Protein 3B1J (pdb70)

Nearest PDB structures (foldseek):
  2d2i-assembly1_A  TM=1.001E+00  e=1.106E-75  Synechococcus sp.
  3b1k-assembly1_B  TM=9.973E-01  e=4.755E-66  Synechococcus elongatus PCC 7942 = FACHB-805
  7zq3-assembly1_R  TM=9.930E-01  e=3.714E-63  Chlamydomonas reinhardtii
  4boy-assembly1_A  TM=9.895E-01  e=1.186E-62  Thermosynechococcus vestitus
  3dbv-assembly1_O  TM=9.856E-01  e=6.804E-57  Geobacillus stearothermophilus

Foldseek 3Di:
DAFEEEEEECDLQNLLLVLLVVPDDDFRYAHAAYEYQDFQVVSQVCSQDDPFPGGRPWDWDDDRFWIDTNHHIHGYHYDPQLLPDQCQVVRHAEYEAENVPQQECVSQCSVVNSPYQAYEYAEHHDDDQEAEDAPLQALVVDDLPPHSYYYNHALLLNQPLNLVRLLCVPQNFPAWEKEKAFADDPQADCDQADDPDNQSNHRQQPDFGKDADCSQQVSCSSVVSCHPRYGYIYTYYNDHWKMKMKIKTFTPHFDFLVVSLVSLCVCCVPSCPQAEAEDADPDDGSVCRLPQHSWYWHSVPWGRDPRGITITMTMGGSRNNSSNRVSVSVRSSSVNPD/DAAEEEEEACPLLNLLLVLLVVPDDDFLYAYAAYEYQDFFVVSQVPSADDPQPGGDPWDWDDDRFWIATNNRIHGYHYDPQLLPDQQQVVNHAEYEAENVPQQEPVSQCSVVNNHHQAYEYAAHYHDPQEAEDAPLQQLVVDALPSGRYYYPHALLLNQVQNLVVLCCVVFNFPAWEKEKAFADDPQADCDQADDPDNQSNHRQQPDFGKAADCSQQCSCSRVVSCHPGYGYIYTHYRDHWKMKMKMKTFTDFFDFLVVSLVSLCVCCVPSQPQAEAEDADPDDRSVCRQPQHSWDWHSVPWGGDPRGITITMTMGGRSNNSSSRVSVSVRSSSVNDD/DVCCVVVCVVVVPDPVRDDDDD/DPPPCVVVCVVVVPDPVRDDDDD

Structure (mmCIF, N/CA/C/O backbone):
data_3B1J
#
_entry.id   3B1J
#
_cell.length_a   69.999
_cell.length_b   161.603
_cell.length_c   146.876
_cell.angle_alpha   90.00
_cell.angle_beta   90.00
_cell.angle_gamma   90.00
#
_symmetry.space_group_name_H-M   'C 2 2 21'
#
loop_
_entity.id
_entity.type
_entity.pdbx_description
1 polymer 'Glyceraldehyde 3-phosphate dehydrogenase (NADP+)'
2 polymer CP12
3 non-polymer NICOTINAMIDE-ADENINE-DINUCLEOTIDE
4 non-polymer 'COPPER (II) ION'
5 water water
#
loop_
_atom_site.group_PDB
_atom_site.id
_atom_site.type_symbol
_atom_site.label_atom_id
_atom_site.label_alt_id
_atom_site.label_comp_id
_atom_site.label_asym_id
_atom_site.label_entity_id
_atom_site.label_seq_id
_atom_site.pdbx_PDB_ins_code
_atom_site.Cartn_x
_atom_site.Cartn_y
_atom_site.Cartn_z
_atom_site.occupancy
_atom_site.B_iso_or_equiv
_atom_site.auth_seq_id
_atom_site.auth_comp_id
_atom_site.auth_asym_id
_atom_site.auth_atom_id
_atom_site.pdbx_PDB_model_num
ATOM 1 N N . MET A 1 1 ? -30.104 15.750 -3.271 1.00 61.69 1 MET A N 1
ATOM 2 C CA . MET A 1 1 ? -30.633 16.403 -4.504 1.00 61.10 1 MET A CA 1
ATOM 3 C C . MET A 1 1 ? -29.645 17.421 -5.094 1.00 59.19 1 MET A C 1
ATOM 4 O O . MET A 1 1 ? -29.770 17.808 -6.260 1.00 57.73 1 MET A O 1
ATOM 9 N N . THR A 1 2 ? -28.660 17.839 -4.295 1.00 56.65 2 THR A N 1
ATOM 10 C CA . THR A 1 2 ? -27.652 18.801 -4.754 1.00 53.86 2 THR A CA 1
ATOM 11 C C . THR A 1 2 ? -26.396 18.909 -3.883 1.00 50.35 2 THR A C 1
ATOM 12 O O . THR A 1 2 ? -26.477 18.990 -2.654 1.00 50.91 2 THR A O 1
ATOM 16 N N . ILE A 1 3 ? -25.236 18.906 -4.537 1.00 45.59 3 ILE A N 1
ATOM 17 C CA . ILE A 1 3 ? -23.958 19.021 -3.844 1.00 41.64 3 ILE A CA 1
ATOM 18 C C . ILE A 1 3 ? -23.297 20.353 -4.176 1.00 39.08 3 ILE A C 1
ATOM 19 O O . ILE A 1 3 ? -23.407 20.849 -5.296 1.00 38.43 3 ILE A O 1
ATOM 24 N N . ARG A 1 4 ? -22.625 20.934 -3.189 1.00 37.01 4 ARG A N 1
ATOM 25 C CA . ARG A 1 4 ? -21.934 22.201 -3.374 1.00 34.60 4 ARG A CA 1
ATOM 26 C C . ARG A 1 4 ? -20.550 21.914 -3.941 1.00 33.36 4 ARG A C 1
ATOM 27 O O . ARG A 1 4 ? -19.814 21.073 -3.423 1.00 31.96 4 ARG A O 1
ATOM 35 N N . VAL A 1 5 ? -20.213 22.614 -5.019 1.00 31.61 5 VAL A N 1
ATOM 36 C CA . VAL A 1 5 ? -18.935 22.426 -5.688 1.00 29.56 5 VAL A CA 1
ATOM 37 C C . VAL A 1 5 ? -18.040 23.667 -5.675 1.00 28.84 5 VAL A C 1
ATOM 38 O O . VAL A 1 5 ? -18.520 24.805 -5.743 1.00 29.55 5 VAL A O 1
ATOM 42 N N . ALA A 1 6 ? -16.735 23.430 -5.567 1.00 26.80 6 ALA A N 1
ATOM 43 C CA . ALA A 1 6 ? -15.738 24.497 -5.594 1.00 25.29 6 ALA A CA 1
ATOM 44 C C . ALA A 1 6 ? -14.791 24.179 -6.750 1.00 25.07 6 ALA A C 1
ATOM 45 O O . ALA A 1 6 ? -14.496 23.006 -7.018 1.00 25.13 6 ALA A O 1
ATOM 47 N N . ILE A 1 7 ? -14.327 25.212 -7.447 1.00 22.91 7 ILE A N 1
ATOM 48 C CA . ILE A 1 7 ? -13.414 25.006 -8.562 1.00 21.35 7 ILE A CA 1
ATOM 49 C C . ILE A 1 7 ? -12.018 25.455 -8.174 1.00 21.66 7 ILE A C 1
ATOM 50 O O . ILE A 1 7 ? -11.811 26.626 -7.863 1.00 22.99 7 ILE A O 1
ATOM 55 N N . ASN A 1 8 ? -11.061 24.535 -8.175 1.00 20.23 8 ASN A N 1
ATOM 56 C CA . ASN A 1 8 ? -9.694 24.912 -7.838 1.00 20.49 8 ASN A CA 1
ATOM 57 C C . ASN A 1 8 ? -8.882 25.003 -9.122 1.00 20.15 8 ASN A C 1
ATOM 58 O O . ASN A 1 8 ? -8.561 23.984 -9.738 1.00 20.28 8 ASN A O 1
ATOM 63 N N . GLY A 1 9 ? -8.535 26.225 -9.512 1.00 18.75 9 GLY A N 1
ATOM 64 C CA . GLY A 1 9 ? -7.804 26.414 -10.750 1.00 19.05 9 GLY A CA 1
ATOM 65 C C . GLY A 1 9 ? -8.812 26.854 -11.800 1.00 18.71 9 GLY A C 1
ATOM 66 O O . GLY A 1 9 ? -9.475 26.041 -12.449 1.00 16.69 9 GLY A O 1
ATOM 67 N N . PHE A 1 10 ? -8.929 28.161 -11.975 1.00 17.57 10 PHE A N 1
ATOM 68 C CA . PHE A 1 10 ? -9.883 28.689 -12.934 1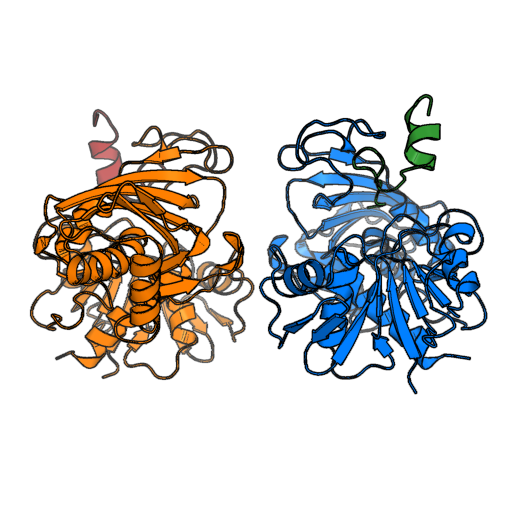.00 17.04 10 PHE A CA 1
ATOM 69 C C . PHE A 1 10 ? -9.215 28.930 -14.288 1.00 17.19 10 PHE A C 1
ATOM 70 O O . PHE A 1 10 ? -9.273 30.034 -14.839 1.00 14.29 10 PHE A O 1
ATOM 78 N N . GLY A 1 11 ? -8.584 27.880 -14.816 1.00 15.45 11 GLY A N 1
ATOM 79 C CA . GLY A 1 11 ? -7.899 27.979 -16.090 1.00 15.27 11 GLY A CA 1
ATOM 80 C C . GLY A 1 11 ? -8.763 27.610 -17.282 1.00 17.62 11 GLY A C 1
ATOM 81 O O . GLY A 1 11 ? -9.974 27.826 -17.279 1.00 19.05 11 GLY A O 1
ATOM 82 N N . ARG A 1 12 ? -8.147 27.053 -18.313 1.00 15.50 12 ARG A N 1
ATOM 83 C CA . ARG A 1 12 ? -8.908 26.672 -19.487 1.00 18.63 12 ARG A CA 1
ATOM 84 C C . ARG A 1 12 ? -10.008 25.68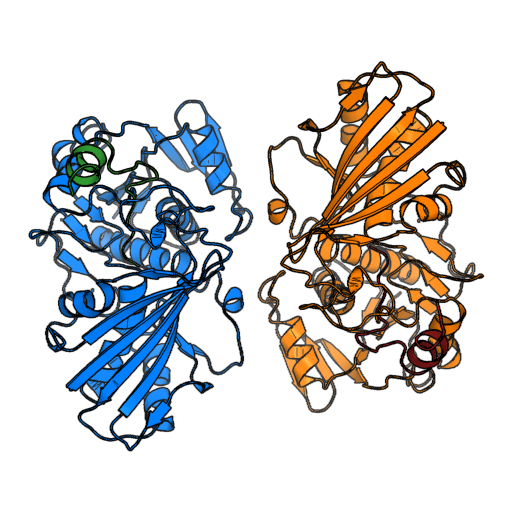7 -19.099 1.00 17.87 12 ARG A C 1
ATOM 85 O O . ARG A 1 12 ? -11.194 25.939 -19.342 1.00 18.68 12 ARG A O 1
ATOM 93 N N . ILE A 1 13 ? -9.621 24.579 -18.479 1.00 16.87 13 ILE A N 1
ATOM 94 C CA . ILE A 1 13 ? -10.598 23.578 -18.074 1.00 18.13 13 ILE A CA 1
ATOM 95 C C . ILE A 1 13 ? -11.525 24.091 -16.977 1.00 18.82 13 ILE A C 1
ATOM 96 O O . ILE A 1 13 ? -12.719 23.790 -16.970 1.00 20.58 13 ILE A O 1
ATOM 101 N N . GLY A 1 14 ? -10.984 24.871 -16.055 1.00 19.50 14 GLY A N 1
ATOM 102 C CA . GLY A 1 14 ? -11.811 25.401 -14.988 1.00 20.45 14 GLY A CA 1
ATOM 103 C C . GLY A 1 14 ? -12.915 26.315 -15.490 1.00 21.64 14 GLY A C 1
ATOM 104 O O . GLY A 1 14 ? -14.033 26.310 -14.952 1.00 24.88 14 GLY A O 1
ATOM 105 N N . ARG A 1 15 ? -12.616 27.102 -16.520 1.00 19.49 15 ARG A N 1
ATOM 106 C CA . ARG A 1 15 ? -13.596 28.032 -17.075 1.00 18.61 15 ARG A CA 1
ATOM 107 C C . ARG A 1 15 ? -14.488 27.364 -18.120 1.00 19.25 15 ARG A C 1
ATOM 108 O O . ARG A 1 15 ? -15.636 27.756 -18.304 1.00 16.73 15 ARG A O 1
ATOM 116 N N . ASN A 1 16 ? -13.952 26.374 -18.827 1.00 20.10 16 ASN A N 1
ATOM 117 C CA . ASN A 1 16 ? -14.748 25.661 -19.815 1.00 20.63 16 ASN A CA 1
ATOM 118 C C . ASN A 1 16 ? -15.807 24.860 -19.061 1.00 21.66 16 ASN A C 1
ATOM 119 O O . ASN A 1 16 ? -16.949 24.752 -19.510 1.00 22.46 16 ASN A O 1
ATOM 124 N N . PHE A 1 17 ? -15.423 24.323 -17.906 1.00 21.62 17 PHE A N 1
ATOM 125 C CA . PHE A 1 17 ? -16.328 23.552 -17.051 1.00 22.30 17 PHE A CA 1
ATOM 126 C C . PHE A 1 17 ? -17.495 24.413 -16.570 1.00 23.32 17 PHE A C 1
ATOM 127 O O . PHE A 1 17 ? -18.660 24.025 -16.676 1.00 24.05 17 PHE A O 1
ATOM 135 N N . LEU A 1 18 ? -17.171 25.583 -16.037 1.00 22.83 18 LEU A N 1
ATOM 136 C CA . LEU A 1 18 ? -18.182 26.492 -15.528 1.00 23.51 18 LEU A CA 1
ATOM 137 C C . LEU A 1 18 ? -19.175 26.880 -16.621 1.00 24.22 18 LEU A C 1
ATOM 138 O O . LEU A 1 18 ? -20.364 27.024 -16.355 1.00 25.09 18 LEU A O 1
ATOM 143 N N . ARG A 1 19 ? -18.692 27.041 -17.851 1.00 24.12 19 ARG A N 1
ATOM 144 C CA . ARG A 1 19 ? -19.566 27.404 -18.956 1.00 25.77 19 ARG A CA 1
ATOM 145 C C . ARG A 1 19 ? -20.394 26.215 -19.436 1.00 25.13 19 ARG A C 1
ATOM 146 O O . ARG A 1 19 ? -21.544 26.380 -19.834 1.00 24.64 19 ARG A O 1
ATOM 154 N N . CYS A 1 20 ? -19.815 25.020 -19.387 1.00 25.42 20 CYS A N 1
ATOM 155 C CA . CYS A 1 20 ? -20.527 23.816 -19.800 1.00 26.62 20 CYS A CA 1
ATOM 156 C C . CYS A 1 20 ? -21.676 23.585 -18.817 1.00 27.63 20 CYS A C 1
ATOM 157 O O . CYS A 1 20 ? -22.764 23.151 -19.201 1.00 28.32 20 CYS A O 1
ATOM 160 N N . TRP A 1 21 ? -21.416 23.889 -17.547 1.00 27.70 21 TRP A N 1
ATOM 161 C CA . TRP A 1 21 ? -22.392 23.725 -16.477 1.00 26.55 21 TRP A CA 1
ATOM 162 C C . TRP A 1 21 ? -23.563 24.696 -16.630 1.00 27.49 21 TRP A C 1
ATOM 163 O O . TRP A 1 21 ? -24.718 24.298 -16.535 1.00 28.29 21 TRP A O 1
ATOM 174 N N . PHE A 1 22 ? -23.260 25.968 -16.865 1.00 27.92 22 PHE A N 1
ATOM 175 C CA . PHE A 1 22 ? -24.289 26.982 -17.055 1.00 29.05 22 PHE A CA 1
ATOM 176 C C . PHE A 1 22 ? -25.122 26.706 -18.298 1.00 30.47 22 PHE A C 1
ATOM 177 O O . PHE A 1 22 ? -26.274 27.128 -18.391 1.00 31.13 22 PHE A O 1
ATOM 185 N N . GLY A 1 23 ? -24.537 25.998 -19.257 1.00 32.50 23 GLY A N 1
ATOM 186 C CA . GLY A 1 23 ? -25.255 25.707 -20.483 1.00 33.46 23 GLY A CA 1
ATOM 187 C C . GLY A 1 23 ? -26.248 24.561 -20.385 1.00 35.67 23 GLY A C 1
ATOM 188 O O . GLY A 1 23 ? -27.100 24.396 -21.256 1.00 36.88 23 GLY A O 1
ATOM 189 N N . ARG A 1 24 ? -26.163 23.771 -19.325 1.00 36.27 24 ARG A N 1
ATOM 190 C CA . ARG A 1 24 ? -27.066 22.642 -19.183 1.00 37.77 24 ARG A CA 1
ATOM 191 C C . ARG A 1 24 ? -28.439 22.984 -18.602 1.00 38.16 24 ARG A C 1
ATOM 192 O O . ARG A 1 24 ? -28.580 23.921 -17.811 1.00 38.28 24 ARG A O 1
ATOM 200 N N . GLN A 1 25 ? -29.444 22.218 -19.029 1.00 38.74 25 GLN A N 1
ATOM 201 C CA . GLN A 1 25 ? -30.831 22.393 -18.590 1.00 39.57 25 GLN A CA 1
ATOM 202 C C . GLN A 1 25 ? -30.984 22.128 -17.101 1.00 39.63 25 GLN A C 1
ATOM 203 O O . GLN A 1 25 ? -31.461 22.983 -16.350 1.00 39.15 25 GLN A O 1
ATOM 209 N N . ASN A 1 26 ? -30.577 20.934 -16.685 1.00 39.94 26 ASN A N 1
ATOM 210 C CA . ASN A 1 26 ? -30.683 20.528 -15.289 1.00 41.34 26 ASN A CA 1
ATOM 211 C C . ASN A 1 26 ? -29.355 20.031 -14.719 1.00 41.51 26 ASN A C 1
ATOM 212 O O . ASN A 1 26 ? -28.533 19.469 -15.440 1.00 41.56 26 ASN A O 1
ATOM 217 N N . THR A 1 27 ? -29.163 20.233 -13.417 1.00 41.24 27 THR A N 1
ATOM 218 C CA . THR A 1 27 ? -27.936 19.821 -12.744 1.00 41.69 27 THR A CA 1
ATOM 219 C C . THR A 1 27 ? -28.148 19.496 -11.266 1.00 41.97 27 THR A C 1
ATOM 220 O O . THR A 1 27 ? -29.024 20.063 -10.616 1.00 42.25 27 THR A O 1
ATOM 224 N N . ASP A 1 28 ? -27.336 18.580 -10.747 1.00 41.50 28 ASP A N 1
ATOM 225 C CA . ASP A 1 28 ? -27.387 18.207 -9.338 1.00 41.20 28 ASP A CA 1
ATOM 226 C C . ASP A 1 28 ? -26.149 18.797 -8.676 1.00 40.81 28 ASP A C 1
ATOM 227 O O . ASP A 1 28 ? -25.603 18.224 -7.731 1.00 42.03 28 ASP A O 1
ATOM 232 N N . LEU A 1 29 ? -25.702 19.938 -9.191 1.00 38.04 29 LEU A N 1
ATOM 233 C CA . LEU A 1 29 ? -24.524 20.607 -8.660 1.00 35.98 29 LEU A CA 1
ATOM 234 C C . LEU A 1 29 ? -24.834 22.074 -8.449 1.00 35.08 29 LEU A C 1
ATOM 235 O O . LEU A 1 29 ? -25.779 22.617 -9.016 1.00 34.82 29 LEU A O 1
ATOM 240 N N . GLU A 1 30 ? -24.005 22.714 -7.641 1.00 34.47 30 GLU A N 1
ATOM 241 C CA . GLU A 1 30 ? -24.136 24.129 -7.371 1.00 34.52 30 GLU A CA 1
ATOM 242 C C . GLU A 1 30 ? -22.715 24.628 -7.143 1.00 32.09 30 GLU A C 1
ATOM 243 O O . GLU A 1 30 ? -22.109 24.347 -6.107 1.00 31.93 30 GLU A O 1
ATOM 249 N N . VAL A 1 31 ? -22.172 25.329 -8.135 1.00 29.58 31 VAL A N 1
ATOM 250 C CA . VAL A 1 31 ? -20.822 25.873 -8.040 1.00 27.45 31 VAL A CA 1
ATOM 251 C C . VAL A 1 31 ? -20.906 27.100 -7.151 1.00 28.02 31 VAL A C 1
ATOM 252 O O . VAL A 1 31 ? -21.542 28.094 -7.503 1.00 27.29 31 VAL A O 1
ATOM 256 N N . VAL A 1 32 ? -20.251 27.034 -6.000 1.00 27.18 32 VAL A N 1
ATOM 257 C CA . VAL A 1 32 ? -20.325 28.128 -5.047 1.00 27.73 32 VAL A CA 1
ATOM 258 C C . VAL A 1 32 ? -19.023 28.857 -4.721 1.00 27.59 32 VAL A C 1
ATOM 259 O O . VAL A 1 32 ? -19.039 29.898 -4.063 1.00 26.06 32 VAL A O 1
ATOM 263 N N . ALA A 1 33 ? -17.896 28.322 -5.181 1.00 28.21 33 ALA A N 1
ATOM 264 C CA . ALA A 1 33 ? -16.607 28.948 -4.903 1.00 27.75 33 ALA A CA 1
ATOM 265 C C . ALA A 1 33 ? -15.541 28.591 -5.934 1.00 27.14 33 ALA A C 1
ATOM 266 O O . ALA A 1 33 ? -15.575 27.509 -6.529 1.00 27.30 33 ALA A O 1
ATOM 268 N N . ILE A 1 34 ? -14.593 29.507 -6.120 1.00 25.79 34 ILE A N 1
ATOM 269 C CA . ILE A 1 34 ? -13.492 29.329 -7.063 1.00 24.34 34 ILE A CA 1
ATOM 270 C C . ILE A 1 34 ? -12.184 29.836 -6.457 1.00 22.97 34 ILE A C 1
ATOM 271 O O . ILE A 1 34 ? -12.140 30.944 -5.922 1.00 25.58 34 ILE A O 1
ATOM 276 N N . ASN A 1 35 ? -11.127 29.033 -6.540 1.00 21.48 35 ASN A N 1
ATOM 277 C CA . ASN A 1 35 ? -9.810 29.437 -6.046 1.00 19.62 35 ASN A CA 1
ATOM 278 C C . ASN A 1 35 ? -8.927 29.565 -7.286 1.00 19.92 35 ASN A C 1
ATOM 279 O O . ASN A 1 35 ? -8.965 28.706 -8.175 1.00 19.52 35 ASN A O 1
ATOM 284 N N . ASN A 1 36 ? -8.128 30.625 -7.358 1.00 17.21 36 ASN A N 1
ATOM 285 C CA . ASN A 1 36 ? -7.323 30.846 -8.551 1.00 17.00 36 ASN A CA 1
ATOM 286 C C . ASN A 1 36 ? -6.186 31.812 -8.253 1.00 18.28 36 ASN A C 1
ATOM 287 O O . ASN A 1 36 ? -6.185 32.442 -7.203 1.00 18.72 36 ASN A O 1
ATOM 292 N N . THR A 1 37 ? -5.215 31.927 -9.158 1.00 18.23 37 THR A N 1
ATOM 293 C CA . THR A 1 37 ? -4.124 32.873 -8.940 1.00 19.08 37 THR A CA 1
ATOM 294 C C . THR A 1 37 ? -4.471 34.164 -9.713 1.00 16.84 37 THR A C 1
ATOM 295 O O . THR A 1 37 ? -3.875 34.497 -10.741 1.00 14.45 37 THR A O 1
ATOM 299 N N . SER A 1 38 ? -5.474 34.870 -9.204 1.00 17.20 38 SER A N 1
ATOM 300 C CA . SER A 1 38 ? -5.948 36.114 -9.799 1.00 17.83 38 SER A CA 1
ATOM 301 C C . SER A 1 38 ? -6.952 36.726 -8.846 1.00 19.21 38 SER A C 1
ATOM 302 O O . SER A 1 38 ? -7.252 36.147 -7.802 1.00 18.50 38 SER A O 1
ATOM 305 N N . ASP A 1 39 ? -7.463 37.902 -9.205 1.00 21.48 39 ASP A N 1
ATOM 306 C CA . ASP A 1 39 ? -8.476 38.560 -8.396 1.00 22.65 39 ASP A CA 1
ATOM 307 C C . ASP A 1 39 ? -9.820 38.271 -9.060 1.00 21.82 39 ASP A C 1
ATOM 308 O O . ASP A 1 39 ? -9.872 37.744 -10.170 1.00 21.88 39 ASP A O 1
ATOM 313 N N . ALA A 1 40 ? -10.904 38.600 -8.374 1.00 23.82 40 ALA A N 1
ATOM 314 C CA . ALA A 1 40 ? -12.239 38.358 -8.899 1.00 23.19 40 ALA A CA 1
ATOM 315 C C . ALA A 1 40 ? -12.426 39.021 -10.263 1.00 24.03 40 ALA A C 1
ATOM 316 O O . ALA A 1 40 ? -13.042 38.447 -11.159 1.00 23.84 40 ALA A O 1
ATOM 318 N N . ARG A 1 41 ? -11.880 40.226 -10.420 1.00 26.40 41 ARG A N 1
ATOM 319 C CA . ARG A 1 41 ? -11.989 40.963 -11.677 1.00 25.43 41 ARG A CA 1
ATOM 320 C C . ARG A 1 41 ? -11.428 40.159 -12.850 1.00 25.38 41 ARG A C 1
ATOM 321 O O . ARG A 1 41 ? -12.074 40.020 -13.890 1.00 24.92 41 ARG A O 1
ATOM 329 N N . THR A 1 42 ? -10.206 39.659 -12.687 1.00 23.46 42 THR A N 1
ATOM 330 C CA . THR A 1 42 ? -9.567 38.882 -13.734 1.00 22.46 42 THR A CA 1
ATOM 331 C C . THR A 1 42 ? -10.400 37.636 -14.036 1.00 20.07 42 THR A C 1
ATOM 332 O O . THR A 1 42 ? -10.577 37.260 -15.194 1.00 18.20 42 THR A O 1
ATOM 336 N N . ALA A 1 43 ? -10.920 37.007 -12.988 1.00 21.36 43 ALA A N 1
ATOM 337 C CA . ALA A 1 43 ? -11.754 35.811 -13.141 1.00 21.06 43 ALA A CA 1
ATOM 338 C C . ALA A 1 43 ? -13.010 36.098 -13.976 1.00 20.94 43 ALA A C 1
ATOM 339 O O . ALA A 1 43 ? -13.306 35.382 -14.929 1.00 22.91 43 ALA A O 1
ATOM 341 N N . ALA A 1 44 ? -13.746 37.148 -13.617 1.00 21.69 44 ALA A N 1
ATOM 342 C CA . ALA A 1 44 ? -14.970 37.507 -14.335 1.00 20.01 44 ALA A CA 1
ATOM 343 C C . ALA A 1 44 ? -14.670 37.846 -15.786 1.00 18.81 44 ALA A C 1
ATOM 344 O O . ALA A 1 44 ? -15.415 37.472 -16.696 1.00 16.78 44 ALA A O 1
ATOM 346 N N . HIS A 1 45 ? -13.571 38.560 -15.997 1.00 16.54 45 HIS A N 1
ATOM 347 C CA . HIS A 1 45 ? -13.180 38.963 -17.339 1.00 16.80 45 HIS A CA 1
ATOM 348 C C . HIS A 1 45 ? -12.801 37.795 -18.262 1.00 15.60 45 HIS A C 1
ATOM 349 O O . HIS A 1 45 ? -13.279 37.722 -19.396 1.00 15.54 45 HIS A O 1
ATOM 356 N N . LEU A 1 46 ? -11.941 36.893 -17.796 1.00 14.40 46 LEU A N 1
ATOM 357 C CA . LEU A 1 46 ? -11.550 35.753 -18.627 1.00 14.56 46 LEU A CA 1
ATOM 358 C C . LEU A 1 46 ? -12.725 34.789 -18.847 1.00 13.98 46 LEU A C 1
ATOM 359 O O . LEU A 1 46 ? -12.780 34.111 -19.867 1.00 13.08 46 LEU A O 1
ATOM 364 N N . LEU A 1 47 ? -13.665 34.728 -17.908 1.00 14.10 47 LEU A N 1
ATOM 365 C CA . LEU A 1 47 ? -14.837 33.856 -18.088 1.00 17.64 47 LEU A CA 1
ATOM 366 C C . LEU A 1 47 ? -15.726 34.400 -19.213 1.00 18.05 47 LEU A C 1
ATOM 367 O O . LEU A 1 47 ? -16.212 33.651 -20.058 1.00 19.28 47 LEU A O 1
ATOM 372 N N . GLU A 1 48 ? -15.928 35.714 -19.213 1.00 19.83 48 GLU A N 1
ATOM 373 C CA . GLU A 1 48 ? -16.775 36.371 -20.198 1.00 20.62 48 GLU A CA 1
ATOM 374 C C . GLU A 1 48 ? -16.168 36.459 -21.594 1.00 21.05 48 GLU A C 1
ATOM 375 O O . GLU A 1 48 ? -16.858 36.229 -22.588 1.00 22.00 48 GLU A O 1
ATOM 381 N N . TYR A 1 49 ? -14.882 36.794 -21.668 1.00 19.59 49 TYR A N 1
ATOM 382 C CA . TYR A 1 49 ? -14.197 36.916 -22.947 1.00 18.58 49 TYR A CA 1
ATOM 383 C C . TYR A 1 49 ? -13.201 35.779 -23.129 1.00 18.18 49 TYR A C 1
ATOM 384 O O . TYR A 1 49 ? -12.365 35.525 -22.260 1.00 19.54 49 TYR A O 1
ATOM 393 N N . ASP A 1 50 ? -13.300 35.107 -24.269 1.00 18.41 50 ASP A N 1
ATOM 394 C CA . ASP A 1 50 ? -12.452 33.962 -24.584 1.00 17.16 50 ASP A CA 1
ATOM 395 C C . ASP A 1 50 ? -12.028 33.961 -26.052 1.00 16.09 50 ASP A C 1
ATOM 396 O O . ASP A 1 50 ? -12.869 34.064 -26.951 1.00 14.60 50 ASP A O 1
ATOM 401 N N . SER A 1 51 ? -10.724 33.837 -26.293 1.00 14.96 51 SER A N 1
ATOM 402 C CA . SER A 1 51 ? -10.205 33.813 -27.663 1.00 15.94 51 SER A CA 1
ATOM 403 C C . SER A 1 51 ? -10.714 32.609 -28.446 1.00 15.73 51 SER A C 1
ATOM 404 O O . SER A 1 51 ? -10.837 32.658 -29.663 1.00 14.65 51 SER A O 1
ATOM 407 N N . VAL A 1 52 ? -11.013 31.524 -27.750 1.00 17.06 52 VAL A N 1
ATOM 408 C CA . VAL A 1 52 ? -11.466 30.320 -28.432 1.00 18.69 52 VAL A CA 1
ATOM 409 C C . VAL A 1 52 ? -12.975 30.124 -28.388 1.00 20.13 52 VAL A C 1
ATOM 410 O O . VAL A 1 52 ? -13.602 29.865 -29.420 1.00 20.72 52 VAL A O 1
ATOM 414 N N . LEU A 1 53 ? -13.559 30.267 -27.203 1.00 20.32 53 LEU A N 1
ATOM 415 C CA . LEU A 1 53 ? -15.000 30.091 -27.036 1.00 21.79 53 LEU A CA 1
ATOM 416 C C . LEU A 1 53 ? -15.844 31.281 -27.477 1.00 21.88 53 LEU A C 1
ATOM 417 O O . LEU A 1 53 ? -17.034 31.134 -27.725 1.00 22.08 53 LEU A O 1
ATOM 422 N N . GLY A 1 54 ? -15.243 32.458 -27.587 1.00 22.28 54 GLY A N 1
ATOM 423 C CA . GLY A 1 54 ? -16.029 33.620 -27.959 1.00 20.66 54 GLY A CA 1
ATOM 424 C C . GLY A 1 54 ? -16.645 34.175 -26.685 1.00 23.24 54 GLY A C 1
ATOM 425 O O . GLY A 1 54 ? -16.496 33.580 -25.618 1.00 23.29 54 GLY A O 1
ATOM 426 N N . ARG A 1 55 ? -17.345 35.301 -26.778 1.00 23.88 55 ARG A N 1
ATOM 427 C CA . ARG A 1 55 ? -17.942 35.922 -25.599 1.00 26.56 55 ARG A CA 1
ATOM 428 C C . ARG A 1 55 ? -19.005 35.071 -24.933 1.00 26.46 55 ARG A C 1
ATOM 429 O O . ARG A 1 55 ? -19.858 34.488 -25.601 1.00 27.25 55 ARG A O 1
ATOM 437 N N . PHE A 1 56 ? -18.952 35.008 -23.607 1.00 27.22 56 PHE A N 1
ATOM 438 C CA . PHE A 1 56 ? -19.923 34.236 -22.841 1.00 28.17 56 PHE A CA 1
ATOM 439 C C . PHE A 1 56 ? -21.220 35.037 -22.720 1.00 29.38 56 PHE A C 1
ATOM 440 O O . PHE A 1 56 ? -21.278 36.051 -22.022 1.00 27.97 56 PHE A O 1
ATOM 448 N N . ASN A 1 57 ? -22.251 34.573 -23.419 1.00 31.95 57 ASN A N 1
ATOM 449 C CA . ASN A 1 57 ? -23.563 35.219 -23.405 1.00 34.96 57 ASN A CA 1
ATOM 450 C C . ASN A 1 57 ? -24.194 35.010 -22.023 1.00 34.18 57 ASN A C 1
ATOM 451 O O . ASN A 1 57 ? -24.917 34.036 -21.802 1.00 34.50 57 ASN A O 1
ATOM 456 N N . ALA A 1 58 ? -23.908 35.919 -21.097 1.00 32.25 58 ALA A N 1
ATOM 457 C CA . ALA A 1 58 ? -24.439 35.817 -19.749 1.00 32.09 58 ALA A CA 1
ATOM 458 C C . ALA A 1 58 ? -24.271 37.136 -19.010 1.00 32.60 58 ALA A C 1
ATOM 459 O O . ALA A 1 58 ? -23.510 37.998 -19.445 1.00 32.08 58 ALA A O 1
ATOM 461 N N . ASP A 1 59 ? -25.004 37.287 -17.906 1.00 33.85 59 ASP A N 1
ATOM 462 C CA . ASP A 1 59 ? -24.941 38.490 -17.074 1.00 35.00 59 ASP A CA 1
ATOM 463 C C . ASP A 1 59 ? -23.832 38.252 -16.061 1.00 33.81 59 ASP A C 1
ATOM 464 O O . ASP A 1 59 ? -24.013 37.516 -15.086 1.00 33.97 59 ASP A O 1
ATOM 469 N N . ILE A 1 60 ? -22.687 38.878 -16.289 1.00 31.96 60 ILE A N 1
ATOM 470 C CA . ILE A 1 60 ? -21.547 38.689 -15.411 1.00 30.84 60 ILE A CA 1
ATOM 471 C C . ILE A 1 60 ? -21.086 39.969 -14.736 1.00 29.55 60 ILE A C 1
ATOM 472 O O . ILE A 1 60 ? -20.804 40.967 -15.396 1.00 29.84 60 ILE A O 1
ATOM 477 N N . SER A 1 61 ? -21.006 39.923 -13.412 1.00 29.13 61 SER A N 1
ATOM 478 C CA . SER A 1 61 ? -20.552 41.057 -12.623 1.00 30.06 61 SER A CA 1
ATOM 479 C C . SER A 1 61 ? -19.556 40.547 -11.581 1.00 30.55 61 SER A C 1
ATOM 480 O O . SER A 1 61 ? -19.376 39.334 -11.420 1.00 29.44 61 SER A O 1
ATOM 483 N N . TYR A 1 62 ? -18.917 41.468 -10.867 1.00 30.56 62 TYR A N 1
ATOM 484 C CA . TYR A 1 62 ? -17.954 41.077 -9.850 1.00 32.89 62 TYR A CA 1
ATOM 485 C C . TYR A 1 62 ? -17.696 42.186 -8.837 1.00 34.11 62 TYR A C 1
ATOM 486 O O . TYR A 1 62 ? -18.103 43.335 -9.022 1.00 35.36 62 TYR A O 1
ATOM 495 N N . ASP A 1 63 ? -17.000 41.824 -7.768 1.00 35.32 63 ASP A N 1
ATOM 496 C CA . ASP A 1 63 ? -16.614 42.768 -6.736 1.00 37.86 63 ASP A CA 1
ATOM 497 C C . ASP A 1 63 ? -15.352 42.196 -6.116 1.00 38.49 63 ASP A C 1
ATOM 498 O O . ASP A 1 63 ? -14.940 41.094 -6.463 1.00 39.93 63 ASP A O 1
ATOM 503 N N . GLU A 1 64 ? -14.739 42.946 -5.213 1.00 38.74 64 GLU A N 1
ATOM 504 C CA . GLU A 1 64 ? -13.509 42.531 -4.549 1.00 38.44 64 GLU A CA 1
ATOM 505 C C . GLU A 1 64 ? -13.354 41.036 -4.251 1.00 36.58 64 GLU A C 1
ATOM 506 O O . GLU A 1 64 ? -12.261 40.492 -4.396 1.00 35.36 64 GLU A O 1
ATOM 512 N N . ASN A 1 65 ? -14.432 40.369 -3.843 1.00 34.81 65 ASN A N 1
ATOM 513 C CA . ASN A 1 65 ? -14.316 38.965 -3.464 1.00 33.03 65 ASN A CA 1
ATOM 514 C C . ASN A 1 65 ? -15.281 37.957 -4.070 1.00 31.62 65 ASN A C 1
ATOM 515 O O . ASN A 1 65 ? -15.523 36.904 -3.471 1.00 31.03 65 ASN A O 1
ATOM 520 N N . SER A 1 66 ? -15.817 38.243 -5.248 1.00 28.04 66 SER A N 1
ATOM 521 C CA . SER A 1 66 ? -16.758 37.318 -5.843 1.00 26.00 66 SER A CA 1
ATOM 522 C C . SER A 1 66 ? -17.134 37.744 -7.238 1.00 25.27 66 SER A C 1
ATOM 523 O O . SER A 1 66 ? -16.911 38.886 -7.627 1.00 25.48 66 SER A O 1
ATOM 526 N N . ILE A 1 67 ? -17.697 36.808 -7.993 1.00 24.41 67 ILE A N 1
ATOM 527 C CA . ILE A 1 67 ? -18.174 37.091 -9.337 1.00 24.85 67 ILE A CA 1
ATOM 528 C C . ILE A 1 67 ? -19.604 36.574 -9.306 1.00 26.00 67 ILE A C 1
ATOM 529 O O . ILE A 1 67 ? -19.936 35.726 -8.484 1.00 26.07 67 ILE A O 1
ATOM 534 N N . THR A 1 68 ? -20.455 37.095 -10.180 1.00 28.29 68 THR A N 1
ATOM 535 C CA . THR A 1 68 ? -21.841 36.649 -10.229 1.00 28.68 68 THR A CA 1
ATOM 536 C C . THR A 1 68 ? -22.225 36.466 -11.689 1.00 28.52 68 THR A C 1
ATOM 537 O O . THR A 1 68 ? -21.967 37.332 -12.534 1.00 27.94 68 THR A O 1
ATOM 541 N N . VAL A 1 69 ? -22.819 35.315 -11.977 1.00 27.06 69 VAL A N 1
ATOM 542 C CA . VAL A 1 69 ? -23.223 34.978 -13.327 1.00 27.26 69 VAL A CA 1
ATOM 543 C C . VAL A 1 69 ? -24.661 34.481 -13.330 1.00 28.35 69 VAL A C 1
ATOM 544 O O . VAL A 1 69 ? -24.969 33.436 -12.753 1.00 28.24 69 VAL A O 1
ATOM 548 N N . ASN A 1 70 ? -25.536 35.239 -13.984 1.00 30.37 70 ASN A N 1
ATOM 549 C CA . ASN A 1 70 ? -26.944 34.887 -14.070 1.00 31.05 70 ASN A CA 1
ATOM 550 C C . ASN A 1 70 ? -27.534 34.602 -12.689 1.00 32.84 70 ASN A C 1
ATOM 551 O O . ASN A 1 70 ? -28.130 33.545 -12.454 1.00 35.20 70 ASN A O 1
ATOM 556 N N . GLY A 1 71 ? -27.348 35.545 -11.772 1.00 32.64 71 GLY A N 1
ATOM 557 C CA . GLY A 1 71 ? -27.885 35.383 -10.435 1.00 33.61 71 GLY A CA 1
ATOM 558 C C . GLY A 1 71 ? -27.099 34.534 -9.453 1.00 34.04 71 GLY A C 1
ATOM 559 O O . GLY A 1 71 ? -27.308 34.656 -8.244 1.00 35.01 71 GLY A O 1
ATOM 560 N N . LYS A 1 72 ? -26.208 33.668 -9.933 1.00 33.15 72 LYS A N 1
ATOM 561 C CA . LYS A 1 72 ? -25.442 32.848 -9.003 1.00 31.66 72 LYS A CA 1
ATOM 562 C C . LYS A 1 72 ? -24.113 33.478 -8.630 1.00 31.40 72 LYS A C 1
ATOM 563 O O . LYS A 1 72 ? -23.311 33.850 -9.489 1.00 32.75 72 LYS A O 1
ATOM 569 N N . THR A 1 73 ? -23.894 33.622 -7.332 1.00 31.12 73 THR A N 1
ATOM 570 C CA . THR A 1 73 ? -22.654 34.197 -6.853 1.00 31.79 73 THR A CA 1
ATOM 571 C C . THR A 1 73 ? -21.689 33.098 -6.434 1.00 31.86 73 THR A C 1
ATOM 572 O O . THR A 1 73 ? -22.085 32.073 -5.876 1.00 31.48 73 THR A O 1
ATOM 576 N N . MET A 1 74 ? -20.417 33.319 -6.739 1.00 30.85 74 MET A N 1
ATOM 577 C CA . MET A 1 74 ? -19.377 32.373 -6.403 1.00 30.12 74 MET A CA 1
ATOM 578 C C . MET A 1 74 ? -18.267 33.141 -5.706 1.00 29.11 74 MET A C 1
ATOM 579 O O . MET A 1 74 ? -17.798 34.166 -6.204 1.00 29.78 74 MET A O 1
ATOM 584 N N . LYS A 1 75 ? -17.869 32.651 -4.538 1.00 28.20 75 LYS A N 1
ATOM 585 C CA . LYS A 1 75 ? -16.812 33.281 -3.773 1.00 29.56 75 LYS A CA 1
ATOM 586 C C . LYS A 1 75 ? -15.472 33.094 -4.473 1.00 30.23 75 LYS A C 1
ATOM 587 O O . LYS A 1 75 ? -15.169 32.013 -4.988 1.00 29.41 75 LYS A O 1
ATOM 593 N N . ILE A 1 76 ? -14.682 34.165 -4.494 1.00 28.93 76 ILE A N 1
ATOM 594 C CA . ILE A 1 76 ? -13.377 34.150 -5.124 1.00 28.32 76 ILE A CA 1
ATOM 595 C C . ILE A 1 76 ? -12.259 34.156 -4.086 1.00 28.93 76 ILE A C 1
ATOM 596 O O . ILE A 1 76 ? -12.129 35.094 -3.302 1.00 29.25 76 ILE A O 1
ATOM 601 N N . VAL A 1 77 ? -11.457 33.097 -4.082 1.00 28.71 77 VAL A N 1
ATOM 602 C CA . VAL A 1 77 ? -10.333 32.992 -3.161 1.00 26.99 77 VAL A CA 1
ATOM 603 C C . VAL A 1 77 ? -9.049 32.950 -3.970 1.00 27.36 77 VAL A C 1
ATOM 604 O O . VAL A 1 77 ? -9.076 32.779 -5.186 1.00 24.37 77 VAL A O 1
ATOM 608 N N . CYS A 1 78 ? -7.922 33.109 -3.291 1.00 28.49 78 CYS A N 1
ATOM 609 C CA . CYS A 1 78 ? -6.639 33.087 -3.967 1.00 29.69 78 CYS A CA 1
ATOM 610 C C . CYS A 1 78 ? -5.535 32.568 -3.062 1.00 29.20 78 CYS A C 1
ATOM 611 O O . CYS A 1 78 ? -4.566 33.270 -2.782 1.00 30.94 78 CYS A O 1
ATOM 614 N N . ASP A 1 79 ? -5.689 31.335 -2.597 1.00 28.65 79 ASP A N 1
ATOM 615 C CA . ASP A 1 79 ? -4.682 30.724 -1.745 1.00 28.54 79 ASP A CA 1
ATOM 616 C C . ASP A 1 79 ? -4.085 29.549 -2.509 1.00 27.06 79 ASP A C 1
ATOM 617 O O . ASP A 1 79 ? -4.792 28.618 -2.891 1.00 24.12 79 ASP A O 1
ATOM 622 N N . ARG A 1 80 ? -2.781 29.598 -2.737 1.00 27.90 80 ARG A N 1
ATOM 623 C CA . ARG A 1 80 ? -2.111 28.544 -3.480 1.00 30.17 80 ARG A CA 1
ATOM 624 C C . ARG A 1 80 ? -2.003 27.247 -2.695 1.00 28.30 80 ARG A C 1
ATOM 625 O O . ARG A 1 80 ? -1.793 26.184 -3.276 1.00 28.90 80 ARG A O 1
ATOM 633 N N . ASN A 1 81 ? -2.137 27.342 -1.376 1.00 26.82 81 ASN A N 1
ATOM 634 C CA . ASN A 1 81 ? -2.048 26.178 -0.504 1.00 24.84 81 ASN A CA 1
ATOM 635 C C . ASN A 1 81 ? -3.445 25.662 -0.210 1.00 25.02 81 ASN A C 1
ATOM 636 O O . ASN A 1 81 ? -4.213 26.306 0.496 1.00 24.60 81 ASN A O 1
ATOM 641 N N . PRO A 1 82 ? -3.794 24.485 -0.741 1.00 25.10 82 PRO A N 1
ATOM 642 C CA . PRO A 1 82 ? -5.131 23.939 -0.496 1.00 26.73 82 PRO A CA 1
ATOM 643 C C . PRO A 1 82 ? -5.487 23.767 0.981 1.00 26.70 82 PRO A C 1
ATOM 644 O O . PRO A 1 82 ? -6.650 23.879 1.360 1.00 29.42 82 PRO A O 1
ATOM 648 N N . LEU A 1 83 ? -4.488 23.505 1.812 1.00 25.85 83 LEU A N 1
ATOM 649 C CA . LEU A 1 83 ? -4.724 23.299 3.235 1.00 25.65 83 LEU A CA 1
ATOM 650 C C . LEU A 1 83 ? -5.284 24.520 3.962 1.00 26.41 83 LEU A C 1
ATOM 651 O O . LEU A 1 83 ? -5.755 24.410 5.097 1.00 28.17 83 LEU A O 1
ATOM 656 N N . ASN A 1 84 ? -5.249 25.676 3.309 1.00 25.11 84 ASN A N 1
ATOM 657 C CA . ASN A 1 84 ? -5.750 26.913 3.909 1.00 24.38 84 ASN A CA 1
ATOM 658 C C . ASN A 1 84 ? -7.124 27.311 3.408 1.00 23.23 84 ASN A C 1
ATOM 659 O O . ASN A 1 84 ? -7.703 28.274 3.893 1.00 25.40 84 ASN A O 1
ATOM 664 N N . LEU A 1 85 ? -7.647 26.580 2.435 1.00 23.48 85 LEU A N 1
ATOM 665 C CA . LEU A 1 85 ? -8.962 26.887 1.891 1.00 24.08 85 LEU A CA 1
ATOM 666 C C . LEU A 1 85 ? -10.071 26.557 2.888 1.00 26.13 85 LEU A C 1
ATOM 667 O O . LEU A 1 85 ? -10.055 25.506 3.541 1.00 27.05 85 LEU A O 1
ATOM 672 N N . PRO A 1 86 ? -11.054 27.457 3.012 1.00 26.44 86 PRO A N 1
ATOM 673 C CA . PRO A 1 86 ? -12.203 27.322 3.917 1.00 27.03 86 PRO A CA 1
ATOM 674 C C . PRO A 1 86 ? -13.264 26.348 3.407 1.00 25.99 86 PRO A C 1
ATOM 675 O O . PRO A 1 86 ? -14.451 26.655 3.448 1.00 25.99 86 PRO A O 1
ATOM 679 N N . TRP A 1 87 ? -12.840 25.181 2.936 1.00 25.90 87 TRP A N 1
ATOM 680 C CA . TRP A 1 87 ? -13.778 24.199 2.399 1.00 27.59 87 TRP A CA 1
ATOM 681 C C . TRP A 1 87 ? -14.778 23.693 3.437 1.00 27.90 87 TRP A C 1
ATOM 682 O O . TRP A 1 87 ? -15.967 23.581 3.151 1.00 28.08 87 TRP A O 1
ATOM 693 N N . LYS A 1 88 ? -14.294 23.387 4.637 1.00 28.42 88 LYS A N 1
ATOM 694 C CA . LYS A 1 88 ? -15.153 22.898 5.711 1.00 27.87 88 LYS A CA 1
ATOM 695 C C . LYS A 1 88 ? -16.234 23.922 6.055 1.00 27.84 88 LYS A C 1
ATOM 696 O O . LYS A 1 88 ? -17.421 23.596 6.072 1.00 26.45 88 LYS A O 1
ATOM 702 N N . GLU A 1 89 ? -15.827 25.159 6.322 1.00 28.27 89 GLU A N 1
ATOM 703 C CA . GLU A 1 89 ? -16.790 26.196 6.675 1.00 29.97 89 GLU A CA 1
ATOM 704 C C . GLU A 1 89 ? -17.742 26.617 5.557 1.00 30.21 89 GLU A C 1
ATOM 705 O O . GLU A 1 89 ? -18.815 27.162 5.833 1.00 30.24 89 GLU A O 1
ATOM 711 N N . TRP A 1 90 ? -17.365 26.367 4.305 1.00 28.41 90 TRP A N 1
ATOM 712 C CA . TRP A 1 90 ? -18.214 26.729 3.174 1.00 27.11 90 TRP A CA 1
ATOM 713 C C . TRP A 1 90 ? -19.054 25.538 2.721 1.00 27.52 90 TRP A C 1
ATOM 714 O O . TRP A 1 90 ? -19.726 25.587 1.683 1.00 24.84 90 TRP A O 1
ATOM 725 N N . ASP A 1 91 ? -19.006 24.474 3.516 1.00 28.41 91 ASP A N 1
ATOM 726 C CA . ASP A 1 91 ? -19.746 23.253 3.237 1.00 30.52 91 ASP A CA 1
ATOM 727 C C . ASP A 1 91 ? -19.564 22.843 1.785 1.00 28.36 91 ASP A C 1
ATOM 728 O O . ASP A 1 91 ? -20.516 22.814 1.014 1.00 28.93 91 ASP A O 1
ATOM 733 N N . ILE A 1 92 ? -18.321 22.543 1.422 1.00 28.59 92 ILE A N 1
ATOM 734 C CA . ILE A 1 92 ? -17.980 22.125 0.067 1.00 26.16 92 ILE A CA 1
ATOM 735 C C . ILE A 1 92 ? -17.938 20.600 -0.004 1.00 26.95 92 ILE A C 1
ATOM 736 O O . ILE A 1 92 ? -17.161 19.957 0.702 1.00 26.83 92 ILE A O 1
ATOM 741 N N . ASP A 1 93 ? -18.775 20.026 -0.860 1.00 27.38 93 ASP A N 1
ATOM 742 C CA . ASP A 1 93 ? -18.824 18.581 -1.020 1.00 27.19 93 ASP A CA 1
ATOM 743 C C . ASP A 1 93 ? -17.818 18.106 -2.060 1.00 27.83 93 ASP A C 1
ATOM 744 O O . ASP A 1 93 ? -17.021 17.202 -1.798 1.00 28.30 93 ASP A O 1
ATOM 749 N N . LEU A 1 94 ? -17.848 18.734 -3.233 1.00 28.05 94 LEU A N 1
ATOM 750 C CA . LEU A 1 94 ? -16.947 18.374 -4.323 1.00 27.53 94 LEU A CA 1
ATOM 751 C C . LEU A 1 94 ? -16.069 19.529 -4.806 1.00 27.68 94 LEU A C 1
ATOM 752 O O . LEU A 1 94 ? -16.541 20.657 -5.000 1.00 25.73 94 LEU A O 1
ATOM 757 N N . VAL A 1 95 ? -14.788 19.226 -5.001 1.00 26.13 95 VAL A N 1
ATOM 758 C CA . VAL A 1 95 ? -13.819 20.200 -5.481 1.00 24.22 95 VAL A CA 1
ATOM 759 C C . VAL A 1 95 ? -13.299 19.775 -6.852 1.00 24.80 95 VAL A C 1
ATOM 760 O O . VAL A 1 95 ? -12.869 18.634 -7.042 1.00 24.86 95 VAL A O 1
ATOM 764 N N . ILE A 1 96 ? -13.359 20.681 -7.818 1.00 25.11 96 ILE A N 1
ATOM 765 C CA . ILE A 1 96 ? -12.851 20.372 -9.145 1.00 23.20 96 ILE A CA 1
ATOM 766 C C . ILE A 1 96 ? -11.379 20.778 -9.081 1.00 25.00 96 ILE A C 1
ATOM 767 O O . ILE A 1 96 ? -11.068 21.960 -8.921 1.00 24.47 96 ILE A O 1
ATOM 772 N N . GLU A 1 97 ? -10.480 19.797 -9.168 1.00 23.55 97 GLU A N 1
ATOM 773 C CA . GLU A 1 97 ? -9.052 20.072 -9.103 1.00 24.59 97 GLU A CA 1
ATOM 774 C C . GLU A 1 97 ? -8.553 20.278 -10.524 1.00 25.45 97 GLU A C 1
ATOM 775 O O . GLU A 1 97 ? -8.224 19.308 -11.217 1.00 25.70 97 GLU A O 1
ATOM 781 N N . SER A 1 98 ? -8.494 21.537 -10.950 1.00 23.07 98 SER A N 1
ATOM 782 C CA . SER A 1 98 ? -8.056 21.868 -12.298 1.00 22.37 98 SER A CA 1
ATOM 783 C C . SER A 1 98 ? -6.889 22.852 -12.366 1.00 22.28 98 SER A C 1
ATOM 784 O O . SER A 1 98 ? -6.779 23.609 -13.329 1.00 20.85 98 SER A O 1
ATOM 787 N N . THR A 1 99 ? -6.030 22.843 -11.349 1.00 21.41 99 THR A N 1
ATOM 788 C CA . THR A 1 99 ? -4.850 23.714 -11.322 1.00 21.54 99 THR A CA 1
ATOM 789 C C . THR A 1 99 ? -3.722 23.029 -12.104 1.00 23.07 99 THR A C 1
ATOM 790 O O . THR A 1 99 ? -2.767 23.676 -12.554 1.00 19.91 99 THR A O 1
ATOM 794 N N . GLY A 1 100 ? -3.843 21.709 -12.240 1.00 22.99 100 GLY A N 1
ATOM 795 C CA . GLY A 1 100 ? -2.834 20.919 -12.920 1.00 23.58 100 GLY A CA 1
ATOM 796 C C . GLY A 1 100 ? -1.615 20.694 -12.033 1.00 24.78 100 GLY A C 1
ATOM 797 O O . GLY A 1 100 ? -0.575 20.234 -12.502 1.00 24.46 100 GLY A O 1
ATOM 798 N N . VAL A 1 101 ? -1.729 21.011 -10.747 1.00 26.22 101 VAL A N 1
ATOM 799 C CA . VAL A 1 101 ? -0.592 20.846 -9.849 1.00 28.30 101 VAL A CA 1
ATOM 800 C C . VAL A 1 101 ? -0.815 19.842 -8.713 1.00 28.07 101 VAL A C 1
ATOM 801 O O . VAL A 1 101 ? 0.132 19.447 -8.037 1.00 29.45 101 VAL A O 1
ATOM 805 N N . PHE A 1 102 ? -2.055 19.420 -8.503 1.00 27.53 102 PHE A N 1
ATOM 806 C CA . PHE A 1 102 ? -2.336 18.441 -7.454 1.00 28.52 102 PHE A CA 1
ATOM 807 C C . PHE A 1 102 ? -2.975 17.212 -8.085 1.00 28.59 102 PHE A C 1
ATOM 808 O O . PHE A 1 102 ? -4.165 16.969 -7.917 1.00 29.20 102 PHE A O 1
ATOM 816 N N . VAL A 1 103 ? -2.165 16.440 -8.805 1.00 29.51 103 VAL A N 1
ATOM 817 C CA . VAL A 1 103 ? -2.640 15.250 -9.504 1.00 30.73 103 VAL A CA 1
ATOM 818 C C . VAL A 1 103 ? -2.407 13.921 -8.801 1.00 32.40 103 VAL A C 1
ATOM 819 O O . VAL A 1 103 ? -2.727 12.869 -9.345 1.00 32.96 103 VAL A O 1
ATOM 823 N N . THR A 1 104 ? -1.837 13.963 -7.606 1.00 34.48 104 THR A N 1
ATOM 824 C CA . THR A 1 104 ? -1.615 12.746 -6.834 1.00 36.27 104 THR A CA 1
ATOM 825 C C . THR A 1 104 ? -2.700 12.731 -5.766 1.00 38.10 104 THR A C 1
ATOM 826 O O . THR A 1 104 ? -3.277 13.775 -5.453 1.00 37.91 104 THR A O 1
ATOM 830 N N . ALA A 1 105 ? -2.993 11.559 -5.215 1.00 39.72 105 ALA A N 1
ATOM 831 C CA . ALA A 1 105 ? -4.011 11.474 -4.177 1.00 40.32 105 ALA A CA 1
ATOM 832 C C . ALA A 1 105 ? -3.543 12.333 -3.010 1.00 40.36 105 ALA A C 1
ATOM 833 O O . ALA A 1 105 ? -4.333 13.041 -2.394 1.00 40.84 105 ALA A O 1
ATOM 835 N N . GLU A 1 106 ? -2.246 12.276 -2.731 1.00 41.12 106 GLU A N 1
ATOM 836 C CA . GLU A 1 106 ? -1.635 13.044 -1.647 1.00 42.54 106 GLU A CA 1
ATOM 837 C C . GLU A 1 106 ? -1.977 14.525 -1.749 1.00 41.44 106 GLU A C 1
ATOM 838 O O . GLU A 1 106 ? -2.521 15.114 -0.812 1.00 41.82 106 GLU A O 1
ATOM 844 N N . GLY A 1 107 ? -1.642 15.121 -2.890 1.00 38.50 107 GLY A N 1
ATOM 845 C CA . GLY A 1 107 ? -1.909 16.531 -3.096 1.00 36.00 107 GLY A CA 1
ATOM 846 C C . GLY A 1 107 ? -3.389 16.854 -3.107 1.00 32.90 107 GLY A C 1
ATOM 847 O O . GLY A 1 107 ? -3.835 17.768 -2.415 1.00 30.56 107 GLY A O 1
ATOM 848 N N . ALA A 1 108 ? -4.153 16.103 -3.892 1.00 31.07 108 ALA A N 1
ATOM 849 C CA . ALA A 1 108 ? -5.585 16.329 -3.979 1.00 29.89 108 ALA A CA 1
ATOM 850 C C . ALA A 1 108 ? -6.226 16.224 -2.599 1.00 30.91 108 ALA A C 1
ATOM 851 O O . ALA A 1 108 ? -7.140 16.983 -2.274 1.00 30.70 108 ALA A O 1
ATOM 853 N N . SER A 1 109 ? -5.724 15.294 -1.787 1.00 31.43 109 SER A N 1
ATOM 854 C CA . SER A 1 109 ? -6.231 15.060 -0.435 1.00 31.19 109 SER A CA 1
ATOM 855 C C . SER A 1 109 ? -6.206 16.300 0.436 1.00 30.82 109 SER A C 1
ATOM 856 O O . SER A 1 109 ? -6.977 16.406 1.389 1.00 29.37 109 SER A O 1
ATOM 859 N N . LYS A 1 110 ? -5.308 17.227 0.117 1.00 29.93 110 LYS A N 1
ATOM 860 C CA . LYS A 1 110 ? -5.201 18.459 0.876 1.00 29.57 110 LYS A CA 1
ATOM 861 C C . LYS A 1 110 ? -6.537 19.195 0.907 1.00 29.83 110 LYS A C 1
ATOM 862 O O . LYS A 1 110 ? -6.805 19.946 1.844 1.00 30.10 110 LYS A O 1
ATOM 868 N N . HIS A 1 111 ? -7.367 18.982 -0.115 1.00 28.00 111 HIS A N 1
ATOM 869 C CA . HIS A 1 111 ? -8.683 19.613 -0.170 1.00 27.61 111 HIS A CA 1
ATOM 870 C C . HIS A 1 111 ? -9.601 18.930 0.847 1.00 28.61 111 HIS A C 1
ATOM 871 O O . HIS A 1 111 ? -10.470 19.566 1.443 1.00 27.74 111 HIS A O 1
ATOM 878 N N . ILE A 1 112 ? -9.399 17.628 1.036 1.00 29.78 112 ILE A N 1
ATOM 879 C CA . ILE A 1 112 ? -10.190 16.859 1.988 1.00 29.98 112 ILE A CA 1
ATOM 880 C C . ILE A 1 112 ? -9.813 17.338 3.386 1.00 29.58 112 ILE A C 1
ATOM 881 O O . ILE A 1 112 ? -10.672 17.534 4.239 1.00 29.39 112 ILE A O 1
ATOM 886 N N . GLN A 1 113 ? -8.517 17.529 3.615 1.00 30.41 113 GLN A N 1
ATOM 887 C CA . GLN A 1 113 ? -8.047 18.010 4.907 1.00 31.10 113 GLN A CA 1
ATOM 888 C C . GLN A 1 113 ? -8.682 19.370 5.180 1.00 31.31 113 GLN A C 1
ATOM 889 O O . GLN A 1 113 ? -9.064 19.678 6.315 1.00 31.09 113 GLN A O 1
ATOM 895 N N . ALA A 1 114 ? -8.787 20.175 4.125 1.00 29.13 114 ALA A N 1
ATOM 896 C CA . ALA A 1 114 ? -9.359 21.509 4.225 1.00 27.63 114 ALA A CA 1
ATOM 897 C C . ALA A 1 114 ? -10.865 21.429 4.467 1.00 26.95 114 ALA A C 1
ATOM 898 O O . ALA A 1 114 ? -11.511 22.446 4.712 1.00 24.15 114 ALA A O 1
ATOM 900 N N . GLY A 1 115 ? -11.422 20.221 4.380 1.00 26.89 115 GLY A N 1
ATOM 901 C CA . GLY A 1 115 ? -12.842 20.056 4.641 1.00 26.64 115 GLY A CA 1
ATOM 902 C C . GLY A 1 115 ? -13.741 19.622 3.504 1.00 27.66 115 GLY A C 1
ATOM 903 O O . GLY A 1 115 ? -14.948 19.449 3.705 1.00 26.46 115 GLY A O 1
ATOM 904 N N . ALA A 1 116 ? -13.182 19.460 2.309 1.00 27.93 116 ALA A N 1
ATOM 905 C CA . ALA A 1 116 ? -13.984 19.030 1.171 1.00 28.97 116 ALA A CA 1
ATOM 906 C C . ALA A 1 116 ? -14.204 17.528 1.313 1.00 30.17 116 ALA A C 1
ATOM 907 O O . ALA A 1 116 ? -13.369 16.830 1.880 1.00 29.35 116 ALA A O 1
ATOM 909 N N . LYS A 1 117 ? -15.324 17.031 0.804 1.00 30.99 117 LYS A N 1
ATOM 910 C CA . LYS A 1 117 ? -15.604 15.611 0.915 1.00 33.30 117 LYS A CA 1
ATOM 911 C C . LYS A 1 117 ? -15.076 14.823 -0.272 1.00 33.87 117 LYS A C 1
ATOM 912 O O . LYS A 1 117 ? -14.691 13.663 -0.139 1.00 32.84 117 LYS A O 1
ATOM 918 N N . LYS A 1 118 ? -15.050 15.446 -1.442 1.00 34.52 118 LYS A N 1
ATOM 919 C CA . LYS A 1 118 ? -14.527 14.750 -2.605 1.00 34.37 118 LYS A CA 1
ATOM 920 C C . LYS A 1 118 ? -13.810 15.691 -3.558 1.00 33.15 118 LYS A C 1
ATOM 921 O O . LYS A 1 118 ? -14.115 16.883 -3.628 1.00 34.74 118 LYS A O 1
ATOM 927 N N . VAL A 1 119 ? -12.833 15.148 -4.273 1.00 32.59 119 VAL A N 1
ATOM 928 C CA . VAL A 1 119 ? -12.062 15.928 -5.231 1.00 30.30 119 VAL A CA 1
ATOM 929 C C . VAL A 1 119 ? -11.960 15.173 -6.560 1.00 28.54 119 VAL A C 1
ATOM 930 O O . VAL A 1 119 ? -11.616 13.988 -6.603 1.00 27.11 119 VAL A O 1
ATOM 934 N N . LEU A 1 120 ? -12.304 15.871 -7.637 1.00 26.86 120 LEU A N 1
ATOM 935 C CA . LEU A 1 120 ? -12.267 15.319 -8.985 1.00 26.60 120 LEU A CA 1
ATOM 936 C C . LEU A 1 120 ? -11.181 16.023 -9.807 1.00 25.73 120 LEU A C 1
ATOM 937 O O . LEU A 1 120 ? -11.359 17.164 -10.251 1.00 24.04 120 LEU A O 1
ATOM 942 N N . ILE A 1 121 ? -10.055 15.333 -9.984 1.00 24.99 121 ILE A N 1
ATOM 943 C CA . ILE A 1 121 ? -8.906 15.843 -10.730 1.00 24.99 121 ILE A CA 1
ATOM 944 C C . ILE A 1 121 ? -9.189 15.827 -12.226 1.00 26.53 121 ILE A C 1
ATOM 945 O O . ILE A 1 121 ? -9.587 14.796 -12.773 1.00 29.18 121 ILE A O 1
ATOM 950 N N . THR A 1 122 ? -8.995 16.965 -12.889 1.00 27.31 122 THR A N 1
ATOM 951 C CA . THR A 1 122 ? -9.234 17.040 -14.326 1.00 28.06 122 THR A CA 1
ATOM 952 C C . THR A 1 122 ? -7.962 16.674 -15.081 1.00 28.80 122 THR A C 1
ATOM 953 O O . THR A 1 122 ? -7.536 17.384 -15.994 1.00 28.24 122 THR A O 1
ATOM 957 N N . ALA A 1 123 ? -7.359 15.555 -14.693 1.00 29.23 123 ALA A N 1
ATOM 958 C CA . ALA A 1 123 ? -6.133 15.083 -15.324 1.00 29.79 123 ALA A CA 1
ATOM 959 C C . ALA A 1 123 ? -5.809 13.685 -14.818 1.00 30.92 123 ALA A C 1
ATOM 960 O O . ALA A 1 123 ? -6.374 13.231 -13.826 1.00 30.44 123 ALA A O 1
ATOM 962 N N . PRO A 1 124 ? -4.896 12.977 -15.500 1.00 32.65 124 PRO A N 1
ATOM 963 C CA . PRO A 1 124 ? -4.544 11.624 -15.049 1.00 32.49 124 PRO A CA 1
ATOM 964 C C . PRO A 1 124 ? -4.012 11.653 -13.618 1.00 33.19 124 PRO A C 1
ATOM 965 O O . PRO A 1 124 ? -3.176 12.493 -13.282 1.00 32.45 124 PRO A O 1
ATOM 969 N N . GLY A 1 125 ? -4.499 10.744 -12.778 1.00 33.45 125 GLY A N 1
ATOM 970 C CA . GLY A 1 125 ? -4.025 10.693 -11.407 1.00 35.64 125 GLY A CA 1
ATOM 971 C C . GLY A 1 125 ? -2.591 10.195 -11.367 1.00 38.52 125 GLY A C 1
ATOM 972 O O . GLY A 1 125 ? -2.235 9.271 -12.098 1.00 38.65 125 GLY A O 1
ATOM 973 N N . LYS A 1 126 ? -1.759 10.808 -10.530 1.00 40.97 126 LYS A N 1
ATOM 974 C CA . LYS A 1 126 ? -0.358 10.406 -10.408 1.00 43.63 126 LYS A CA 1
ATOM 975 C C . LYS A 1 126 ? -0.166 9.622 -9.110 1.00 45.00 126 LYS A C 1
ATOM 976 O O . LYS A 1 126 ? -0.556 10.075 -8.033 1.00 43.98 126 LYS A O 1
ATOM 982 N N . GLY A 1 127 ? 0.442 8.446 -9.214 1.00 46.57 127 GLY A N 1
ATOM 983 C CA . GLY A 1 127 ? 0.644 7.623 -8.035 1.00 48.16 127 GLY A CA 1
ATOM 984 C C . GLY A 1 127 ? -0.608 6.807 -7.759 1.00 49.62 127 GLY A C 1
ATOM 985 O O . GLY A 1 127 ? -1.557 6.834 -8.545 1.00 49.82 127 GLY A O 1
ATOM 986 N N . GLU A 1 128 ? -0.617 6.085 -6.642 1.00 50.74 128 GLU A N 1
ATOM 987 C CA . GLU A 1 128 ? -1.755 5.251 -6.269 1.00 51.01 128 GLU A CA 1
ATOM 988 C C . GLU A 1 128 ? -2.776 6.018 -5.443 1.00 49.29 128 GLU A C 1
ATOM 989 O O . GLU A 1 128 ? -2.488 7.105 -4.944 1.00 50.13 128 GLU A O 1
ATOM 995 N N . GLY A 1 129 ? -3.972 5.451 -5.312 1.00 46.70 129 GLY A N 1
ATOM 996 C CA . GLY A 1 129 ? -5.003 6.080 -4.510 1.00 44.69 129 GLY A CA 1
ATOM 997 C C . GLY A 1 129 ? -6.172 6.751 -5.209 1.00 44.39 129 GLY A C 1
ATOM 998 O O . GLY A 1 129 ? -7.169 7.069 -4.558 1.00 44.33 129 GLY A O 1
ATOM 999 N N . VAL A 1 130 ? -6.088 6.974 -6.515 1.00 43.21 130 VAL A N 1
ATOM 1000 C CA . VAL A 1 130 ? -7.195 7.640 -7.191 1.00 41.40 130 VAL A CA 1
ATOM 1001 C C . VAL A 1 130 ? -7.987 6.733 -8.124 1.00 40.60 130 VAL A C 1
ATOM 1002 O O . VAL A 1 130 ? -7.444 5.822 -8.742 1.00 40.92 130 VAL A O 1
ATOM 1006 N N . GLY A 1 131 ? -9.286 6.990 -8.207 1.00 39.43 131 GLY A N 1
ATOM 1007 C CA . GLY A 1 131 ? -10.138 6.207 -9.075 1.00 38.79 131 GLY A CA 1
ATOM 1008 C C . GLY A 1 131 ? -10.337 6.948 -10.380 1.00 38.34 131 GLY A C 1
ATOM 1009 O O . GLY A 1 131 ? -10.755 8.106 -10.384 1.00 38.55 131 GLY A O 1
ATOM 1010 N N . THR A 1 132 ? -10.044 6.283 -11.492 1.00 36.41 132 THR A N 1
ATOM 1011 C CA . THR A 1 132 ? -10.184 6.911 -12.794 1.00 34.71 132 THR A CA 1
ATOM 1012 C C . THR A 1 132 ? -11.450 6.445 -13.511 1.00 35.00 132 THR A C 1
ATOM 1013 O O . THR A 1 132 ? -11.712 5.249 -13.616 1.00 35.62 132 THR A O 1
ATOM 1017 N N . TYR A 1 133 ? -12.233 7.401 -14.001 1.00 34.35 133 TYR A N 1
ATOM 1018 C CA . TYR A 1 133 ? -13.458 7.099 -14.721 1.00 35.57 133 TYR A CA 1
ATOM 1019 C C . TYR A 1 133 ? -13.514 7.857 -16.047 1.00 36.23 133 TYR A C 1
ATOM 1020 O O . TYR A 1 133 ? -13.043 8.990 -16.144 1.00 37.99 133 TYR A O 1
ATOM 1029 N N . VAL A 1 134 ? -14.096 7.223 -17.060 1.00 36.09 134 VAL A N 1
ATOM 1030 C CA . VAL A 1 134 ? -14.277 7.821 -18.382 1.00 34.94 134 VAL A CA 1
ATOM 1031 C C . VAL A 1 134 ? -15.731 7.556 -18.759 1.00 36.28 134 VAL A C 1
ATOM 1032 O O . VAL A 1 134 ? -16.109 6.417 -19.025 1.00 36.95 134 VAL A O 1
ATOM 1036 N N . ILE A 1 135 ? -16.550 8.603 -18.756 1.00 36.15 135 ILE A N 1
ATOM 1037 C CA . ILE A 1 135 ? -17.961 8.468 -19.087 1.00 36.18 135 ILE A CA 1
ATOM 1038 C C . ILE A 1 135 ? -18.161 7.647 -20.353 1.00 37.87 135 ILE A C 1
ATOM 1039 O O . ILE A 1 135 ? -17.465 7.846 -21.347 1.00 38.48 135 ILE A O 1
ATOM 1044 N N . GLY A 1 136 ? -19.113 6.717 -20.304 1.00 38.99 136 GLY A N 1
ATOM 1045 C CA . GLY A 1 136 ? -19.405 5.883 -21.458 1.00 38.75 136 GLY A CA 1
ATOM 1046 C C . GLY A 1 136 ? -18.494 4.683 -21.636 1.00 38.74 136 GLY A C 1
ATOM 1047 O O . GLY A 1 136 ? -18.693 3.876 -22.544 1.00 38.83 136 GLY A O 1
ATOM 1048 N N . VAL A 1 137 ? -17.494 4.559 -20.769 1.00 39.13 137 VAL A N 1
ATOM 1049 C CA . VAL A 1 137 ? -16.547 3.454 -20.850 1.00 39.34 137 VAL A CA 1
ATOM 1050 C C . VAL A 1 137 ? -16.562 2.607 -19.579 1.00 41.53 137 VAL A C 1
ATOM 1051 O O . VAL A 1 137 ? -16.491 1.377 -19.646 1.00 41.54 137 VAL A O 1
ATOM 1055 N N . ASN A 1 138 ? -16.647 3.265 -18.424 1.00 42.77 138 ASN A N 1
ATOM 1056 C CA . ASN A 1 138 ? -16.676 2.560 -17.146 1.00 43.62 138 ASN A CA 1
ATOM 1057 C C . ASN A 1 138 ? -17.380 3.388 -16.080 1.00 44.48 138 ASN A C 1
ATOM 1058 O O . ASN A 1 138 ? -17.219 3.148 -14.883 1.00 44.81 138 ASN A O 1
ATOM 1063 N N . ASP A 1 139 ? -18.163 4.367 -16.522 1.00 45.71 139 ASP A N 1
ATOM 1064 C CA . ASP A 1 139 ? -18.904 5.219 -15.603 1.00 47.95 139 ASP A CA 1
ATOM 1065 C C . ASP A 1 139 ? -19.937 4.394 -14.839 1.00 49.43 139 ASP A C 1
ATOM 1066 O O . ASP A 1 139 ? -20.459 4.829 -13.811 1.00 49.83 139 ASP A O 1
ATOM 1071 N N . SER A 1 140 ? -20.222 3.199 -15.348 1.00 50.10 140 SER A N 1
ATOM 1072 C CA . SER A 1 140 ? -21.195 2.304 -14.732 1.00 51.36 140 SER A CA 1
ATOM 1073 C C . SER A 1 140 ? -20.619 1.656 -13.477 1.00 51.82 140 SER A C 1
ATOM 1074 O O . SER A 1 140 ? -21.359 1.192 -12.608 1.00 50.67 140 SER A O 1
ATOM 1077 N N . GLU A 1 141 ? -19.294 1.630 -13.397 1.00 52.02 141 GLU A N 1
ATOM 1078 C CA . GLU A 1 141 ? -18.594 1.032 -12.271 1.00 52.30 141 GLU A CA 1
ATOM 1079 C C . GLU A 1 141 ? -18.287 2.055 -11.166 1.00 52.47 141 GLU A C 1
ATOM 1080 O O . GLU A 1 141 ? -17.373 1.865 -10.360 1.00 52.79 141 GLU A O 1
ATOM 1086 N N . TYR A 1 142 ? -19.068 3.131 -11.117 1.00 51.50 142 TYR A N 1
ATOM 1087 C CA . TYR A 1 142 ? -18.859 4.178 -10.120 1.00 51.35 142 TYR A CA 1
ATOM 1088 C C . TYR A 1 142 ? -19.533 3.913 -8.776 1.00 51.59 142 TYR A C 1
ATOM 1089 O O . TYR A 1 142 ? -20.740 3.686 -8.708 1.00 51.26 142 TYR A O 1
ATOM 1098 N N . ARG A 1 143 ? -18.739 3.946 -7.709 1.00 52.66 143 ARG A N 1
ATOM 1099 C CA . ARG A 1 143 ? -19.242 3.758 -6.347 1.00 53.64 143 ARG A CA 1
ATOM 1100 C C . ARG A 1 143 ? -18.793 4.966 -5.520 1.00 53.02 143 ARG A C 1
ATOM 1101 O O . ARG A 1 143 ? -17.596 5.208 -5.371 1.00 53.46 143 ARG A O 1
ATOM 1109 N N . HIS A 1 144 ? -19.747 5.718 -4.982 1.00 52.48 144 HIS A N 1
ATOM 1110 C CA . HIS A 1 144 ? -19.430 6.900 -4.190 1.00 52.24 144 HIS A CA 1
ATOM 1111 C C . HIS A 1 144 ? -18.361 6.699 -3.118 1.00 52.37 144 HIS A C 1
ATOM 1112 O O . HIS A 1 144 ? -17.486 7.549 -2.939 1.00 51.81 144 HIS A O 1
ATOM 1119 N N . GLU A 1 145 ? -18.428 5.578 -2.409 1.00 52.68 145 GLU A N 1
ATOM 1120 C CA . GLU A 1 145 ? -17.482 5.300 -1.331 1.00 52.61 145 GLU A CA 1
ATOM 1121 C C . GLU A 1 145 ? -16.141 4.713 -1.768 1.00 51.01 145 GLU A C 1
ATOM 1122 O O . GLU A 1 145 ? -15.265 4.491 -0.932 1.00 50.13 145 GLU A O 1
ATOM 1128 N N . ASP A 1 146 ? -15.974 4.463 -3.065 1.00 49.60 146 ASP A N 1
ATOM 1129 C CA . ASP A 1 146 ? -14.726 3.887 -3.567 1.00 47.59 146 ASP A CA 1
ATOM 1130 C C . ASP A 1 146 ? -13.518 4.802 -3.419 1.00 45.16 146 ASP A C 1
ATOM 1131 O O . ASP A 1 146 ? -12.492 4.404 -2.858 1.00 44.99 146 ASP A O 1
ATOM 1136 N N . PHE A 1 147 ? -13.622 6.024 -3.932 1.00 41.33 147 PHE A N 1
ATOM 1137 C CA . PHE A 1 147 ? -12.505 6.951 -3.828 1.00 37.54 147 PHE A CA 1
ATOM 1138 C C . PHE A 1 147 ? -12.938 8.380 -3.536 1.00 36.37 147 PHE A C 1
ATOM 1139 O O . PHE A 1 147 ? -13.855 8.908 -4.170 1.00 36.33 147 PHE A O 1
ATOM 1147 N N . ALA A 1 148 ? -12.271 9.002 -2.570 1.00 34.97 148 ALA A N 1
ATOM 1148 C CA . ALA A 1 148 ? -12.565 10.383 -2.208 1.00 35.23 148 ALA A CA 1
ATOM 1149 C C . ALA A 1 148 ? -11.893 11.289 -3.237 1.00 33.76 148 ALA A C 1
ATOM 1150 O O . ALA A 1 148 ? -12.218 12.473 -3.352 1.00 32.65 148 ALA A O 1
ATOM 1152 N N . VAL A 1 149 ? -10.949 10.710 -3.976 1.00 32.49 149 VAL A N 1
ATOM 1153 C CA . VAL A 1 149 ? -10.214 11.427 -5.013 1.00 32.41 149 VAL A CA 1
ATOM 1154 C C . VAL A 1 149 ? -10.361 10.697 -6.350 1.00 32.23 149 VAL A C 1
ATOM 1155 O O . VAL A 1 149 ? -9.804 9.616 -6.543 1.00 31.75 149 VAL A O 1
ATOM 1159 N N . ILE A 1 150 ? -11.130 11.279 -7.266 1.00 32.31 150 ILE A N 1
ATOM 1160 C CA . ILE A 1 150 ? -11.326 10.668 -8.574 1.00 31.86 150 ILE A CA 1
ATOM 1161 C C . ILE A 1 150 ? -10.617 11.455 -9.694 1.00 32.07 150 ILE A C 1
ATOM 1162 O O . ILE A 1 150 ? -10.048 12.521 -9.461 1.00 32.65 150 ILE A O 1
ATOM 1167 N N . SER A 1 151 ? -10.637 10.909 -10.904 1.00 32.58 151 SER A N 1
ATOM 1168 C CA . SER A 1 151 ? -9.984 11.540 -12.046 1.00 31.73 151 SER A CA 1
ATOM 1169 C C . SER A 1 151 ? -10.754 11.286 -13.338 1.00 31.87 151 SER A C 1
ATOM 1170 O O . SER A 1 151 ? -11.267 10.193 -13.564 1.00 30.52 151 SER A O 1
ATOM 1173 N N . ASN A 1 152 ? -10.836 12.306 -14.183 1.00 31.71 152 ASN A N 1
ATOM 1174 C CA . ASN A 1 152 ? -11.540 12.180 -15.446 1.00 31.05 152 ASN A CA 1
ATOM 1175 C C . ASN A 1 152 ? -10.521 11.888 -16.553 1.00 30.07 152 ASN A C 1
ATOM 1176 O O . ASN A 1 152 ? -10.799 12.073 -17.735 1.00 28.31 152 ASN A O 1
ATOM 1181 N N . ALA A 1 153 ? -9.339 11.425 -16.146 1.00 29.96 153 ALA A N 1
ATOM 1182 C CA . ALA A 1 153 ? -8.249 11.103 -17.068 1.00 30.73 153 ALA A CA 1
ATOM 1183 C C . ALA A 1 153 ? -7.806 12.331 -17.865 1.00 31.28 153 ALA A C 1
ATOM 1184 O O . ALA A 1 153 ? -8.037 13.466 -17.452 1.00 30.99 153 ALA A O 1
ATOM 1186 N N . SER A 1 154 ? -7.161 12.105 -19.004 1.00 30.38 154 SER A N 1
ATOM 1187 C CA . SER A 1 154 ? -6.721 13.216 -19.835 1.00 30.86 154 SER A CA 1
ATOM 1188 C C . SER A 1 154 ? -7.714 13.365 -20.980 1.00 29.73 154 SER A C 1
ATOM 1189 O O . SER A 1 154 ? -8.586 12.517 -21.157 1.00 28.23 154 SER A O 1
ATOM 1192 N N . CYS A 1 155 ? -7.599 14.450 -21.743 1.00 30.13 155 CYS A N 1
ATOM 1193 C CA . CYS A 1 155 ? -8.506 14.681 -22.867 1.00 29.84 155 CYS A CA 1
ATOM 1194 C C . CYS A 1 155 ? -8.323 13.646 -23.982 1.00 30.38 155 CYS A C 1
ATOM 1195 O O . CYS A 1 155 ? -9.292 13.248 -24.635 1.00 31.20 155 CYS A O 1
ATOM 1198 N N . THR A 1 156 ? -7.088 13.207 -24.197 1.00 30.50 156 THR A N 1
ATOM 1199 C CA . THR A 1 156 ? -6.821 12.214 -25.227 1.00 32.01 156 THR A CA 1
ATOM 1200 C C . THR A 1 156 ? -7.463 10.904 -24.810 1.00 32.84 156 THR A C 1
ATOM 1201 O O . THR A 1 156 ? -8.153 10.258 -25.604 1.00 33.90 156 THR A O 1
ATOM 1205 N N . THR A 1 157 ? -7.250 10.525 -23.553 1.00 33.46 157 THR A N 1
ATOM 1206 C CA . THR A 1 157 ? -7.820 9.292 -23.035 1.00 32.30 157 THR A CA 1
ATOM 1207 C C . THR A 1 157 ? -9.329 9.290 -23.234 1.00 32.11 157 THR A C 1
ATOM 1208 O O . THR A 1 157 ? -9.905 8.258 -23.544 1.00 33.70 157 THR A O 1
ATOM 1212 N N . ASN A 1 158 ? -9.970 10.442 -23.072 1.00 33.03 158 ASN A N 1
ATOM 1213 C CA . ASN A 1 158 ? -11.421 10.510 -23.250 1.00 34.15 158 ASN A CA 1
ATOM 1214 C C . ASN A 1 158 ? -11.883 10.302 -24.680 1.00 34.37 158 ASN A C 1
ATOM 1215 O O . ASN A 1 158 ? -13.023 9.894 -24.917 1.00 34.64 158 ASN A O 1
ATOM 1220 N N . CYS A 1 159 ? -11.012 10.606 -25.634 1.00 34.29 159 CYS A N 1
ATOM 1221 C CA . CYS A 1 159 ? -11.347 10.426 -27.040 1.00 34.81 159 CYS A CA 1
ATOM 1222 C C . CYS A 1 159 ? -10.939 9.016 -27.486 1.00 35.24 159 CYS A C 1
ATOM 1223 O O . CYS A 1 159 ? -11.616 8.379 -28.298 1.00 34.85 159 CYS A O 1
ATOM 1226 N N . LEU A 1 160 ? -9.831 8.542 -26.928 1.00 35.57 160 LEU A N 1
ATOM 1227 C CA . LEU A 1 160 ? -9.270 7.235 -27.245 1.00 36.53 160 LEU A CA 1
ATOM 1228 C C . LEU A 1 160 ? -10.040 6.054 -26.656 1.00 37.32 160 LEU A C 1
ATOM 1229 O O . LEU A 1 160 ? -10.508 5.185 -27.393 1.00 36.07 160 LEU A O 1
ATOM 1234 N N . ALA A 1 161 ? -10.168 6.031 -25.331 1.00 38.17 161 ALA A N 1
ATOM 1235 C CA . ALA A 1 161 ? -10.857 4.953 -24.618 1.00 39.04 161 ALA A CA 1
ATOM 1236 C C . ALA A 1 161 ? -12.229 4.574 -25.177 1.00 39.66 161 ALA A C 1
ATOM 1237 O O . ALA A 1 161 ? -12.543 3.393 -25.321 1.00 40.72 161 ALA A O 1
ATOM 1239 N N . PRO A 1 162 ? -13.072 5.567 -25.486 1.00 40.27 162 PRO A N 1
ATOM 1240 C CA . PRO A 1 162 ? -14.398 5.250 -26.024 1.00 41.76 162 PRO A CA 1
ATOM 1241 C C . PRO A 1 162 ? -14.351 4.559 -27.387 1.00 43.83 162 PRO A C 1
ATOM 1242 O O . PRO A 1 162 ? -15.226 3.757 -27.719 1.00 44.77 162 PRO A O 1
ATOM 1246 N N . VAL A 1 163 ? -13.333 4.878 -28.178 1.00 44.22 163 VAL A N 1
ATOM 1247 C CA . VAL A 1 163 ? -13.191 4.278 -29.496 1.00 44.61 163 VAL A CA 1
ATOM 1248 C C . VAL A 1 163 ? -12.570 2.898 -29.348 1.00 45.64 163 VAL A C 1
ATOM 1249 O O . VAL A 1 163 ? -13.033 1.935 -29.956 1.00 45.36 163 VAL A O 1
ATOM 1253 N N . ALA A 1 164 ? -11.530 2.809 -28.523 1.00 46.77 164 ALA A N 1
ATOM 1254 C CA . ALA A 1 164 ? -10.847 1.546 -28.278 1.00 48.09 164 ALA A CA 1
ATOM 1255 C C . ALA A 1 164 ? -11.830 0.506 -27.740 1.00 49.45 164 ALA A C 1
ATOM 1256 O O . ALA A 1 164 ? -11.712 -0.681 -28.033 1.00 50.26 164 ALA A O 1
ATOM 1258 N N . LYS A 1 165 ? -12.802 0.953 -26.956 1.00 50.57 165 LYS A N 1
ATOM 1259 C CA . LYS A 1 165 ? -13.785 0.036 -26.399 1.00 51.45 165 LYS A CA 1
ATOM 1260 C C . LYS A 1 165 ? -14.587 -0.629 -27.512 1.00 51.36 165 LYS A C 1
ATOM 1261 O O . LYS A 1 165 ? -14.604 -1.855 -27.626 1.00 51.59 165 LYS A O 1
ATOM 1267 N N . VAL A 1 166 ? -15.247 0.187 -28.331 1.00 50.50 166 VAL A N 1
ATOM 1268 C CA . VAL A 1 166 ? -16.051 -0.315 -29.439 1.00 49.06 166 VAL A CA 1
ATOM 1269 C C . VAL A 1 166 ? -15.214 -1.192 -30.354 1.00 48.79 166 VAL A C 1
ATOM 1270 O O . VAL A 1 166 ? -15.707 -2.162 -30.926 1.00 49.05 166 VAL A O 1
ATOM 1274 N N . LEU A 1 167 ? -13.940 -0.847 -30.484 1.00 48.47 167 LEU A N 1
ATOM 1275 C CA . LEU A 1 167 ? -13.024 -1.602 -31.325 1.00 48.04 167 LEU A CA 1
ATOM 1276 C C . LEU A 1 167 ? -12.641 -2.939 -30.685 1.00 48.71 167 LEU A C 1
ATOM 1277 O O . LEU A 1 167 ? -12.360 -3.916 -31.385 1.00 49.47 167 LEU A O 1
ATOM 1282 N N . HIS A 1 168 ? -12.634 -2.981 -29.357 1.00 48.37 168 HIS A N 1
ATOM 1283 C CA . HIS A 1 168 ? -12.278 -4.199 -28.640 1.00 48.89 168 HIS A CA 1
ATOM 1284 C C . HIS A 1 168 ? -13.488 -5.113 -28.485 1.00 48.85 168 HIS A C 1
ATOM 1285 O O . HIS A 1 168 ? -13.377 -6.335 -28.595 1.00 48.18 168 HIS A O 1
ATOM 1292 N N . ASP A 1 169 ? -14.644 -4.506 -28.236 1.00 48.49 169 ASP A N 1
ATOM 1293 C CA . ASP A 1 169 ? -15.886 -5.244 -28.062 1.00 48.82 169 ASP A CA 1
ATOM 1294 C C . ASP A 1 169 ? -16.439 -5.807 -29.374 1.00 50.46 169 ASP A C 1
ATOM 1295 O O . ASP A 1 169 ? -17.337 -6.653 -29.353 1.00 50.60 169 ASP A O 1
ATOM 1300 N N . ASN A 1 170 ? -15.907 -5.346 -30.507 1.00 50.75 170 ASN A N 1
ATOM 1301 C CA . ASN A 1 170 ? -16.374 -5.803 -31.818 1.00 50.95 170 ASN A CA 1
ATOM 1302 C C . ASN A 1 170 ? -15.338 -6.557 -32.642 1.00 51.74 170 ASN A C 1
ATOM 1303 O O . ASN A 1 170 ? -15.681 -7.464 -33.402 1.00 52.43 170 ASN A O 1
ATOM 1308 N N . PHE A 1 171 ? -14.074 -6.184 -32.497 1.00 51.84 171 PHE A N 1
ATOM 1309 C CA . PHE A 1 171 ? -13.011 -6.825 -33.259 1.00 52.09 171 PHE A CA 1
ATOM 1310 C C . PHE A 1 171 ? -11.931 -7.396 -32.360 1.00 51.50 171 PHE A C 1
ATOM 1311 O O . PHE A 1 171 ? -11.085 -8.164 -32.808 1.00 51.86 171 PHE A O 1
ATOM 1319 N N . GLY A 1 172 ? -11.957 -7.012 -31.091 1.00 51.71 172 GLY A N 1
ATOM 1320 C CA . GLY A 1 172 ? -10.962 -7.509 -30.163 1.00 51.21 172 GLY A CA 1
ATOM 1321 C C . GLY A 1 172 ? -9.571 -7.009 -30.497 1.00 51.04 172 GLY A C 1
ATOM 1322 O O . GLY A 1 172 ? -8.938 -7.484 -31.443 1.00 50.96 172 GLY A O 1
ATOM 1323 N N . ILE A 1 173 ? -9.098 -6.045 -29.712 1.00 50.92 173 ILE A N 1
ATOM 1324 C CA . ILE A 1 173 ? -7.778 -5.465 -29.909 1.00 49.45 173 ILE A CA 1
ATOM 1325 C C . ILE A 1 173 ? -6.697 -6.400 -29.403 1.00 48.23 173 ILE A C 1
ATOM 1326 O O . ILE A 1 173 ? -6.762 -6.890 -28.282 1.00 48.60 173 ILE A O 1
ATOM 1331 N N . ILE A 1 174 ? -5.706 -6.644 -30.246 1.00 48.86 174 ILE A N 1
ATOM 1332 C CA . ILE A 1 174 ? -4.585 -7.497 -29.887 1.00 48.77 174 ILE A CA 1
ATOM 1333 C C . ILE A 1 174 ? -3.498 -6.573 -29.353 1.00 48.47 174 ILE A C 1
ATOM 1334 O O . ILE A 1 174 ? -2.701 -6.956 -28.498 1.00 48.73 174 ILE A O 1
ATOM 1339 N N . LYS A 1 175 ? -3.486 -5.352 -29.882 1.00 48.49 175 LYS A N 1
ATOM 1340 C CA . LYS A 1 175 ? -2.542 -4.303 -29.487 1.00 48.83 175 LYS A CA 1
ATOM 1341 C C . LYS A 1 175 ? -2.572 -3.145 -30.482 1.00 48.69 175 LYS A C 1
ATOM 1342 O O . LYS A 1 175 ? -3.282 -3.192 -31.487 1.00 48.50 175 LYS A O 1
ATOM 1348 N N . GLY A 1 176 ? -1.801 -2.101 -30.201 1.00 48.12 176 GLY A N 1
ATOM 1349 C CA . GLY A 1 176 ? -1.790 -0.967 -31.103 1.00 46.97 176 GLY A CA 1
ATOM 1350 C C . GLY A 1 176 ? -1.024 0.235 -30.600 1.00 46.26 176 GLY A C 1
ATOM 1351 O O . GLY A 1 176 ? -0.626 0.305 -29.434 1.00 45.70 176 GLY A O 1
ATOM 1352 N N . THR A 1 177 ? -0.817 1.189 -31.500 1.00 45.24 177 THR A N 1
ATOM 1353 C CA . THR A 1 177 ? -0.101 2.405 -31.171 1.00 44.58 177 THR A CA 1
ATOM 1354 C C . THR A 1 177 ? -1.000 3.591 -31.513 1.00 42.86 177 THR A C 1
ATOM 1355 O O . THR A 1 177 ? -2.003 3.438 -32.210 1.00 42.55 177 THR A O 1
ATOM 1359 N N . MET A 1 178 ? -0.649 4.769 -31.016 1.00 41.42 178 MET A N 1
ATOM 1360 C CA . MET A 1 178 ? -1.458 5.954 -31.263 1.00 40.15 178 MET A CA 1
ATOM 1361 C C . MET A 1 178 ? -0.678 7.260 -31.208 1.00 38.70 178 MET A C 1
ATOM 1362 O O . MET A 1 178 ? 0.192 7.449 -30.360 1.00 39.16 178 MET A O 1
ATOM 1367 N N . THR A 1 179 ? -0.992 8.156 -32.136 1.00 36.39 179 THR A N 1
ATOM 1368 C CA . THR A 1 179 ? -0.355 9.465 -32.180 1.00 34.81 179 THR A CA 1
ATOM 1369 C C . THR A 1 179 ? -1.472 10.492 -32.153 1.00 33.66 179 THR A C 1
ATOM 1370 O O . THR A 1 179 ? -2.458 10.368 -32.879 1.00 34.25 179 THR A O 1
ATOM 1374 N N . THR A 1 180 ? -1.332 11.497 -31.303 1.00 31.78 180 THR A N 1
ATOM 1375 C CA . THR A 1 180 ? -2.347 12.533 -31.219 1.00 30.61 180 THR A CA 1
ATOM 1376 C C . THR A 1 180 ? -1.761 13.852 -31.710 1.00 27.75 180 THR A C 1
ATOM 1377 O O . THR A 1 180 ? -0.756 14.325 -31.180 1.00 27.83 180 THR A O 1
ATOM 1381 N N . THR A 1 181 ? -2.356 14.415 -32.755 1.00 25.24 181 THR A N 1
ATOM 1382 C CA . THR A 1 181 ? -1.904 15.703 -33.272 1.00 23.74 181 THR A CA 1
ATOM 1383 C C . THR A 1 181 ? -2.743 16.675 -32.447 1.00 21.34 181 THR A C 1
ATOM 1384 O O . THR A 1 181 ? -3.921 16.903 -32.712 1.00 21.93 181 THR A O 1
ATOM 1388 N N . HIS A 1 182 ? -2.095 17.208 -31.421 1.00 19.91 182 HIS A N 1
ATOM 1389 C CA . HIS A 1 182 ? -2.703 18.074 -30.418 1.00 20.31 182 HIS A CA 1
ATOM 1390 C C . HIS A 1 182 ? -2.432 19.570 -30.556 1.00 19.26 182 HIS A C 1
ATOM 1391 O O . HIS A 1 182 ? -1.374 19.983 -31.024 1.00 18.34 182 HIS A O 1
ATOM 1398 N N . SER A 1 183 ? -3.407 20.371 -30.144 1.00 19.84 183 SER A N 1
ATOM 1399 C CA . SER A 1 183 ? -3.273 21.828 -30.135 1.00 18.47 183 SER A CA 1
ATOM 1400 C C . SER A 1 183 ? -2.302 22.097 -28.999 1.00 17.68 183 SER A C 1
ATOM 1401 O O . SER A 1 183 ? -2.204 21.289 -28.073 1.00 15.23 183 SER A O 1
ATOM 1404 N N . TYR A 1 184 ? -1.577 23.212 -29.057 1.00 17.66 184 TYR A N 1
ATOM 1405 C CA . TYR A 1 184 ? -0.647 23.524 -27.982 1.00 15.89 184 TYR A CA 1
ATOM 1406 C C . TYR A 1 184 ? -1.432 23.902 -26.733 1.00 16.71 184 TYR A C 1
ATOM 1407 O O . TYR A 1 184 ? -2.583 24.347 -26.815 1.00 15.30 184 TYR A O 1
ATOM 1416 N N . THR A 1 185 ? -0.818 23.704 -25.572 1.00 17.16 185 THR A N 1
ATOM 1417 C CA . THR A 1 185 ? -1.480 24.006 -24.311 1.00 18.03 185 THR A CA 1
ATOM 1418 C C . THR A 1 185 ? -0.605 24.893 -23.446 1.00 17.24 185 THR A C 1
ATOM 1419 O O . THR A 1 185 ? 0.556 25.126 -23.769 1.00 19.62 185 THR A O 1
ATOM 1423 N N . LEU A 1 186 ? -1.166 25.371 -22.340 1.00 16.87 186 LEU A N 1
ATOM 1424 C CA . LEU A 1 186 ? -0.455 26.262 -21.437 1.00 19.34 186 LEU A CA 1
ATOM 1425 C C . LEU A 1 186 ? 0.835 25.763 -20.778 1.00 20.28 186 LEU A C 1
ATOM 1426 O O . LEU A 1 186 ? 1.541 26.540 -20.138 1.00 19.56 186 LEU A O 1
ATOM 1431 N N . ASP A 1 187 ? 1.156 24.485 -20.927 1.00 21.09 187 ASP A N 1
ATOM 1432 C CA . ASP A 1 187 ? 2.413 23.993 -20.362 1.00 22.73 187 ASP A CA 1
ATOM 1433 C C . ASP A 1 187 ? 3.579 24.229 -21.345 1.00 22.20 187 ASP A C 1
ATOM 1434 O O . ASP A 1 187 ? 4.732 23.996 -20.998 1.00 24.66 187 ASP A O 1
ATOM 1439 N N . GLN A 1 188 ? 3.280 24.679 -22.567 1.00 19.42 188 GLN A N 1
ATOM 1440 C CA . GLN A 1 188 ? 4.321 24.981 -23.561 1.00 18.06 188 GLN A CA 1
ATOM 1441 C C . GLN A 1 188 ? 4.667 26.477 -23.500 1.00 19.20 188 GLN A C 1
ATOM 1442 O O . GLN A 1 188 ? 3.876 27.280 -22.993 1.00 21.06 188 GLN A O 1
ATOM 1448 N N . ARG A 1 189 ? 5.835 26.858 -24.015 1.00 19.54 189 ARG A N 1
ATOM 1449 C CA . ARG A 1 189 ? 6.257 28.268 -24.006 1.00 18.40 189 ARG A CA 1
ATOM 1450 C C . ARG A 1 189 ? 5.911 28.960 -25.334 1.00 16.43 189 ARG A C 1
ATOM 1451 O O . ARG A 1 189 ? 6.000 28.331 -26.386 1.00 14.41 189 ARG A O 1
ATOM 1459 N N . ILE A 1 190 ? 5.522 30.240 -25.299 1.00 16.00 190 ILE A N 1
ATOM 1460 C CA . ILE A 1 190 ? 5.193 30.953 -26.548 1.00 15.11 190 ILE A CA 1
ATOM 1461 C C . ILE A 1 190 ? 6.429 31.145 -27.400 1.00 13.58 190 ILE A C 1
ATOM 1462 O O . ILE A 1 190 ? 6.346 31.218 -28.620 1.00 15.77 190 ILE A O 1
ATOM 1467 N N . LEU A 1 191 ? 7.570 31.286 -26.746 1.00 15.55 191 LEU A N 1
ATOM 1468 C CA . LEU A 1 191 ? 8.836 31.454 -27.454 1.00 15.58 191 LEU A CA 1
ATOM 1469 C C . LEU A 1 191 ? 9.849 30.570 -26.762 1.00 13.88 191 LEU A C 1
ATOM 1470 O O . LEU A 1 191 ? 9.621 30.163 -25.631 1.00 16.91 191 LEU A O 1
ATOM 1475 N N . ASP A 1 192 ? 10.947 30.251 -27.447 1.00 15.26 192 ASP A N 1
ATOM 1476 C CA . ASP A 1 192 ? 11.987 29.409 -26.870 1.00 15.39 192 ASP A CA 1
ATOM 1477 C C . ASP A 1 192 ? 12.360 29.949 -25.484 1.00 16.31 192 ASP A C 1
ATOM 1478 O O . ASP A 1 192 ? 12.990 31.001 -25.354 1.00 17.11 192 ASP A O 1
ATOM 1483 N N . ALA A 1 193 ? 11.954 29.226 -24.448 1.00 16.38 193 ALA A N 1
ATOM 1484 C CA . ALA A 1 193 ? 12.242 29.611 -23.073 1.00 15.93 193 ALA A CA 1
ATOM 1485 C C . ALA A 1 193 ? 12.565 28.366 -22.263 1.00 16.07 193 ALA A C 1
ATOM 1486 O O . ALA A 1 193 ? 12.226 27.249 -22.659 1.00 13.77 193 ALA A O 1
ATOM 1488 N N . SER A 1 194 ? 13.224 28.577 -21.131 1.00 16.59 194 SER A N 1
ATOM 1489 C CA . SER A 1 194 ? 13.619 27.505 -20.237 1.00 20.90 194 SER A CA 1
ATOM 1490 C C . SER A 1 194 ? 12.441 26.627 -19.812 1.00 22.02 194 SER A C 1
ATOM 1491 O O . SER A 1 194 ? 11.338 27.116 -19.563 1.00 21.89 194 SER A O 1
ATOM 1494 N N . HIS A 1 195 ? 12.679 25.323 -19.733 1.00 21.47 195 HIS A N 1
ATOM 1495 C CA . HIS A 1 195 ? 11.636 24.388 -19.330 1.00 24.20 195 HIS A CA 1
ATOM 1496 C C . HIS A 1 195 ? 12.283 23.048 -18.993 1.00 26.41 195 HIS A C 1
ATOM 1497 O O . HIS A 1 195 ? 13.320 22.697 -19.554 1.00 26.09 195 HIS A O 1
ATOM 1504 N N . ARG A 1 196 ? 11.685 22.305 -18.067 1.00 28.98 196 ARG A N 1
ATOM 1505 C CA . ARG A 1 196 ? 12.239 21.014 -17.675 1.00 30.33 196 ARG A CA 1
ATOM 1506 C C . ARG A 1 196 ? 12.134 20.010 -18.816 1.00 29.46 196 ARG A C 1
ATOM 1507 O O . ARG A 1 196 ? 12.741 18.945 -18.775 1.00 30.17 196 ARG A O 1
ATOM 1515 N N . ASP A 1 197 ? 11.350 20.354 -19.828 1.00 28.95 197 ASP A N 1
ATOM 1516 C CA . ASP A 1 197 ? 11.188 19.498 -20.992 1.00 29.46 197 ASP A CA 1
ATOM 1517 C C . ASP A 1 197 ? 11.634 20.295 -22.224 1.00 29.23 197 ASP A C 1
ATOM 1518 O O . ASP A 1 197 ? 10.893 21.145 -22.731 1.00 28.60 197 ASP A O 1
ATOM 1523 N N . LEU A 1 198 ? 12.850 20.006 -22.691 1.00 27.33 198 LEU A N 1
ATOM 1524 C CA . LEU A 1 198 ? 13.463 20.688 -23.836 1.00 25.95 198 LEU A CA 1
ATOM 1525 C C . LEU A 1 198 ? 12.597 20.904 -25.079 1.00 23.63 198 LEU A C 1
ATOM 1526 O O . LEU A 1 198 ? 12.868 21.803 -25.872 1.00 23.69 198 LEU A O 1
ATOM 1531 N N . ARG A 1 199 ? 11.571 20.083 -25.261 1.00 23.39 199 ARG A N 1
ATOM 1532 C CA . ARG A 1 199 ? 10.689 20.237 -26.413 1.00 24.71 199 ARG A CA 1
ATOM 1533 C C . ARG A 1 199 ? 9.581 21.236 -26.049 1.00 23.50 199 ARG A C 1
ATOM 1534 O O . ARG A 1 199 ? 9.242 22.111 -26.844 1.00 22.63 199 ARG A O 1
ATOM 1542 N N . ARG A 1 200 ? 9.030 21.106 -24.845 1.00 21.72 200 ARG A N 1
ATOM 1543 C CA . ARG A 1 200 ? 7.997 22.019 -24.383 1.00 22.44 200 ARG A CA 1
ATOM 1544 C C . ARG A 1 200 ? 8.564 23.433 -24.235 1.00 21.82 200 ARG A C 1
ATOM 1545 O O . ARG A 1 200 ? 7.820 24.398 -24.092 1.00 21.84 200 ARG A O 1
ATOM 1553 N N . ALA A 1 201 ? 9.888 23.540 -24.266 1.00 21.00 201 ALA A N 1
ATOM 1554 C CA . ALA A 1 201 ? 10.562 24.822 -24.128 1.00 20.73 201 ALA A CA 1
ATOM 1555 C C . ALA A 1 201 ? 10.558 25.629 -25.425 1.00 18.89 201 ALA A C 1
ATOM 1556 O O . ALA A 1 201 ? 10.814 26.832 -25.421 1.00 20.36 201 ALA A O 1
ATOM 1558 N N . ARG A 1 202 ? 10.266 24.966 -26.533 1.00 16.07 202 ARG A N 1
ATOM 1559 C CA . ARG A 1 202 ? 10.310 25.619 -27.826 1.00 16.27 202 ARG A CA 1
ATOM 1560 C C . ARG A 1 202 ? 9.031 26.360 -28.216 1.00 16.37 202 ARG A C 1
ATOM 1561 O O . ARG A 1 202 ? 7.933 25.947 -27.835 1.00 14.60 202 ARG A O 1
ATOM 1569 N N . ALA A 1 203 ? 9.189 27.456 -28.966 1.00 14.37 203 ALA A N 1
ATOM 1570 C CA . ALA A 1 203 ? 8.062 28.294 -29.423 1.00 16.64 203 ALA A CA 1
ATOM 1571 C C . ALA A 1 203 ? 6.902 27.455 -29.972 1.00 15.26 203 ALA A C 1
ATOM 1572 O O . ALA A 1 203 ? 6.961 26.952 -31.090 1.00 16.98 203 ALA A O 1
ATOM 1574 N N . ALA A 1 204 ? 5.839 27.339 -29.180 1.00 15.99 204 ALA A N 1
ATOM 1575 C CA . ALA A 1 204 ? 4.676 26.513 -29.531 1.00 16.00 204 ALA A CA 1
ATOM 1576 C C . ALA A 1 204 ? 3.888 26.854 -30.791 1.00 15.25 204 ALA A C 1
ATOM 1577 O O . ALA A 1 204 ? 3.413 25.951 -31.478 1.00 11.11 204 ALA A O 1
ATOM 1579 N N . ALA A 1 205 ? 3.758 28.140 -31.111 1.00 14.12 205 ALA A N 1
ATOM 1580 C CA . ALA A 1 205 ? 2.995 28.539 -32.289 1.00 13.32 205 ALA A CA 1
ATOM 1581 C C . ALA A 1 205 ? 3.753 28.498 -33.616 1.00 13.96 205 ALA A C 1
ATOM 1582 O O . ALA A 1 205 ? 3.199 28.872 -34.662 1.00 11.07 205 ALA A O 1
ATOM 1584 N N . VAL A 1 206 ? 5.006 28.049 -33.598 1.00 14.50 206 VAL A N 1
ATOM 1585 C CA . VAL A 1 206 ? 5.773 27.957 -34.846 1.00 15.07 206 VAL A CA 1
ATOM 1586 C C . VAL A 1 206 ? 6.481 26.606 -35.000 1.00 15.27 206 VAL A C 1
ATOM 1587 O O . VAL A 1 206 ? 7.261 26.407 -35.926 1.00 16.32 206 VAL A O 1
ATOM 1591 N N . ASN A 1 207 ? 6.190 25.668 -34.109 1.00 15.29 207 ASN A N 1
ATOM 1592 C CA . ASN A 1 207 ? 6.820 24.352 -34.189 1.00 15.68 207 ASN A CA 1
ATOM 1593 C C . ASN A 1 207 ? 5.834 23.190 -34.057 1.00 15.70 207 ASN A C 1
ATOM 1594 O O . ASN A 1 207 ? 4.712 23.347 -33.574 1.00 15.06 207 ASN A O 1
ATOM 1599 N N . ILE A 1 208 ? 6.273 22.026 -34.520 1.00 18.22 208 ILE A N 1
ATOM 1600 C CA . ILE A 1 208 ? 5.521 20.795 -34.348 1.00 18.24 208 ILE A CA 1
ATOM 1601 C C . ILE A 1 208 ? 6.382 20.239 -33.211 1.00 19.34 208 ILE A C 1
ATOM 1602 O O . ILE A 1 208 ? 7.580 19.992 -33.390 1.00 19.58 208 ILE A O 1
ATOM 1607 N N . VAL A 1 209 ? 5.779 20.106 -32.034 1.00 19.67 209 VAL A N 1
ATOM 1608 C CA . VAL A 1 209 ? 6.486 19.660 -30.840 1.00 19.88 209 VAL A CA 1
ATOM 1609 C C . VAL A 1 209 ? 6.032 18.313 -30.301 1.00 21.14 209 VAL A C 1
ATOM 1610 O O . VAL A 1 209 ? 4.896 18.157 -29.847 1.00 16.94 209 VAL A O 1
ATOM 1614 N N . PRO A 1 210 ? 6.924 17.312 -30.348 1.00 23.85 210 PRO A N 1
ATOM 1615 C CA . PRO A 1 210 ? 6.572 15.982 -29.844 1.00 24.02 210 PRO A CA 1
ATOM 1616 C C . PRO A 1 210 ? 6.723 15.957 -28.322 1.00 23.83 210 PRO A C 1
ATOM 1617 O O . PRO A 1 210 ? 7.568 16.660 -27.765 1.00 21.28 210 PRO A O 1
ATOM 1621 N N . THR A 1 211 ? 5.876 15.180 -27.656 1.00 25.05 211 THR A N 1
ATOM 1622 C CA . THR A 1 211 ? 5.952 15.022 -26.204 1.00 27.07 211 THR A CA 1
ATOM 1623 C C . THR A 1 211 ? 5.446 13.636 -25.837 1.00 28.50 211 THR A C 1
ATOM 1624 O O . THR A 1 211 ? 4.566 13.085 -26.502 1.00 26.58 211 THR A O 1
ATOM 1628 N N . THR A 1 212 ? 6.018 13.073 -24.782 1.00 31.71 212 THR A N 1
ATOM 1629 C CA . THR A 1 212 ? 5.616 11.756 -24.315 1.00 35.81 212 THR A CA 1
ATOM 1630 C C . THR A 1 212 ? 4.251 11.910 -23.650 1.00 37.45 212 THR A C 1
ATOM 1631 O O . THR A 1 212 ? 3.998 12.909 -22.983 1.00 39.05 212 THR A O 1
ATOM 1635 N N . THR A 1 213 ? 3.372 10.931 -23.831 1.00 39.33 213 THR A N 1
ATOM 1636 C CA . THR A 1 213 ? 2.048 10.998 -23.224 1.00 40.92 213 THR A CA 1
ATOM 1637 C C . THR A 1 213 ? 1.731 9.698 -22.490 1.00 42.26 213 THR A C 1
ATOM 1638 O O . THR A 1 213 ? 2.345 8.662 -22.757 1.00 43.61 213 THR A O 1
ATOM 1642 N N . GLY A 1 214 ? 0.778 9.758 -21.565 1.00 41.60 214 GLY A N 1
ATOM 1643 C CA . GLY A 1 214 ? 0.394 8.569 -20.829 1.00 42.36 214 GLY A CA 1
ATOM 1644 C C . GLY A 1 214 ? -0.971 8.085 -21.275 1.00 42.71 214 GLY A C 1
ATOM 1645 O O . GLY A 1 214 ? -1.362 6.956 -20.993 1.00 43.38 214 GLY A O 1
ATOM 1646 N N . ALA A 1 215 ? -1.685 8.952 -21.986 1.00 42.94 215 ALA A N 1
ATOM 1647 C CA . ALA A 1 215 ? -3.025 8.676 -22.490 1.00 44.30 215 ALA A CA 1
ATOM 1648 C C . ALA A 1 215 ? -3.240 7.255 -23.008 1.00 46.00 215 ALA A C 1
ATOM 1649 O O . ALA A 1 215 ? -4.248 6.614 -22.694 1.00 45.76 215 ALA A O 1
ATOM 1651 N N . ALA A 1 216 ? -2.299 6.772 -23.811 1.00 47.24 216 ALA A N 1
ATOM 1652 C CA . ALA A 1 216 ? -2.394 5.433 -24.389 1.00 48.26 216 ALA A CA 1
ATOM 1653 C C . ALA A 1 216 ? -2.589 4.369 -23.316 1.00 48.14 216 ALA A C 1
ATOM 1654 O O . ALA A 1 216 ? -3.496 3.537 -23.396 1.00 47.85 216 ALA A O 1
ATOM 1656 N N . LYS A 1 217 ? -1.729 4.409 -22.308 1.00 48.19 217 LYS A N 1
ATOM 1657 C CA . LYS A 1 217 ? -1.783 3.455 -21.214 1.00 48.22 217 LYS A CA 1
ATOM 1658 C C . LYS A 1 217 ? -3.013 3.688 -20.342 1.00 48.27 217 LYS A C 1
ATOM 1659 O O . LYS A 1 217 ? -3.757 2.755 -20.046 1.00 48.92 217 LYS A O 1
ATOM 1665 N N . ALA A 1 218 ? -3.219 4.940 -19.944 1.00 47.80 218 ALA A N 1
ATOM 1666 C CA . ALA A 1 218 ? -4.343 5.333 -19.096 1.00 46.49 218 ALA A CA 1
ATOM 1667 C C . ALA A 1 218 ? -5.657 4.668 -19.482 1.00 46.06 218 ALA A C 1
ATOM 1668 O O . ALA A 1 218 ? -6.548 4.526 -18.647 1.00 44.28 218 ALA A O 1
ATOM 1670 N N . VAL A 1 219 ? -5.786 4.277 -20.748 1.00 45.79 219 VAL A N 1
ATOM 1671 C CA . VAL A 1 219 ? -7.004 3.619 -21.213 1.00 44.73 219 VAL A CA 1
ATOM 1672 C C . VAL A 1 219 ? -7.170 2.299 -20.462 1.00 44.21 219 VAL A C 1
ATOM 1673 O O . VAL A 1 219 ? -8.284 1.818 -20.263 1.00 44.15 219 VAL A O 1
ATOM 1677 N N . ALA A 1 220 ? -6.046 1.730 -20.039 1.00 43.72 220 ALA A N 1
ATOM 1678 C CA . ALA A 1 220 ? -6.031 0.467 -19.310 1.00 44.84 220 ALA A CA 1
ATOM 1679 C C . ALA A 1 220 ? -6.727 0.565 -17.952 1.00 45.09 220 ALA A C 1
ATOM 1680 O O . ALA A 1 220 ? -7.098 -0.449 -17.358 1.00 45.85 220 ALA A O 1
ATOM 1682 N N . LEU A 1 221 ? -6.901 1.785 -17.459 1.00 44.27 221 LEU A N 1
ATOM 1683 C CA . LEU A 1 221 ? -7.550 1.984 -16.174 1.00 44.12 221 LEU A CA 1
ATOM 1684 C C . LEU A 1 221 ? -9.065 1.884 -16.298 1.00 44.21 221 LEU A C 1
ATOM 1685 O O . LEU A 1 221 ? -9.742 1.519 -15.340 1.00 44.46 221 LEU A O 1
ATOM 1690 N N . VAL A 1 222 ? -9.597 2.199 -17.476 1.00 44.57 222 VAL A N 1
ATOM 1691 C CA . VAL A 1 222 ? -11.039 2.118 -17.694 1.00 44.91 222 VAL A CA 1
ATOM 1692 C C . VAL A 1 222 ? -11.391 0.907 -18.550 1.00 45.03 222 VAL A C 1
ATOM 1693 O O . VAL A 1 222 ? -12.565 0.563 -18.707 1.00 44.13 222 VAL A O 1
ATOM 1697 N N . ILE A 1 223 ? -10.362 0.269 -19.100 1.00 44.46 223 ILE A N 1
ATOM 1698 C CA . ILE A 1 223 ? -10.529 -0.924 -19.923 1.00 45.43 223 ILE A CA 1
ATOM 1699 C C . ILE A 1 223 ? -9.372 -1.871 -19.617 1.00 45.77 223 ILE A C 1
ATOM 1700 O O . ILE A 1 223 ? -8.475 -2.056 -20.442 1.00 45.70 223 ILE A O 1
ATOM 1705 N N . PRO A 1 224 ? -9.386 -2.488 -18.418 1.00 47.12 224 PRO A N 1
ATOM 1706 C CA . PRO A 1 224 ? -8.362 -3.425 -17.938 1.00 47.02 224 PRO A CA 1
ATOM 1707 C C . PRO A 1 224 ? -7.871 -4.401 -19.002 1.00 47.46 224 PRO A C 1
ATOM 1708 O O . PRO A 1 224 ? -6.686 -4.729 -19.058 1.00 47.59 224 PRO A O 1
ATOM 1712 N N . GLU A 1 225 ? -8.793 -4.858 -19.842 1.00 48.33 225 GLU A N 1
ATOM 1713 C CA . GLU A 1 225 ? -8.474 -5.785 -20.922 1.00 49.24 225 GLU A CA 1
ATOM 1714 C C . GLU A 1 225 ? -7.291 -5.312 -21.769 1.00 48.79 225 GLU A C 1
ATOM 1715 O O . GLU A 1 225 ? -6.429 -6.110 -22.149 1.00 48.16 225 GLU A O 1
ATOM 1721 N N . LEU A 1 226 ? -7.253 -4.009 -22.044 1.00 47.89 226 LEU A N 1
ATOM 1722 C CA . LEU A 1 226 ? -6.201 -3.412 -22.861 1.00 46.52 226 LEU A CA 1
ATOM 1723 C C . LEU A 1 226 ? -4.898 -3.122 -22.122 1.00 45.61 226 LEU A C 1
ATOM 1724 O O . LEU A 1 226 ? -3.955 -2.590 -22.702 1.00 45.37 226 LEU A O 1
ATOM 1729 N N . LYS A 1 227 ? -4.847 -3.475 -20.845 1.00 45.60 227 LYS A N 1
ATOM 1730 C CA . LYS A 1 227 ? -3.650 -3.266 -20.043 1.00 45.40 227 LYS A CA 1
ATOM 1731 C C . LYS A 1 227 ? -2.387 -3.679 -20.798 1.00 45.10 227 LYS A C 1
ATOM 1732 O O . LYS A 1 227 ? -2.228 -4.841 -21.171 1.00 45.86 227 LYS A O 1
ATOM 1738 N N . GLY A 1 228 ? -1.498 -2.718 -21.024 1.00 44.98 228 GLY A N 1
ATOM 1739 C CA . GLY A 1 228 ? -0.245 -2.997 -21.705 1.00 45.60 228 GLY A CA 1
ATOM 1740 C C . GLY A 1 228 ? -0.299 -3.251 -23.201 1.00 46.57 228 GLY A C 1
ATOM 1741 O O . GLY A 1 228 ? 0.713 -3.618 -23.798 1.00 46.08 228 GLY A O 1
ATOM 1742 N N . LYS A 1 229 ? -1.461 -3.051 -23.815 1.00 47.38 229 LYS A N 1
ATOM 1743 C CA . LYS A 1 229 ? -1.609 -3.281 -25.250 1.00 48.83 229 LYS A CA 1
ATOM 1744 C C . LYS A 1 229 ? -1.419 -2.030 -26.119 1.00 49.66 229 LYS A C 1
ATOM 1745 O O . LYS A 1 229 ? -0.796 -2.094 -27.183 1.00 49.75 229 LYS A O 1
ATOM 1751 N N . LEU A 1 230 ? -1.955 -0.901 -25.662 1.00 48.97 230 LEU A N 1
ATOM 1752 C CA . LEU A 1 230 ? -1.847 0.357 -26.392 1.00 47.82 230 LEU A CA 1
ATOM 1753 C C . LEU A 1 230 ? -0.636 1.173 -25.964 1.00 48.31 230 LEU A C 1
ATOM 1754 O O . LEU A 1 230 ? -0.073 0.967 -24.891 1.00 50.41 230 LEU A O 1
ATOM 1759 N N . ASN A 1 231 ? -0.237 2.104 -26.819 1.00 47.87 231 ASN A N 1
ATOM 1760 C CA . ASN A 1 231 ? 0.877 2.987 -26.528 1.00 46.59 231 ASN A CA 1
ATOM 1761 C C . ASN A 1 231 ? 0.837 4.124 -27.531 1.00 45.51 231 ASN A C 1
ATOM 1762 O O . ASN A 1 231 ? 0.157 4.027 -28.549 1.00 45.90 231 ASN A O 1
ATOM 1767 N N . GLY A 1 232 ? 1.549 5.208 -27.250 1.00 44.09 232 GLY A N 1
ATOM 1768 C CA . GLY A 1 232 ? 1.519 6.320 -28.176 1.00 41.09 232 GLY A CA 1
ATOM 1769 C C . GLY A 1 232 ? 2.421 7.491 -27.864 1.00 39.55 232 GLY A C 1
ATOM 1770 O O . GLY A 1 232 ? 3.181 7.477 -26.895 1.00 38.69 232 GLY A O 1
ATOM 1771 N N . ILE A 1 233 ? 2.328 8.506 -28.720 1.00 37.65 233 ILE A N 1
ATOM 1772 C CA . ILE A 1 233 ? 3.109 9.733 -28.605 1.00 34.71 233 ILE A CA 1
ATOM 1773 C C . ILE A 1 233 ? 2.179 10.890 -28.923 1.00 32.49 233 ILE A C 1
ATOM 1774 O O . ILE A 1 233 ? 1.032 10.682 -29.327 1.00 31.46 233 ILE A O 1
ATOM 1779 N N . ALA A 1 234 ? 2.686 12.106 -28.769 1.00 29.16 234 ALA A N 1
ATOM 1780 C CA . ALA A 1 234 ? 1.888 13.287 -29.041 1.00 27.25 234 ALA A CA 1
ATOM 1781 C C . ALA A 1 234 ? 2.672 14.306 -29.853 1.00 25.74 234 ALA A C 1
ATOM 1782 O O . ALA A 1 234 ? 3.871 14.489 -29.649 1.00 26.19 234 ALA A O 1
ATOM 1784 N N . LEU A 1 235 ? 1.991 14.953 -30.791 1.00 24.82 235 LEU A N 1
ATOM 1785 C CA . LEU A 1 235 ? 2.612 15.988 -31.612 1.00 24.13 235 LEU A CA 1
ATOM 1786 C C . LEU A 1 235 ? 1.792 17.260 -31.456 1.00 22.77 235 LEU A C 1
ATOM 1787 O O . LEU A 1 235 ? 0.656 17.340 -31.918 1.00 20.73 235 LEU A O 1
ATOM 1792 N N . ARG A 1 236 ? 2.355 18.248 -30.772 1.00 22.10 236 ARG A N 1
ATOM 1793 C CA . ARG A 1 236 ? 1.641 19.501 -30.586 1.00 21.32 236 ARG A CA 1
ATOM 1794 C C . ARG A 1 236 ? 1.919 20.400 -31.780 1.00 19.29 236 ARG A C 1
ATOM 1795 O O . ARG A 1 236 ? 3.066 20.547 -32.209 1.00 16.54 236 ARG A O 1
ATOM 1803 N N . VAL A 1 237 ? 0.848 20.972 -32.326 1.00 18.21 237 VAL A N 1
ATOM 1804 C CA . VAL A 1 237 ? 0.934 21.832 -33.494 1.00 16.02 237 VAL A CA 1
ATOM 1805 C C . VAL A 1 237 ? 0.313 23.210 -33.249 1.00 15.78 237 VAL A C 1
ATOM 1806 O O . VAL A 1 237 ? -0.510 23.385 -32.355 1.00 12.47 237 VAL A O 1
ATOM 1810 N N . PRO A 1 238 ? 0.691 24.205 -34.069 1.00 17.15 238 PRO A N 1
ATOM 1811 C CA . PRO A 1 238 ? 0.183 25.574 -33.933 1.00 15.77 238 PRO A CA 1
ATOM 1812 C C . PRO A 1 238 ? -1.304 25.890 -34.102 1.00 15.00 238 PRO A C 1
ATOM 1813 O O . PRO A 1 238 ? -1.683 26.594 -35.027 1.00 15.96 238 PRO A O 1
ATOM 1817 N N . THR A 1 239 ? -2.142 25.344 -33.224 1.00 14.13 239 THR A N 1
ATOM 1818 C CA . THR A 1 239 ? -3.567 25.668 -33.199 1.00 12.95 239 THR A CA 1
ATOM 1819 C C . THR A 1 239 ? -3.820 25.756 -31.696 1.00 13.15 239 THR A C 1
ATOM 1820 O O . THR A 1 239 ? -3.213 25.013 -30.920 1.00 11.82 239 THR A O 1
ATOM 1824 N N . PRO A 1 240 ? -4.675 26.703 -31.261 1.00 14.02 240 PRO A N 1
ATOM 1825 C CA . PRO A 1 240 ? -5.019 26.931 -29.848 1.00 12.01 240 PRO A CA 1
ATOM 1826 C C . PRO A 1 240 ? -6.004 25.973 -29.175 1.00 12.27 240 PRO A C 1
ATOM 1827 O O . PRO A 1 240 ? -6.132 25.978 -27.952 1.00 9.94 240 PRO A O 1
ATOM 1831 N N . ASN A 1 241 ? -6.726 25.181 -29.960 1.00 13.70 241 ASN A N 1
ATOM 1832 C CA . ASN A 1 241 ? -7.667 24.221 -29.390 1.00 16.00 241 ASN A CA 1
ATOM 1833 C C . ASN A 1 241 ? -8.080 23.214 -30.461 1.00 16.64 241 ASN A C 1
ATOM 1834 O O . ASN A 1 241 ? -7.946 23.487 -31.651 1.00 17.28 241 ASN A O 1
ATOM 1839 N N . VAL A 1 242 ? -8.596 22.069 -30.014 1.00 17.75 242 VAL A N 1
ATOM 1840 C CA . VAL A 1 242 ? -9.052 20.963 -30.862 1.00 19.67 242 VAL A CA 1
ATOM 1841 C C . VAL A 1 242 ? -7.895 20.092 -31.323 1.00 21.38 242 VAL A C 1
ATOM 1842 O O . VAL A 1 242 ? -6.919 20.564 -31.905 1.00 20.35 242 VAL A O 1
ATOM 1846 N N . SER A 1 243 ? -8.017 18.803 -31.040 1.00 24.26 243 SER A N 1
ATOM 1847 C CA . SER A 1 243 ? -6.994 17.839 -31.396 1.00 23.69 243 SER A CA 1
ATOM 1848 C C . SER A 1 243 ? -7.620 16.663 -32.134 1.00 24.15 243 SER A C 1
ATOM 1849 O O . SER A 1 243 ? -8.832 16.614 -32.332 1.00 24.19 243 SER A O 1
ATOM 1852 N N . VAL A 1 244 ? -6.786 15.714 -32.539 1.00 25.95 244 VAL A N 1
ATOM 1853 C CA . VAL A 1 244 ? -7.267 14.551 -33.263 1.00 26.00 244 VAL A CA 1
ATOM 1854 C C . VAL A 1 244 ? -6.349 13.374 -32.961 1.00 26.78 244 VAL A C 1
ATOM 1855 O O . VAL A 1 244 ? -5.132 13.537 -32.948 1.00 26.59 244 VAL A O 1
ATOM 1859 N N . VAL A 1 245 ? -6.928 12.200 -32.694 1.00 27.55 245 VAL A N 1
ATOM 1860 C CA . VAL A 1 245 ? -6.129 11.000 -32.434 1.00 26.96 245 VAL A CA 1
ATOM 1861 C C . VAL A 1 245 ? -6.039 10.080 -33.653 1.00 27.86 245 VAL A C 1
ATOM 1862 O O . VAL A 1 245 ? -6.997 9.921 -34.411 1.00 27.00 245 VAL A O 1
ATOM 1866 N N . ASP A 1 246 ? -4.867 9.473 -33.811 1.00 30.04 246 ASP A N 1
ATOM 1867 C CA . ASP A 1 246 ? -4.573 8.546 -34.896 1.00 31.51 246 ASP A CA 1
ATOM 1868 C C . ASP A 1 246 ? -4.323 7.169 -34.254 1.00 31.23 246 ASP A C 1
ATOM 1869 O O . ASP A 1 246 ? -3.220 6.880 -33.788 1.00 29.63 246 ASP A O 1
ATOM 1874 N N . LEU A 1 247 ? -5.354 6.329 -34.224 1.00 32.61 247 LEU A N 1
ATOM 1875 C CA . LEU A 1 247 ? -5.242 4.999 -33.618 1.00 34.36 247 LEU A CA 1
ATOM 1876 C C . LEU A 1 247 ? -5.073 3.858 -34.620 1.00 35.11 247 LEU A C 1
ATOM 1877 O O . LEU A 1 247 ? -5.915 3.653 -35.498 1.00 33.88 247 LEU A O 1
ATOM 1882 N N . VAL A 1 248 ? -3.973 3.123 -34.475 1.00 37.57 248 VAL A N 1
ATOM 1883 C CA . VAL A 1 248 ? -3.676 1.980 -35.333 1.00 39.36 248 VAL A CA 1
ATOM 1884 C C . VAL A 1 248 ? -3.573 0.729 -34.457 1.00 40.18 248 VAL A C 1
ATOM 1885 O O . VAL A 1 248 ? -2.592 0.558 -33.734 1.00 38.20 248 VAL A O 1
ATOM 1889 N N . VAL A 1 249 ? -4.590 -0.134 -34.518 1.00 42.39 249 VAL A N 1
ATOM 1890 C CA . VAL A 1 249 ? -4.608 -1.369 -33.720 1.00 44.86 249 VAL A CA 1
ATOM 1891 C C . VAL A 1 249 ? -4.739 -2.648 -34.546 1.00 46.96 249 VAL A C 1
ATOM 1892 O O . VAL A 1 249 ? -5.475 -2.690 -35.535 1.00 45.54 249 VAL A O 1
ATOM 1896 N N . GLN A 1 250 ? -4.019 -3.688 -34.125 1.00 50.52 250 GLN A N 1
ATOM 1897 C CA . GLN A 1 250 ? -4.070 -4.984 -34.794 1.00 53.95 250 GLN A CA 1
ATOM 1898 C C . GLN A 1 250 ? -5.252 -5.779 -34.258 1.00 55.42 250 GLN A C 1
ATOM 1899 O O . GLN A 1 250 ? -5.172 -6.383 -33.193 1.00 55.88 250 GLN A O 1
ATOM 1905 N N . VAL A 1 251 ? -6.350 -5.762 -35.002 1.00 57.59 251 VAL A N 1
ATOM 1906 C CA . VAL A 1 251 ? -7.555 -6.477 -34.616 1.00 60.50 251 VAL A CA 1
ATOM 1907 C C . VAL A 1 251 ? -7.308 -7.984 -34.602 1.00 62.07 251 VAL A C 1
ATOM 1908 O O . VAL A 1 251 ? -6.391 -8.478 -35.257 1.00 61.95 251 VAL A O 1
ATOM 1912 N N . GLU A 1 252 ? -8.128 -8.703 -33.841 1.00 64.16 252 GLU A N 1
ATOM 1913 C CA . GLU A 1 252 ? -8.025 -10.156 -33.720 1.00 65.69 252 GLU A CA 1
ATOM 1914 C C . GLU A 1 252 ? -8.974 -10.830 -34.717 1.00 65.55 252 GLU A C 1
ATOM 1915 O O . GLU A 1 252 ? -8.705 -11.924 -35.214 1.00 65.16 252 GLU A O 1
ATOM 1921 N N . LYS A 1 253 ? -10.081 -10.149 -34.997 1.00 65.24 253 LYS A N 1
ATOM 1922 C CA . LYS A 1 253 ? -11.120 -10.619 -35.908 1.00 65.30 253 LYS A CA 1
ATOM 1923 C C . LYS A 1 253 ? -11.087 -9.817 -37.218 1.00 66.52 253 LYS A C 1
ATOM 1924 O O . LYS A 1 253 ? -11.694 -8.746 -37.315 1.00 67.75 253 LYS A O 1
ATOM 1930 N N . PRO A 1 254 ? -10.391 -10.334 -38.249 1.00 66.73 254 PRO A N 1
ATOM 1931 C CA . PRO A 1 254 ? -10.279 -9.664 -39.553 1.00 66.42 254 PRO A CA 1
ATOM 1932 C C . PRO A 1 254 ? -11.586 -9.087 -40.095 1.00 66.46 254 PRO A C 1
ATOM 1933 O O . PRO A 1 254 ? -12.616 -9.767 -40.116 1.00 66.31 254 PRO A O 1
ATOM 1937 N N . THR A 1 255 ? -11.529 -7.830 -40.541 1.00 66.51 255 THR A N 1
ATOM 1938 C CA . THR A 1 255 ? -12.705 -7.131 -41.072 1.00 66.52 255 THR A CA 1
ATOM 1939 C C . THR A 1 255 ? -12.373 -6.185 -42.238 1.00 66.08 255 THR A C 1
ATOM 1940 O O . THR A 1 255 ? -11.293 -6.260 -42.832 1.00 65.29 255 THR A O 1
ATOM 1944 N N . ILE A 1 256 ? -13.318 -5.302 -42.558 1.00 65.52 256 ILE A N 1
ATOM 1945 C CA . ILE A 1 256 ? -13.147 -4.327 -43.634 1.00 65.91 256 ILE A CA 1
ATOM 1946 C C . ILE A 1 256 ? -13.496 -2.921 -43.147 1.00 65.64 256 ILE A C 1
ATOM 1947 O O . ILE A 1 256 ? -14.239 -2.753 -42.180 1.00 65.67 256 ILE A O 1
ATOM 1952 N N . THR A 1 257 ? -12.968 -1.914 -43.834 1.00 64.99 257 THR A N 1
ATOM 1953 C CA . THR A 1 257 ? -13.218 -0.527 -43.468 1.00 64.19 257 THR A CA 1
ATOM 1954 C C . THR A 1 257 ? -14.700 -0.180 -43.320 1.00 64.72 257 THR A C 1
ATOM 1955 O O . THR A 1 257 ? -15.089 0.463 -42.343 1.00 64.89 257 THR A O 1
ATOM 1959 N N . GLU A 1 258 ? -15.526 -0.601 -44.276 1.00 65.22 258 GLU A N 1
ATOM 1960 C CA . GLU A 1 258 ? -16.956 -0.300 -44.217 1.00 65.87 258 GLU A CA 1
ATOM 1961 C C . GLU A 1 258 ? -17.604 -0.842 -42.951 1.00 64.84 258 GLU A C 1
ATOM 1962 O O . GLU A 1 258 ? -18.550 -0.257 -42.422 1.00 64.46 258 GLU A O 1
ATOM 1968 N N . GLN A 1 259 ? -17.093 -1.970 -42.478 1.00 63.47 259 GLN A N 1
ATOM 1969 C CA . GLN A 1 259 ? -17.620 -2.604 -41.283 1.00 63.20 259 GLN A CA 1
ATOM 1970 C C . GLN A 1 259 ? -17.222 -1.786 -40.055 1.00 61.34 259 GLN A C 1
ATOM 1971 O O . GLN A 1 259 ? -18.056 -1.477 -39.202 1.00 60.43 259 GLN A O 1
ATOM 1977 N N . VAL A 1 260 ? -15.945 -1.424 -39.982 1.00 59.45 260 VAL A N 1
ATOM 1978 C CA . VAL A 1 260 ? -15.436 -0.642 -38.868 1.00 57.57 260 VAL A CA 1
ATOM 1979 C C . VAL A 1 260 ? -16.255 0.632 -38.659 1.00 56.50 260 VAL A C 1
ATOM 1980 O O . VAL A 1 260 ? -16.606 0.968 -37.529 1.00 57.02 260 VAL A O 1
ATOM 1984 N N . ASN A 1 261 ? -16.568 1.334 -39.742 1.00 54.81 261 ASN A N 1
ATOM 1985 C CA . ASN A 1 261 ? -17.350 2.563 -39.637 1.00 54.69 261 ASN A CA 1
ATOM 1986 C C . ASN A 1 261 ? -18.818 2.257 -39.370 1.00 54.52 261 ASN A C 1
ATOM 1987 O O . ASN A 1 261 ? -19.546 3.075 -38.799 1.00 54.23 261 ASN A O 1
ATOM 1992 N N . GLU A 1 262 ? -19.250 1.074 -39.796 1.00 55.07 262 GLU A N 1
ATOM 1993 C CA . GLU A 1 262 ? -20.629 0.637 -39.601 1.00 53.96 262 GLU A CA 1
ATOM 1994 C C . GLU A 1 262 ? -20.816 0.438 -38.098 1.00 51.89 262 GLU A C 1
ATOM 1995 O O . GLU A 1 262 ? -21.837 0.818 -37.523 1.00 51.47 262 GLU A O 1
ATOM 2001 N N . VAL A 1 263 ? -19.802 -0.153 -37.473 1.00 49.83 263 VAL A N 1
ATOM 2002 C CA . VAL A 1 263 ? -19.793 -0.399 -36.037 1.00 48.54 263 VAL A CA 1
ATOM 2003 C C . VAL A 1 263 ? -19.791 0.938 -35.297 1.00 47.48 263 VAL A C 1
ATOM 2004 O O . VAL A 1 263 ? -20.698 1.236 -34.515 1.00 46.08 263 VAL A O 1
ATOM 2008 N N . LEU A 1 264 ? -18.752 1.732 -35.548 1.00 46.06 264 LEU A N 1
ATOM 2009 C CA . LEU A 1 264 ? -18.612 3.037 -34.923 1.00 44.62 264 LEU A CA 1
ATOM 2010 C C . LEU A 1 264 ? -19.883 3.847 -35.092 1.00 44.49 264 LEU A C 1
ATOM 2011 O O . LEU A 1 264 ? -20.390 4.420 -34.132 1.00 45.19 264 LEU A O 1
ATOM 2016 N N . GLN A 1 265 ? -20.405 3.890 -36.312 1.00 45.56 265 GLN A N 1
ATOM 2017 C CA . GLN A 1 265 ? -21.622 4.648 -36.573 1.00 47.52 265 GLN A CA 1
ATOM 2018 C C . GLN A 1 265 ? -22.782 4.170 -35.713 1.00 49.29 265 GLN A C 1
ATOM 2019 O O . GLN A 1 265 ? -23.601 4.968 -35.252 1.00 49.60 265 GLN A O 1
ATOM 2025 N N . LYS A 1 266 ? -22.846 2.859 -35.509 1.00 50.75 266 LYS A N 1
ATOM 2026 C CA . LYS A 1 266 ? -23.902 2.252 -34.710 1.00 52.39 266 LYS A CA 1
ATOM 2027 C C . LYS A 1 266 ? -23.818 2.761 -33.276 1.00 51.28 266 LYS A C 1
ATOM 2028 O O . LYS A 1 266 ? -24.819 3.164 -32.686 1.00 51.16 266 LYS A O 1
ATOM 2034 N N . ALA A 1 267 ? -22.610 2.743 -32.725 1.00 50.69 267 ALA A N 1
ATOM 2035 C CA . ALA A 1 267 ? -22.383 3.196 -31.361 1.00 49.57 267 ALA A CA 1
ATOM 2036 C C . ALA A 1 267 ? -22.801 4.647 -31.163 1.00 49.29 267 ALA A C 1
ATOM 2037 O O . ALA A 1 267 ? -23.450 4.975 -30.175 1.00 49.16 267 ALA A O 1
ATOM 2039 N N . SER A 1 268 ? -22.438 5.511 -32.108 1.00 50.29 268 SER A N 1
ATOM 2040 C CA . SER A 1 268 ? -22.764 6.933 -32.012 1.00 50.59 268 SER A CA 1
ATOM 2041 C C . SER A 1 268 ? -24.249 7.199 -31.782 1.00 50.78 268 SER A C 1
ATOM 2042 O O . SER A 1 268 ? -24.612 8.179 -31.130 1.00 50.91 268 SER A O 1
ATOM 2045 N N . GLN A 1 269 ? -25.104 6.327 -32.311 1.00 52.04 269 GLN A N 1
ATOM 2046 C CA . GLN A 1 269 ? -26.549 6.480 -32.155 1.00 51.90 269 GLN A CA 1
ATOM 2047 C C . GLN A 1 269 ? -27.128 5.552 -31.084 1.00 50.81 269 GLN A C 1
ATOM 2048 O O . GLN A 1 269 ? -28.318 5.635 -30.772 1.00 50.53 269 GLN A O 1
ATOM 2054 N N . THR A 1 270 ? -26.296 4.676 -30.520 1.00 48.38 270 THR A N 1
ATOM 2055 C CA . THR A 1 270 ? -26.770 3.755 -29.489 1.00 47.58 270 THR A CA 1
ATOM 2056 C C . THR A 1 270 ? -25.983 3.785 -28.173 1.00 46.58 270 THR A C 1
ATOM 2057 O O . THR A 1 270 ? -26.216 4.652 -27.333 1.00 46.53 270 THR A O 1
ATOM 2061 N N . THR A 1 271 ? -25.061 2.842 -27.995 1.00 46.31 271 THR A N 1
ATOM 2062 C CA . THR A 1 271 ? -24.271 2.756 -26.767 1.00 47.25 271 THR A CA 1
ATOM 2063 C C . THR A 1 271 ? -23.452 4.001 -26.445 1.00 48.12 271 THR A C 1
ATOM 2064 O O . THR A 1 271 ? -23.583 4.577 -25.360 1.00 48.53 271 THR A O 1
ATOM 2068 N N . MET A 1 272 ? -22.599 4.404 -27.383 1.00 46.81 272 MET A N 1
ATOM 2069 C CA . MET A 1 272 ? -21.742 5.568 -27.197 1.00 45.02 272 MET A CA 1
ATOM 2070 C C . MET A 1 272 ? -22.435 6.860 -27.601 1.00 45.14 272 MET A C 1
ATOM 2071 O O . MET A 1 272 ? -21.777 7.863 -27.878 1.00 45.51 272 MET A O 1
ATOM 2076 N N . LYS A 1 273 ? -23.763 6.841 -27.638 1.00 44.41 273 LYS A N 1
ATOM 2077 C CA . LYS A 1 273 ? -24.500 8.035 -28.012 1.00 44.36 273 LYS A CA 1
ATOM 2078 C C . LYS A 1 273 ? -24.184 9.151 -27.037 1.00 43.88 273 LYS A C 1
ATOM 2079 O O . LYS A 1 273 ? -24.322 8.983 -25.825 1.00 43.64 273 LYS A O 1
ATOM 2085 N N . GLY A 1 274 ? -23.759 10.289 -27.577 1.00 42.91 274 GLY A N 1
ATOM 2086 C CA . GLY A 1 274 ? -23.422 11.427 -26.742 1.00 41.88 274 GLY A CA 1
ATOM 2087 C C . GLY A 1 274 ? -21.947 11.446 -26.391 1.00 40.57 274 GLY A C 1
ATOM 2088 O O . GLY A 1 274 ? -21.425 12.455 -25.913 1.00 41.73 274 GLY A O 1
ATOM 2089 N N . ILE A 1 275 ? -21.276 10.323 -26.618 1.00 39.52 275 ILE A N 1
ATOM 2090 C CA . ILE A 1 275 ? -19.852 10.213 -26.336 1.00 39.08 275 ILE A CA 1
ATOM 2091 C C . ILE A 1 275 ? -19.076 10.212 -27.648 1.00 39.06 275 ILE A C 1
ATOM 2092 O O . ILE A 1 275 ? -18.142 10.998 -27.829 1.00 38.52 275 ILE A O 1
ATOM 2097 N N . ILE A 1 276 ? -19.462 9.325 -28.559 1.00 37.57 276 ILE A N 1
ATOM 2098 C CA . ILE A 1 276 ? -18.807 9.253 -29.854 1.00 36.39 276 ILE A CA 1
ATOM 2099 C C . ILE A 1 276 ? -19.713 9.855 -30.919 1.00 37.48 276 ILE A C 1
ATOM 2100 O O . ILE A 1 276 ? -20.918 9.607 -30.936 1.00 39.68 276 ILE A O 1
ATOM 2105 N N . LYS A 1 277 ? -19.134 10.674 -31.787 1.00 36.86 277 LYS A N 1
ATOM 2106 C CA . LYS A 1 277 ? -19.886 11.271 -32.874 1.00 37.27 277 LYS A CA 1
ATOM 2107 C C . LYS A 1 277 ? -19.328 10.655 -34.149 1.00 36.75 277 LYS A C 1
ATOM 2108 O O . LYS A 1 277 ? -18.129 10.409 -34.256 1.00 37.61 277 LYS A O 1
ATOM 2114 N N . TYR A 1 278 ? -20.205 10.370 -35.097 1.00 36.95 278 TYR A N 1
ATOM 2115 C CA . TYR A 1 278 ? -19.784 9.774 -36.352 1.00 37.04 278 TYR A CA 1
ATOM 2116 C C . TYR A 1 278 ? -19.889 10.841 -37.425 1.00 38.22 278 TYR A C 1
ATOM 2117 O O . TYR A 1 278 ? -20.988 11.289 -37.747 1.00 38.70 278 TYR A O 1
ATOM 2126 N N . SER A 1 279 ? -18.749 11.265 -37.963 1.00 40.29 279 SER A N 1
ATOM 2127 C CA . SER A 1 279 ? -18.744 12.284 -39.009 1.00 41.40 279 SER A CA 1
ATOM 2128 C C . SER A 1 279 ? -18.261 11.718 -40.334 1.00 41.46 279 SER A C 1
ATOM 2129 O O . SER A 1 279 ? -17.204 11.088 -40.406 1.00 42.24 279 SER A O 1
ATOM 2132 N N . ASP A 1 280 ? -19.041 11.948 -41.383 1.00 41.10 280 ASP A N 1
ATOM 2133 C CA . ASP A 1 280 ? -18.683 11.464 -42.708 1.00 41.41 280 ASP A CA 1
ATOM 2134 C C . ASP A 1 280 ? -18.631 12.640 -43.678 1.00 39.91 280 ASP A C 1
ATOM 2135 O O . ASP A 1 280 ? -18.923 12.503 -44.864 1.00 38.90 280 ASP A O 1
ATOM 2140 N N . LEU A 1 281 ? -18.268 13.805 -43.154 1.00 38.43 281 LEU A N 1
ATOM 2141 C CA . LEU A 1 281 ? -18.154 15.007 -43.965 1.00 36.72 281 LEU A CA 1
ATOM 2142 C C . LEU A 1 281 ? -16.685 15.417 -44.047 1.00 33.49 281 LEU A C 1
ATOM 2143 O O . LEU A 1 281 ? -15.915 15.167 -43.123 1.00 33.17 281 LEU A O 1
ATOM 2148 N N . PRO A 1 282 ? -16.276 16.040 -45.164 1.00 30.74 282 PRO A N 1
ATOM 2149 C CA . PRO A 1 282 ? -14.886 16.484 -45.344 1.00 29.02 282 PRO A CA 1
ATOM 2150 C C . PRO A 1 282 ? -14.678 17.767 -44.534 1.00 27.92 282 PRO A C 1
ATOM 2151 O O . PRO A 1 282 ? -14.702 18.877 -45.074 1.00 26.44 282 PRO A O 1
ATOM 2155 N N . LEU A 1 283 ? -14.494 17.597 -43.229 1.00 26.71 283 LEU A N 1
ATOM 2156 C CA . LEU A 1 283 ? -14.327 18.720 -42.321 1.00 25.18 283 LEU A CA 1
ATOM 2157 C C . LEU A 1 283 ? -12.898 18.917 -41.827 1.00 23.02 283 LEU A C 1
ATOM 2158 O O . LEU A 1 283 ?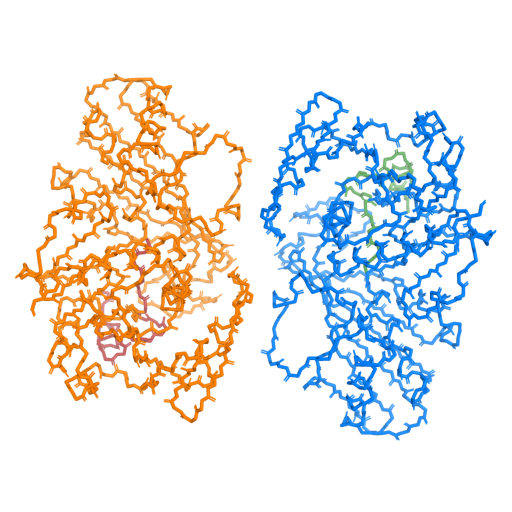 -12.008 18.119 -42.120 1.00 21.80 283 LEU A O 1
ATOM 2163 N N . VAL A 1 284 ? -12.694 20.001 -41.079 1.00 22.00 284 VAL A N 1
ATOM 2164 C CA . VAL A 1 284 ? -11.386 20.327 -40.507 1.00 19.38 284 VAL A CA 1
ATOM 2165 C C . VAL A 1 284 ? -11.539 20.693 -39.030 1.00 16.81 284 VAL A C 1
ATOM 2166 O O . VAL A 1 284 ? -12.651 20.914 -38.558 1.00 16.32 284 VAL A O 1
ATOM 2170 N N . SER A 1 285 ? -10.421 20.754 -38.314 1.00 17.17 285 SER A N 1
ATOM 2171 C CA . SER A 1 285 ? -10.414 21.025 -36.873 1.00 18.62 285 SER A CA 1
ATOM 2172 C C . SER A 1 285 ? -11.328 22.106 -36.314 1.00 18.85 285 SER A C 1
ATOM 2173 O O . SER A 1 285 ? -12.080 21.856 -35.368 1.00 20.16 285 SER A O 1
ATOM 2176 N N . SER A 1 286 ? -11.266 23.308 -36.872 1.00 19.53 286 SER A N 1
ATOM 2177 C CA . SER A 1 286 ? -12.099 24.397 -36.370 1.00 19.87 286 SER A CA 1
ATOM 2178 C C . SER A 1 286 ? -13.596 24.048 -36.391 1.00 19.38 286 SER A C 1
ATOM 2179 O O . SER A 1 286 ? -14.372 24.572 -35.604 1.00 16.74 286 SER A O 1
ATOM 2182 N N . ASP A 1 287 ? -13.994 23.157 -37.291 1.00 21.07 287 ASP A N 1
ATOM 2183 C CA . ASP A 1 287 ? -15.386 22.756 -37.387 1.00 21.94 287 ASP A CA 1
ATOM 2184 C C . ASP A 1 287 ? -15.836 22.079 -36.111 1.00 23.39 287 ASP A C 1
ATOM 2185 O O . ASP A 1 287 ? -17.009 22.112 -35.773 1.00 23.47 287 ASP A O 1
ATOM 2190 N N . PHE A 1 288 ? -14.899 21.476 -35.391 1.00 24.84 288 PHE A N 1
ATOM 2191 C CA . PHE A 1 288 ? -15.249 20.765 -34.171 1.00 26.21 288 PHE A CA 1
ATOM 2192 C C . PHE A 1 288 ? -15.242 21.570 -32.863 1.00 27.18 288 PHE A C 1
ATOM 2193 O O . PHE A 1 288 ? -15.471 21.020 -31.783 1.00 26.89 288 PHE A O 1
ATOM 2201 N N . ARG A 1 289 ? -15.000 22.874 -32.957 1.00 28.08 289 ARG A N 1
ATOM 2202 C CA . ARG A 1 289 ? -15.010 23.722 -31.768 1.00 29.93 289 ARG A CA 1
ATOM 2203 C C . ARG A 1 289 ? -16.406 23.672 -31.157 1.00 29.63 289 ARG A C 1
ATOM 2204 O O . ARG A 1 289 ? -17.398 23.786 -31.870 1.00 29.32 289 ARG A O 1
ATOM 2212 N N . GLY A 1 290 ? -16.476 23.501 -29.839 1.00 30.60 290 GLY A N 1
ATOM 2213 C CA . GLY A 1 290 ? -17.760 23.461 -29.163 1.00 30.17 290 GLY A CA 1
ATOM 2214 C C . GLY A 1 290 ? -18.531 22.159 -29.308 1.00 30.81 290 GLY A C 1
ATOM 2215 O O . GLY A 1 290 ? -19.695 22.088 -28.932 1.00 30.08 290 GLY A O 1
ATOM 2216 N N . THR A 1 291 ? -17.891 21.132 -29.855 1.00 30.91 291 THR A N 1
ATOM 2217 C CA . THR A 1 291 ? -18.533 19.839 -30.028 1.00 30.99 291 THR A CA 1
ATOM 2218 C C . THR A 1 291 ? -18.602 19.148 -28.665 1.00 31.20 291 THR A C 1
ATOM 2219 O O . THR A 1 291 ? -17.579 18.941 -28.014 1.00 30.96 291 THR A O 1
ATOM 2223 N N . ASP A 1 292 ? -19.813 18.797 -28.236 1.00 30.34 292 ASP A N 1
ATOM 2224 C CA . ASP A 1 292 ? -20.010 18.151 -26.942 1.00 31.34 292 ASP A CA 1
ATOM 2225 C C . ASP A 1 292 ? -19.469 16.721 -26.825 1.00 29.87 292 ASP A C 1
ATOM 2226 O O . ASP A 1 292 ? -19.052 16.316 -25.747 1.00 29.14 292 ASP A O 1
ATOM 2231 N N . GLU A 1 293 ? -19.472 15.957 -27.914 1.00 30.76 293 GLU A N 1
ATOM 2232 C CA . GLU A 1 293 ? -18.976 14.576 -27.864 1.00 32.51 293 GLU A CA 1
ATOM 2233 C C . GLU A 1 293 ? -17.505 14.494 -27.465 1.00 33.67 293 GLU A C 1
ATOM 2234 O O . GLU A 1 293 ? -16.785 15.483 -27.544 1.00 34.78 293 GLU A O 1
ATOM 2240 N N . SER A 1 294 ? -17.064 13.305 -27.053 1.00 33.93 294 SER A N 1
ATOM 2241 C CA . SER A 1 294 ? -15.679 13.090 -26.626 1.00 33.58 294 SER A CA 1
ATOM 2242 C C . SER A 1 294 ? -14.760 12.632 -27.762 1.00 33.35 294 SER A C 1
ATOM 2243 O O . SER A 1 294 ? -13.571 12.948 -27.772 1.00 32.53 294 SER A O 1
ATOM 2246 N N . SER A 1 295 ? -15.313 11.869 -28.700 1.00 33.57 295 SER A N 1
ATOM 2247 C CA . SER A 1 295 ? -14.564 11.366 -29.853 1.00 33.38 295 SER A CA 1
ATOM 2248 C C . SER A 1 295 ? -15.404 11.627 -31.095 1.00 32.80 295 SER A C 1
ATOM 2249 O O . SER A 1 295 ? -16.587 11.296 -31.126 1.00 33.28 295 SER A O 1
ATOM 2252 N N . ILE A 1 296 ? -14.796 12.220 -32.113 1.00 33.54 296 ILE A N 1
ATOM 2253 C CA . ILE A 1 296 ? -15.501 12.501 -33.356 1.00 33.86 296 ILE A CA 1
ATOM 2254 C C . ILE A 1 296 ? -14.800 11.771 -34.502 1.00 33.92 296 ILE A C 1
ATOM 2255 O O . ILE A 1 296 ? -13.850 12.278 -35.100 1.00 32.32 296 ILE A O 1
ATOM 2260 N N . VAL A 1 297 ? -15.279 10.568 -34.793 1.00 34.08 297 VAL A N 1
ATOM 2261 C CA . VAL A 1 297 ? -14.706 9.740 -35.843 1.00 33.59 297 VAL A CA 1
ATOM 2262 C C . VAL A 1 297 ? -14.897 10.304 -37.243 1.00 32.34 297 VAL A C 1
ATOM 2263 O O . VAL A 1 297 ? -16.010 10.649 -37.649 1.00 30.40 297 VAL A O 1
ATOM 2267 N N . ASP A 1 298 ? -13.788 10.412 -37.969 1.00 32.79 298 ASP A N 1
ATOM 2268 C CA . ASP A 1 298 ? -13.816 10.896 -39.341 1.00 34.50 298 ASP A CA 1
ATOM 2269 C C . ASP A 1 298 ? -13.832 9.615 -40.172 1.00 33.27 298 ASP A C 1
ATOM 2270 O O . ASP A 1 298 ? -12.782 9.033 -40.457 1.00 31.44 298 ASP A O 1
ATOM 2275 N N . SER A 1 299 ? -15.033 9.172 -40.534 1.00 34.45 299 SER A N 1
ATOM 2276 C CA . SER A 1 299 ? -15.216 7.927 -41.287 1.00 34.79 299 SER A CA 1
ATOM 2277 C C . SER A 1 299 ? -14.409 7.815 -42.572 1.00 34.24 299 SER A C 1
ATOM 2278 O O . SER A 1 299 ? -13.703 6.831 -42.788 1.00 32.71 299 SER A O 1
ATOM 2281 N N . SER A 1 300 ? -14.511 8.831 -43.418 1.00 35.69 300 SER A N 1
ATOM 2282 C CA . SER A 1 300 ? -13.802 8.839 -44.692 1.00 36.88 300 SER A CA 1
ATOM 2283 C C . SER A 1 300 ? -12.311 8.558 -44.550 1.00 35.59 300 SER A C 1
ATOM 2284 O O . SER A 1 300 ? -11.639 8.272 -45.537 1.00 34.18 300 SER A O 1
ATOM 2287 N N . LEU A 1 301 ? -11.804 8.626 -43.320 1.00 35.54 301 LEU A N 1
ATOM 2288 C CA . LEU A 1 301 ? -10.386 8.410 -43.050 1.00 34.63 301 LEU A CA 1
ATOM 2289 C C . LEU A 1 301 ? -10.034 7.054 -42.437 1.00 35.88 301 LEU A C 1
ATOM 2290 O O . LEU A 1 301 ? -8.851 6.750 -42.250 1.00 33.59 301 LEU A O 1
ATOM 2295 N N . THR A 1 302 ? -11.040 6.244 -42.117 1.00 38.34 302 THR A N 1
ATOM 2296 C CA . THR A 1 302 ? -10.775 4.935 -41.511 1.00 41.74 302 THR A CA 1
ATOM 2297 C C . THR A 1 302 ? -10.071 4.005 -42.493 1.00 42.47 302 THR A C 1
ATOM 2298 O O . THR A 1 302 ? -10.439 3.934 -43.660 1.00 40.84 302 THR A O 1
ATOM 2302 N N . LEU A 1 303 ? -9.060 3.291 -42.011 1.00 46.31 303 LEU A N 1
ATOM 2303 C CA . LEU A 1 303 ? -8.296 2.386 -42.862 1.00 50.24 303 LEU A CA 1
ATOM 2304 C C . LEU A 1 303 ? -8.172 0.987 -42.261 1.00 52.30 303 LEU A C 1
ATOM 2305 O O . LEU A 1 303 ? -7.993 0.832 -41.055 1.00 52.75 303 LEU A O 1
ATOM 2310 N N . VAL A 1 304 ? -8.271 -0.025 -43.120 1.00 54.77 304 VAL A N 1
ATOM 2311 C CA . VAL A 1 304 ? -8.139 -1.421 -42.713 1.00 56.56 304 VAL A CA 1
ATOM 2312 C C . VAL A 1 304 ? -7.130 -2.068 -43.654 1.00 57.75 304 VAL A C 1
ATOM 2313 O O . VAL A 1 304 ? -7.491 -2.549 -44.722 1.00 58.84 304 VAL A O 1
ATOM 2317 N N . MET A 1 305 ? -5.865 -2.071 -43.252 1.00 59.31 305 MET A N 1
ATOM 2318 C CA . MET A 1 305 ? -4.796 -2.633 -44.065 1.00 61.22 305 MET A CA 1
ATOM 2319 C C . MET A 1 305 ? -4.637 -4.140 -43.890 1.00 61.46 305 MET A C 1
ATOM 2320 O O . MET A 1 305 ? -4.054 -4.593 -42.904 1.00 61.91 305 MET A O 1
ATOM 2325 N N . ASP A 1 306 ? -5.158 -4.912 -44.843 1.00 60.75 306 ASP A N 1
ATOM 2326 C CA . ASP A 1 306 ? -5.040 -6.369 -44.805 1.00 59.13 306 ASP A CA 1
ATOM 2327 C C . ASP A 1 306 ? -5.942 -7.044 -43.761 1.00 57.29 306 ASP A C 1
ATOM 2328 O O . ASP A 1 306 ? -5.481 -7.836 -42.942 1.00 55.35 306 ASP A O 1
ATOM 2333 N N . GLY A 1 307 ? -7.231 -6.717 -43.805 1.00 56.20 307 GLY A N 1
ATOM 2334 C CA . GLY A 1 307 ? -8.201 -7.305 -42.893 1.00 54.63 307 GLY A CA 1
ATOM 2335 C C . GLY A 1 307 ? -8.024 -7.188 -41.383 1.00 53.97 307 GLY A C 1
ATOM 2336 O O . GLY A 1 307 ? -9.016 -7.016 -40.670 1.00 53.82 307 GLY A O 1
ATOM 2337 N N . ASP A 1 308 ? -6.792 -7.280 -40.881 1.00 52.55 308 ASP A N 1
ATOM 2338 C CA . ASP A 1 308 ? -6.562 -7.207 -39.438 1.00 51.18 308 ASP A CA 1
ATOM 2339 C C . ASP A 1 308 ? -5.911 -5.919 -38.920 1.00 50.23 308 ASP A C 1
ATOM 2340 O O . ASP A 1 308 ? -5.854 -5.703 -37.708 1.00 50.03 308 ASP A O 1
ATOM 2345 N N . LEU A 1 309 ? -5.407 -5.077 -39.817 1.00 49.11 309 LEU A N 1
ATOM 2346 C CA . LEU A 1 309 ? -4.776 -3.825 -39.400 1.00 48.36 309 LEU A CA 1
ATOM 2347 C C . LEU A 1 309 ? -5.750 -2.664 -39.555 1.00 47.13 309 LEU A C 1
ATOM 2348 O O . LEU A 1 309 ? -6.098 -2.280 -40.669 1.00 47.55 309 LEU A O 1
ATOM 2353 N N . VAL A 1 310 ? -6.191 -2.108 -38.435 1.00 45.48 310 VAL A N 1
ATOM 2354 C CA . VAL A 1 310 ? -7.136 -1.003 -38.477 1.00 44.49 310 VAL A CA 1
ATOM 2355 C C . VAL A 1 310 ? -6.498 0.321 -38.067 1.00 42.69 310 VAL A C 1
ATOM 2356 O O . VAL A 1 310 ? -5.616 0.359 -37.206 1.00 40.95 310 VAL A O 1
ATOM 2360 N N . LYS A 1 311 ? -6.955 1.399 -38.702 1.00 40.32 311 LYS A N 1
ATOM 2361 C CA . LYS A 1 311 ? -6.458 2.742 -38.430 1.00 37.64 311 LYS A CA 1
ATOM 2362 C C . LYS A 1 311 ? -7.648 3.679 -38.361 1.00 36.14 311 LYS A C 1
ATOM 2363 O O . LYS A 1 311 ? -8.384 3.831 -39.336 1.00 35.81 311 LYS A O 1
ATOM 2369 N N . VAL A 1 312 ? -7.831 4.310 -37.208 1.00 34.14 312 VAL A N 1
ATOM 2370 C CA . VAL A 1 312 ? -8.946 5.228 -37.013 1.00 34.10 312 VAL A CA 1
ATOM 2371 C C . VAL A 1 312 ? -8.483 6.631 -36.616 1.00 32.08 312 VAL A C 1
ATOM 2372 O O . VAL A 1 312 ? -7.523 6.798 -35.855 1.00 30.30 312 VAL A O 1
ATOM 2376 N N . ILE A 1 313 ? -9.171 7.635 -37.152 1.00 31.15 313 ILE A N 1
ATOM 2377 C CA . ILE A 1 313 ? -8.859 9.029 -36.856 1.00 28.88 313 ILE A CA 1
ATOM 2378 C C . ILE A 1 313 ? -10.066 9.640 -36.162 1.00 26.37 313 ILE A C 1
ATOM 2379 O O . ILE A 1 313 ? -11.179 9.608 -36.692 1.00 25.14 313 ILE A O 1
ATOM 2384 N N . ALA A 1 314 ? -9.854 10.179 -34.965 1.00 25.49 314 ALA A N 1
ATOM 2385 C CA . ALA A 1 314 ? -10.954 10.788 -34.211 1.00 25.39 314 ALA A CA 1
ATOM 2386 C C . ALA A 1 314 ? -10.596 12.169 -33.664 1.00 24.71 314 ALA A C 1
ATOM 2387 O O . ALA A 1 314 ? -9.563 12.348 -33.021 1.00 23.78 314 ALA A O 1
ATOM 2389 N N . TRP A 1 315 ? -11.467 13.135 -33.927 1.00 25.94 315 TRP A N 1
ATOM 2390 C CA . TRP A 1 315 ? -11.276 14.500 -33.463 1.00 25.37 315 TRP A CA 1
ATOM 2391 C C . TRP A 1 315 ? -11.831 14.658 -32.058 1.00 25.37 315 TRP A C 1
ATOM 2392 O O . TRP A 1 315 ? -12.614 13.841 -31.586 1.00 26.52 315 TRP A O 1
ATOM 2403 N N . TYR A 1 316 ? -11.420 15.728 -31.399 1.00 24.90 316 TYR A N 1
ATOM 2404 C CA . TYR A 1 316 ? -11.913 16.050 -30.074 1.00 22.00 316 TYR A CA 1
ATOM 2405 C C . TYR A 1 316 ? -11.521 17.465 -29.660 1.00 21.17 316 TYR A C 1
ATOM 2406 O O . TYR A 1 316 ? -10.393 17.916 -29.881 1.00 21.92 316 TYR A O 1
ATOM 2415 N N . ASP A 1 317 ? -12.485 18.178 -29.099 1.00 19.69 317 ASP A N 1
ATOM 2416 C CA . ASP A 1 317 ? -12.255 19.522 -28.611 1.00 18.63 317 ASP A CA 1
ATOM 2417 C C . ASP A 1 317 ? -11.712 19.293 -27.207 1.00 19.52 317 ASP A C 1
ATOM 2418 O O . ASP A 1 317 ? -12.471 19.273 -26.240 1.00 21.39 317 ASP A O 1
ATOM 2423 N N . ASN A 1 318 ? -10.397 19.107 -27.113 1.00 19.29 318 ASN A N 1
ATOM 2424 C CA . ASN A 1 318 ? -9.716 18.850 -25.849 1.00 17.45 318 ASN A CA 1
ATOM 2425 C C . ASN A 1 318 ? -10.155 19.694 -24.653 1.00 18.64 318 ASN A C 1
ATOM 2426 O O . ASN A 1 318 ? -10.060 19.239 -23.511 1.00 18.30 318 ASN A O 1
ATOM 2431 N N . GLU A 1 319 ? -10.636 20.911 -24.903 1.00 19.06 319 GLU A N 1
ATOM 2432 C CA . GLU A 1 319 ? -11.096 21.775 -23.817 1.00 20.13 319 GLU A CA 1
ATOM 2433 C C . GLU A 1 319 ? -12.585 21.601 -23.547 1.00 21.79 319 GLU A C 1
ATOM 2434 O O . GLU A 1 319 ? -12.972 21.133 -22.483 1.00 23.63 319 GLU A O 1
ATOM 2440 N N . TRP A 1 320 ? -13.416 21.971 -24.517 1.00 22.68 320 TRP A N 1
ATOM 2441 C CA . TRP A 1 320 ? -14.861 21.884 -24.355 1.00 24.46 320 TRP A CA 1
ATOM 2442 C C . TRP A 1 320 ? -15.416 20.457 -24.230 1.00 25.11 320 TRP A C 1
ATOM 2443 O O . TRP A 1 320 ? -16.183 20.162 -23.306 1.00 24.45 320 TRP A O 1
ATOM 2454 N N . GLY A 1 321 ? -15.036 19.577 -25.155 1.00 25.11 321 GLY A N 1
ATOM 2455 C CA . GLY A 1 321 ? -15.502 18.202 -25.100 1.00 23.98 321 GLY A CA 1
ATOM 2456 C C . GLY A 1 321 ? -15.163 17.579 -23.758 1.00 25.40 321 GLY A C 1
ATOM 2457 O O . GLY A 1 321 ? -16.035 17.086 -23.042 1.00 27.32 321 GLY A O 1
ATOM 2458 N N . TYR A 1 322 ? -13.882 17.608 -23.412 1.00 25.28 322 TYR A N 1
ATOM 2459 C CA . TYR A 1 322 ? -13.417 17.061 -22.150 1.00 24.42 322 TYR A CA 1
ATOM 2460 C C . TYR A 1 322 ? -14.174 17.654 -20.958 1.00 25.39 322 TYR A C 1
ATOM 2461 O O . TYR A 1 322 ? -14.533 16.930 -20.025 1.00 25.57 322 TYR A O 1
ATOM 2470 N N . SER A 1 323 ? -14.393 18.972 -20.985 1.00 24.51 323 SER A N 1
ATOM 2471 C CA . SER A 1 323 ? -15.096 19.667 -19.903 1.00 23.88 323 SER A CA 1
ATOM 2472 C C . SER A 1 323 ? -16.566 19.222 -19.755 1.00 24.41 323 SER A C 1
ATOM 2473 O O . SER A 1 323 ? -17.123 19.268 -18.654 1.00 21.62 323 SER A O 1
ATOM 2476 N N . GLN A 1 324 ? -17.195 18.807 -20.856 1.00 23.82 324 GLN A N 1
ATOM 2477 C CA . GLN A 1 324 ? -18.560 18.298 -20.778 1.00 24.31 324 GLN A CA 1
ATOM 2478 C C . GLN A 1 324 ? -18.480 16.979 -20.011 1.00 23.98 324 GLN A C 1
ATOM 2479 O O . GLN A 1 324 ? -19.378 16.634 -19.253 1.00 22.77 324 GLN A O 1
ATOM 2485 N N . ARG A 1 325 ? -17.398 16.237 -20.221 1.00 25.64 325 ARG A N 1
ATOM 2486 C CA . ARG A 1 325 ? -17.224 14.964 -19.537 1.00 26.95 325 ARG A CA 1
ATOM 2487 C C . ARG A 1 325 ? -16.927 15.148 -18.056 1.00 28.81 325 ARG A C 1
ATOM 2488 O O . ARG A 1 325 ? -17.231 14.265 -17.245 1.00 30.78 325 ARG A O 1
ATOM 2496 N N . VAL A 1 326 ? -16.331 16.286 -17.701 1.00 29.08 326 VAL A N 1
ATOM 2497 C CA . VAL A 1 326 ? -16.028 16.579 -16.301 1.00 29.00 326 VAL A CA 1
ATOM 2498 C C . VAL A 1 326 ? -17.348 16.930 -15.622 1.00 29.96 326 VAL A C 1
ATOM 2499 O O . VAL A 1 326 ? -17.604 16.532 -14.481 1.00 30.59 326 VAL A O 1
ATOM 2503 N N . VAL A 1 327 ? -18.186 17.681 -16.329 1.00 30.22 327 VAL A N 1
ATOM 2504 C CA . VAL A 1 327 ? -19.482 18.047 -15.793 1.00 30.02 327 VAL A CA 1
ATOM 2505 C C . VAL A 1 327 ? -20.256 16.751 -15.606 1.00 31.47 327 VAL A C 1
ATOM 2506 O O . VAL A 1 327 ? -20.897 16.548 -14.574 1.00 31.01 327 VAL A O 1
ATOM 2510 N N . ASP A 1 328 ? -20.180 15.867 -16.600 1.00 31.75 328 ASP A N 1
ATOM 2511 C CA . ASP A 1 328 ? -20.867 14.582 -16.518 1.00 32.53 328 ASP A CA 1
ATOM 2512 C C . ASP A 1 328 ? -20.425 13.828 -15.274 1.00 33.62 328 ASP A C 1
ATOM 2513 O O . ASP A 1 328 ? -21.255 13.409 -14.465 1.00 34.18 328 ASP A O 1
ATOM 2518 N N . LEU A 1 329 ? -19.117 13.654 -15.116 1.00 33.64 329 LEU A N 1
ATOM 2519 C CA . LEU A 1 329 ? -18.616 12.933 -13.961 1.00 33.72 329 LEU A CA 1
ATOM 2520 C C . LEU A 1 329 ? -19.076 13.595 -12.663 1.00 35.62 329 LEU A C 1
ATOM 2521 O O . LEU A 1 329 ? -19.529 12.914 -11.744 1.00 37.06 329 LEU A O 1
ATOM 2526 N N . ALA A 1 330 ? -18.979 14.919 -12.587 1.00 34.50 330 ALA A N 1
ATOM 2527 C CA . ALA A 1 330 ? -19.403 15.621 -11.383 1.00 34.05 330 ALA A CA 1
ATOM 2528 C C . ALA A 1 330 ? -20.874 15.329 -11.108 1.00 35.33 330 ALA A C 1
ATOM 2529 O O . ALA A 1 330 ? -21.259 15.082 -9.964 1.00 35.31 330 ALA A O 1
ATOM 2531 N N . GLU A 1 331 ? -21.688 15.365 -12.163 1.00 36.13 331 GLU A N 1
ATOM 2532 C CA . GLU A 1 331 ? -23.122 15.107 -12.053 1.00 37.18 331 GLU A CA 1
ATOM 2533 C C . GLU A 1 331 ? -23.378 13.692 -11.544 1.00 37.91 331 GLU A C 1
ATOM 2534 O O . GLU A 1 331 ? -24.254 13.477 -10.708 1.00 38.70 331 GLU A O 1
ATOM 2540 N N . LEU A 1 332 ? -22.612 12.728 -12.046 1.00 38.24 332 LEU A N 1
ATOM 2541 C CA . LEU A 1 332 ? -22.768 11.343 -11.614 1.00 37.88 332 LEU A CA 1
ATOM 2542 C C . LEU A 1 332 ? -22.627 11.310 -10.097 1.00 38.75 332 LEU A C 1
ATOM 2543 O O . LEU A 1 332 ? -23.556 10.923 -9.384 1.00 39.44 332 LEU A O 1
ATOM 2548 N N . ALA A 1 333 ? -21.460 11.730 -9.612 1.00 38.81 333 ALA A N 1
ATOM 2549 C CA . ALA A 1 333 ? -21.169 11.751 -8.181 1.00 38.96 333 ALA A CA 1
ATOM 2550 C C . ALA A 1 333 ? -22.266 12.463 -7.396 1.00 39.99 333 ALA A C 1
ATOM 2551 O O . ALA A 1 333 ? -22.573 12.083 -6.271 1.00 39.50 333 ALA A O 1
ATOM 2553 N N . ALA A 1 334 ? -22.855 13.497 -7.985 1.00 42.23 334 ALA A N 1
ATOM 2554 C CA . ALA A 1 334 ? -23.916 14.244 -7.317 1.00 43.98 334 ALA A CA 1
ATOM 2555 C C . ALA A 1 334 ? -25.142 13.355 -7.171 1.00 45.68 334 ALA A C 1
ATOM 2556 O O . ALA A 1 334 ? -25.772 13.300 -6.112 1.00 45.80 334 ALA A O 1
ATOM 2558 N N . ARG A 1 335 ? -25.475 12.646 -8.238 1.00 47.20 335 ARG A N 1
ATOM 2559 C CA . ARG A 1 335 ? -26.607 11.739 -8.214 1.00 49.65 335 ARG A CA 1
ATOM 2560 C C . ARG A 1 335 ? -26.380 10.503 -7.354 1.00 50.37 335 ARG A C 1
ATOM 2561 O O . ARG A 1 335 ? -27.293 9.706 -7.169 1.00 51.27 335 ARG A O 1
ATOM 2569 N N . LYS A 1 336 ? -25.178 10.331 -6.830 1.00 51.29 336 LYS A N 1
ATOM 2570 C CA . LYS A 1 336 ? -24.911 9.155 -6.024 1.00 53.30 336 LYS A CA 1
ATOM 2571 C C . LYS A 1 336 ? -24.221 9.552 -4.725 1.00 54.70 336 LYS A C 1
ATOM 2572 O O . LYS A 1 336 ? -23.539 8.744 -4.100 1.00 55.94 336 LYS A O 1
ATOM 2578 N N . TRP A 1 337 ? -24.410 10.794 -4.299 1.00 55.91 337 TRP A N 1
ATOM 2579 C CA . TRP A 1 337 ? -23.758 11.236 -3.071 1.00 58.24 337 TRP A CA 1
ATOM 2580 C C . TRP A 1 337 ? -24.222 10.444 -1.862 1.00 59.85 337 TRP A C 1
ATOM 2581 O O . TRP A 1 337 ? -25.421 10.276 -1.635 1.00 59.77 337 TRP A O 1
ATOM 2592 N N . ALA A 1 338 ? -23.256 9.973 -1.083 1.00 61.49 338 ALA A N 1
ATOM 2593 C CA . ALA A 1 338 ? -23.516 9.203 0.128 1.00 63.05 338 ALA A CA 1
ATOM 2594 C C . ALA A 1 338 ? -23.479 10.057 1.411 1.00 63.75 338 ALA A C 1
ATOM 2595 O O . ALA A 1 338 ? -22.515 9.982 2.197 1.00 65.03 338 ALA A O 1
ATOM 2597 N N . MET B 1 1 ? -39.473 47.919 -51.934 1.00 62.37 1 MET B N 1
ATOM 2598 C CA . MET B 1 1 ? -40.151 46.635 -52.283 1.00 62.42 1 MET B CA 1
ATOM 2599 C C . MET B 1 1 ? -39.127 45.508 -52.378 1.00 61.54 1 MET B C 1
ATOM 2600 O O . MET B 1 1 ? -37.918 45.749 -52.307 1.00 62.66 1 MET B O 1
ATOM 2605 N N . THR B 1 2 ? -39.616 44.283 -52.551 1.00 59.33 2 THR B N 1
ATOM 2606 C CA . THR B 1 2 ? -38.748 43.115 -52.668 1.00 56.76 2 THR B CA 1
ATOM 2607 C C . THR B 1 2 ? -38.065 43.074 -54.029 1.00 54.37 2 THR B C 1
ATOM 2608 O O . THR B 1 2 ? -38.611 42.523 -54.987 1.00 54.94 2 THR B O 1
ATOM 2612 N N . ILE B 1 3 ? -36.876 43.666 -54.121 1.00 51.03 3 ILE B N 1
ATOM 2613 C CA . ILE B 1 3 ? -36.145 43.652 -55.381 1.00 46.12 3 ILE B CA 1
ATOM 2614 C C . ILE B 1 3 ? -35.433 42.316 -55.466 1.00 43.84 3 ILE B C 1
ATOM 2615 O O . ILE B 1 3 ? -35.201 41.662 -54.450 1.00 44.25 3 ILE B O 1
ATOM 2620 N N . ARG B 1 4 ? -35.104 41.902 -56.681 1.00 40.78 4 ARG B N 1
ATOM 2621 C CA . ARG B 1 4 ? -34.415 40.641 -56.878 1.00 37.71 4 ARG B CA 1
ATOM 2622 C C . ARG B 1 4 ? -32.912 40.920 -56.912 1.00 36.28 4 ARG B C 1
ATOM 2623 O O . ARG B 1 4 ? -32.452 41.800 -57.642 1.00 34.47 4 ARG B O 1
ATOM 2631 N N . VAL B 1 5 ? -32.161 40.176 -56.101 1.00 34.56 5 VAL B N 1
ATOM 2632 C CA . VAL B 1 5 ? -30.713 40.342 -56.002 1.00 31.28 5 VAL B CA 1
ATOM 2633 C C . VAL B 1 5 ? -29.934 39.090 -56.377 1.00 29.57 5 VAL B C 1
ATOM 2634 O O . VAL B 1 5 ? -30.353 37.963 -56.092 1.00 29.40 5 VAL B O 1
ATOM 2638 N N . ALA B 1 6 ? -28.797 39.301 -57.026 1.00 27.40 6 ALA B N 1
ATOM 2639 C CA . ALA B 1 6 ? -27.916 38.206 -57.411 1.00 27.74 6 ALA B CA 1
ATOM 2640 C C . ALA B 1 6 ? -26.541 38.490 -56.811 1.00 26.16 6 ALA B C 1
ATOM 2641 O O . ALA B 1 6 ? -26.114 39.646 -56.732 1.00 24.17 6 ALA B O 1
ATOM 2643 N N . ILE B 1 7 ? -25.859 37.439 -56.375 1.00 25.53 7 ILE B N 1
ATOM 2644 C CA . ILE B 1 7 ? -24.530 37.601 -55.803 1.00 27.56 7 ILE B CA 1
ATOM 2645 C C . ILE B 1 7 ? -23.450 37.128 -56.772 1.00 27.56 7 ILE B C 1
ATOM 2646 O O . ILE B 1 7 ? -23.438 35.964 -57.175 1.00 27.95 7 ILE B O 1
ATOM 2651 N N . ASN B 1 8 ? -22.552 38.029 -57.159 1.00 26.62 8 ASN B N 1
ATOM 2652 C CA . ASN B 1 8 ? -21.462 37.648 -58.052 1.00 26.05 8 ASN B CA 1
ATOM 2653 C C . ASN B 1 8 ? -20.198 37.600 -57.198 1.00 24.44 8 ASN B C 1
ATOM 2654 O O . ASN B 1 8 ? -19.663 38.641 -56.796 1.00 23.55 8 ASN B O 1
ATOM 2659 N N . GLY B 1 9 ? -19.735 36.381 -56.927 1.00 22.33 9 GLY B N 1
ATOM 2660 C CA . GLY B 1 9 ? -18.559 36.182 -56.096 1.00 20.00 9 GLY B CA 1
ATOM 2661 C C . GLY B 1 9 ? -19.021 35.752 -54.717 1.00 18.67 9 GLY B C 1
ATOM 2662 O O . GLY B 1 9 ? -19.296 36.590 -53.859 1.00 20.48 9 GLY B O 1
ATOM 2663 N N . PHE B 1 10 ? -19.116 34.446 -54.496 1.00 17.27 10 PHE B N 1
ATOM 2664 C CA . PHE B 1 10 ? -19.590 33.923 -53.216 1.00 17.60 10 PHE B CA 1
ATOM 2665 C C . PHE B 1 10 ? -18.416 33.573 -52.287 1.00 18.60 10 PHE B C 1
ATOM 2666 O O . PHE B 1 10 ? -18.291 32.443 -51.796 1.00 18.13 10 PHE B O 1
ATOM 2674 N N . GLY B 1 11 ? -17.556 34.562 -52.063 1.00 17.98 11 GLY B N 1
ATOM 2675 C CA . GLY B 1 11 ? -16.403 34.367 -51.213 1.00 18.78 11 GLY B CA 1
ATOM 2676 C C . GLY B 1 11 ? -16.671 34.797 -49.790 1.00 19.32 11 GLY B C 1
ATOM 2677 O O . GLY B 1 11 ? -17.775 34.615 -49.283 1.00 18.86 11 GLY B O 1
ATOM 2678 N N . ARG B 1 12 ? -15.666 35.383 -49.149 1.00 18.34 12 ARG B N 1
ATOM 2679 C CA . ARG B 1 12 ? -15.801 35.821 -47.769 1.00 18.91 12 ARG B CA 1
ATOM 2680 C C . ARG B 1 12 ? -16.920 36.849 -47.601 1.00 21.07 12 ARG B C 1
ATOM 2681 O O . ARG B 1 12 ? -17.802 36.679 -46.752 1.00 19.62 12 ARG B O 1
ATOM 2689 N N . ILE B 1 13 ? -16.884 37.916 -48.393 1.00 19.23 13 ILE B N 1
ATOM 2690 C CA . ILE B 1 13 ? -17.925 38.928 -48.298 1.00 22.60 13 ILE B CA 1
ATOM 2691 C C . ILE B 1 13 ? -19.230 38.347 -48.836 1.00 23.96 13 ILE B C 1
ATOM 2692 O O . ILE B 1 13 ? -20.305 38.645 -48.324 1.00 25.18 13 ILE B O 1
ATOM 2697 N N . GLY B 1 14 ? -19.117 37.495 -49.852 1.00 25.34 14 GLY B N 1
ATOM 2698 C CA . GLY B 1 14 ? -20.284 36.873 -50.450 1.00 25.54 14 GLY B CA 1
ATOM 2699 C C . GLY B 1 14 ? -21.118 36.068 -49.472 1.00 26.33 14 GLY B C 1
ATOM 2700 O O . GLY B 1 14 ? -22.312 36.336 -49.292 1.00 26.75 14 GLY B O 1
ATOM 2701 N N . ARG B 1 15 ? -20.492 35.077 -48.841 1.00 26.29 15 ARG B N 1
ATOM 2702 C CA . ARG B 1 15 ? -21.173 34.216 -47.881 1.00 24.61 15 ARG B CA 1
ATOM 2703 C C . ARG B 1 15 ? -21.470 34.956 -46.573 1.00 27.09 15 ARG B C 1
ATOM 2704 O O . ARG B 1 15 ? -22.501 34.710 -45.939 1.00 28.17 15 ARG B O 1
ATOM 2712 N N . ASN B 1 16 ? -20.585 35.867 -46.165 1.00 26.48 16 ASN B N 1
ATOM 2713 C CA . ASN B 1 16 ? -20.832 36.640 -44.945 1.00 25.99 16 ASN B CA 1
ATOM 2714 C C . ASN B 1 16 ? -22.069 37.498 -45.186 1.00 25.60 16 ASN B C 1
ATOM 2715 O O . ASN B 1 16 ? -22.950 37.570 -44.342 1.00 26.11 16 ASN B O 1
ATOM 2720 N N . PHE B 1 17 ? -22.122 38.151 -46.341 1.00 26.53 17 PHE B N 1
ATOM 2721 C CA . PHE B 1 17 ? -23.255 39.005 -46.684 1.00 27.66 17 PHE B CA 1
ATOM 2722 C C . PHE B 1 17 ? -24.567 38.239 -46.596 1.00 28.50 17 PHE B C 1
ATOM 2723 O O . PHE B 1 17 ? -25.559 38.751 -46.077 1.00 28.96 17 PHE B O 1
ATOM 2731 N N . LEU B 1 18 ? -24.568 37.012 -47.102 1.00 28.61 18 LEU B N 1
ATOM 2732 C CA . LEU B 1 18 ? -25.768 36.200 -47.076 1.00 28.57 18 LEU B CA 1
ATOM 2733 C C . LEU B 1 18 ? -26.207 35.942 -45.635 1.00 30.37 18 LEU B C 1
ATOM 2734 O O . LEU B 1 18 ? -27.343 36.246 -45.268 1.00 30.44 18 LEU B O 1
ATOM 2739 N N . ARG B 1 19 ? -25.305 35.401 -44.817 1.00 32.06 19 ARG B N 1
ATOM 2740 C CA . ARG B 1 19 ? -25.618 35.105 -43.418 1.00 31.88 19 ARG B CA 1
ATOM 2741 C C . ARG B 1 19 ? -26.119 36.321 -42.652 1.00 31.84 19 ARG B C 1
ATOM 2742 O O . ARG B 1 19 ? -26.969 36.190 -41.774 1.00 32.49 19 ARG B O 1
ATOM 2750 N N . CYS B 1 20 ? -25.598 37.503 -42.964 1.00 32.74 20 CYS B N 1
ATOM 2751 C CA . CYS B 1 20 ? -26.072 38.704 -42.287 1.00 33.65 20 CYS B CA 1
ATOM 2752 C C . CYS B 1 20 ? -27.550 38.854 -42.645 1.00 35.81 20 CYS B C 1
ATOM 2753 O O . CYS B 1 20 ? -28.393 39.069 -41.770 1.00 36.90 20 CYS B O 1
ATOM 2756 N N . TRP B 1 21 ? -27.846 38.714 -43.938 1.00 36.34 21 TRP B N 1
ATOM 2757 C CA . TRP B 1 21 ? -29.206 38.812 -44.477 1.00 36.10 21 TRP B CA 1
ATOM 2758 C C . TRP B 1 21 ? -30.144 37.799 -43.817 1.00 36.17 21 TRP B C 1
ATOM 2759 O O . TRP B 1 21 ? -31.115 38.175 -43.171 1.00 36.36 21 TRP B O 1
ATOM 2770 N N . PHE B 1 22 ? -29.842 36.516 -43.987 1.00 36.87 22 PHE B N 1
ATOM 2771 C CA . PHE B 1 22 ? -30.638 35.438 -43.409 1.00 37.23 22 PHE B CA 1
ATOM 2772 C C . PHE B 1 22 ? -30.875 35.591 -41.914 1.00 38.53 22 PHE B C 1
ATOM 2773 O O . PHE B 1 22 ? -31.663 34.848 -41.325 1.00 39.23 22 PHE B O 1
ATOM 2781 N N . GLY B 1 23 ? -30.193 36.542 -41.293 1.00 38.45 23 GLY B N 1
ATOM 2782 C CA . GLY B 1 23 ? -30.367 36.722 -39.867 1.00 38.95 23 GLY B CA 1
ATOM 2783 C C . GLY B 1 23 ? -31.005 38.040 -39.504 1.00 39.23 23 GLY B C 1
ATOM 2784 O O . GLY B 1 23 ? -30.961 38.448 -38.348 1.00 38.89 23 GLY B O 1
ATOM 2785 N N . ARG B 1 24 ? -31.615 38.709 -40.476 1.00 39.61 24 ARG B N 1
ATOM 2786 C CA . ARG B 1 24 ? -32.229 39.996 -40.190 1.00 39.75 24 ARG B CA 1
ATOM 2787 C C . ARG B 1 24 ? -33.728 39.989 -39.964 1.00 40.85 24 ARG B C 1
ATOM 2788 O O . ARG B 1 24 ? -34.433 39.059 -40.361 1.00 39.94 24 ARG B O 1
ATOM 2796 N N . GLN B 1 25 ? -34.188 41.053 -39.309 1.00 42.59 25 GLN B N 1
ATOM 2797 C CA . GLN B 1 25 ? -35.592 41.260 -38.966 1.00 45.93 25 GLN B CA 1
ATOM 2798 C C . GLN B 1 25 ? -36.524 41.125 -40.175 1.00 46.71 25 GLN B C 1
ATOM 2799 O O . GLN B 1 25 ? -37.179 40.095 -40.367 1.00 45.81 25 GLN B O 1
ATOM 2805 N N . ASN B 1 26 ? -36.579 42.178 -40.981 1.00 48.28 26 ASN B N 1
ATOM 2806 C CA . ASN B 1 26 ? -37.421 42.200 -42.169 1.00 49.51 26 ASN B CA 1
ATOM 2807 C C . ASN B 1 26 ? -36.512 42.494 -43.357 1.00 51.04 26 ASN B C 1
ATOM 2808 O O . ASN B 1 26 ? -35.411 43.030 -43.179 1.00 50.94 26 ASN B O 1
ATOM 2813 N N . THR B 1 27 ? -36.964 42.160 -44.564 1.00 51.39 27 THR B N 1
ATOM 2814 C CA . THR B 1 27 ? -36.143 42.403 -45.742 1.00 51.44 27 THR B CA 1
ATOM 2815 C C . THR B 1 27 ? -36.874 42.864 -47.007 1.00 52.23 27 THR B C 1
ATOM 2816 O O . THR B 1 27 ? -37.949 42.360 -47.341 1.00 52.67 27 THR B O 1
ATOM 2820 N N . ASP B 1 28 ? -36.265 43.832 -47.696 1.00 52.57 28 ASP B N 1
ATOM 2821 C CA . ASP B 1 28 ? -36.783 44.400 -48.941 1.00 51.37 28 ASP B CA 1
ATOM 2822 C C . ASP B 1 28 ? -35.933 43.881 -50.093 1.00 50.83 28 ASP B C 1
ATOM 2823 O O . ASP B 1 28 ? -35.887 44.474 -51.173 1.00 50.89 28 ASP B O 1
ATOM 2828 N N . LEU B 1 29 ? -35.248 42.773 -49.840 1.00 49.07 29 LEU B N 1
ATOM 2829 C CA . LEU B 1 29 ? -34.392 42.151 -50.833 1.00 46.74 29 LEU B CA 1
ATOM 2830 C C . LEU B 1 29 ? -34.743 40.677 -50.882 1.00 46.39 29 LEU B C 1
ATOM 2831 O O . LEU B 1 29 ? -35.355 40.135 -49.963 1.00 46.16 29 LEU B O 1
ATOM 2836 N N . GLU B 1 30 ? -34.341 40.032 -51.963 1.00 46.64 30 GLU B N 1
ATOM 2837 C CA . GLU B 1 30 ? -34.582 38.618 -52.130 1.00 47.08 30 GLU B CA 1
ATOM 2838 C C . GLU B 1 30 ? -33.479 38.034 -53.002 1.00 44.98 30 GLU B C 1
ATOM 2839 O O . GLU B 1 30 ? -33.497 38.173 -54.227 1.00 45.15 30 GLU B O 1
ATOM 2845 N N . VAL B 1 31 ? -32.512 37.394 -52.356 1.00 42.74 31 VAL B N 1
ATOM 2846 C CA . VAL B 1 31 ? -31.397 36.778 -53.057 1.00 40.38 31 VAL B CA 1
ATOM 2847 C C . VAL B 1 31 ? -31.936 35.578 -53.815 1.00 39.43 31 VAL B C 1
ATOM 2848 O O . VAL B 1 31 ? -32.399 34.613 -53.207 1.00 38.53 31 VAL B O 1
ATOM 2852 N N . VAL B 1 32 ? -31.869 35.636 -55.141 1.00 38.12 32 VAL B N 1
ATOM 2853 C CA . VAL B 1 32 ? -32.385 34.552 -55.963 1.00 36.62 32 VAL B CA 1
ATOM 2854 C C . VAL B 1 32 ? -31.310 33.797 -56.733 1.00 36.46 32 VAL B C 1
ATOM 2855 O O . VAL B 1 32 ? -31.530 32.662 -57.168 1.00 36.14 32 VAL B O 1
ATOM 2859 N N . ALA B 1 33 ? -30.142 34.411 -56.893 1.00 35.21 33 ALA B N 1
ATOM 2860 C CA . ALA B 1 33 ? -29.077 33.754 -57.635 1.00 33.47 33 ALA B CA 1
ATOM 2861 C C . ALA B 1 33 ? -27.675 34.056 -57.121 1.00 32.63 33 ALA B C 1
ATOM 2862 O O . ALA B 1 33 ? -27.405 35.130 -56.581 1.00 30.88 33 ALA B O 1
ATOM 2864 N N . ILE B 1 34 ? -26.785 33.088 -57.319 1.00 32.11 34 ILE B N 1
ATOM 2865 C CA . ILE B 1 34 ? -25.395 33.185 -56.891 1.00 30.69 34 ILE B CA 1
ATOM 2866 C C . ILE B 1 34 ? -24.441 32.633 -57.952 1.00 30.40 34 ILE B C 1
ATOM 2867 O O . ILE B 1 34 ? -24.484 31.443 -58.284 1.00 31.10 34 ILE B O 1
ATOM 2872 N N . ASN B 1 35 ? -23.592 33.505 -58.484 1.00 28.08 35 ASN B N 1
ATOM 2873 C CA . ASN B 1 35 ? -22.600 33.106 -59.471 1.00 26.91 35 ASN B CA 1
ATOM 2874 C C . ASN B 1 35 ? -21.271 32.969 -58.723 1.00 26.72 35 ASN B C 1
ATOM 2875 O O . ASN B 1 35 ? -20.851 33.883 -58.008 1.00 26.76 35 ASN B O 1
ATOM 2880 N N . ASN B 1 36 ? -20.618 31.826 -58.887 1.00 27.12 36 ASN B N 1
ATOM 2881 C CA . ASN B 1 36 ? -19.355 31.560 -58.206 1.00 29.90 36 ASN B CA 1
ATOM 2882 C C . ASN B 1 36 ? -18.495 30.599 -59.026 1.00 30.63 36 ASN B C 1
ATOM 2883 O O . ASN B 1 36 ? -19.004 29.890 -59.900 1.00 29.51 36 ASN B O 1
ATOM 2888 N N . THR B 1 37 ? -17.194 30.571 -58.751 1.00 31.03 37 THR B N 1
ATOM 2889 C CA . THR B 1 37 ? -16.311 29.653 -59.462 1.00 32.95 37 THR B CA 1
ATOM 2890 C C . THR B 1 37 ? -16.336 28.344 -58.691 1.00 33.13 37 THR B C 1
ATOM 2891 O O . THR B 1 37 ? -15.367 27.994 -58.014 1.00 33.43 37 THR B O 1
ATOM 2895 N N . SER B 1 38 ? -17.454 27.635 -58.775 1.00 32.26 38 SER B N 1
ATOM 2896 C CA . SER B 1 38 ? -17.602 26.363 -58.079 1.00 31.70 38 SER B CA 1
ATOM 2897 C C . SER B 1 38 ? -18.964 25.786 -58.423 1.00 32.35 38 SER B C 1
ATOM 2898 O O . SER B 1 38 ? -19.759 26.425 -59.122 1.00 32.42 38 SER B O 1
ATOM 2901 N N . ASP B 1 39 ? -19.217 24.575 -57.933 1.00 31.41 39 ASP B N 1
ATOM 2902 C CA . ASP B 1 39 ? -20.493 23.899 -58.136 1.00 30.18 39 ASP B CA 1
ATOM 2903 C C . ASP B 1 39 ? -21.351 24.227 -56.917 1.00 29.62 39 ASP B C 1
ATOM 2904 O O . ASP B 1 39 ? -20.842 24.749 -55.926 1.00 29.54 39 ASP B O 1
ATOM 2909 N N . ALA B 1 40 ? -22.640 23.909 -56.981 1.00 29.74 40 ALA B N 1
ATOM 2910 C CA . ALA B 1 40 ? -23.558 24.183 -55.872 1.00 28.46 40 ALA B CA 1
ATOM 2911 C C . ALA B 1 40 ? -23.192 23.427 -54.593 1.00 27.06 40 ALA B C 1
ATOM 2912 O O . ALA B 1 40 ? -23.431 23.915 -53.494 1.00 25.09 40 ALA B O 1
ATOM 2914 N N . ARG B 1 41 ? -22.617 22.238 -54.737 1.00 28.45 41 ARG B N 1
ATOM 2915 C CA . ARG B 1 41 ? -22.225 21.452 -53.571 1.00 30.41 41 ARG B CA 1
ATOM 2916 C C . ARG B 1 41 ? -21.193 22.209 -52.731 1.00 31.31 41 ARG B C 1
ATOM 2917 O O . ARG B 1 41 ? -21.277 22.239 -51.499 1.00 32.09 41 ARG B O 1
ATOM 2925 N N . THR B 1 42 ? -20.218 22.807 -53.411 1.00 30.15 42 THR B N 1
ATOM 2926 C CA . THR B 1 42 ? -19.154 23.569 -52.760 1.00 28.72 42 THR B CA 1
ATOM 2927 C C . THR B 1 42 ? -19.697 24.839 -52.110 1.00 26.81 42 THR B C 1
ATOM 2928 O O . THR B 1 42 ? -19.376 25.145 -50.970 1.00 27.72 42 THR B O 1
ATOM 2932 N N . ALA B 1 43 ? -20.524 25.573 -52.837 1.00 27.02 43 ALA B N 1
ATOM 2933 C CA . ALA B 1 43 ? -21.110 26.804 -52.314 1.00 27.16 43 ALA B CA 1
ATOM 2934 C C . ALA B 1 43 ? -21.936 26.547 -51.051 1.00 27.88 43 ALA B C 1
ATOM 2935 O O . ALA B 1 43 ? -21.977 27.381 -50.138 1.00 28.53 43 ALA B O 1
ATOM 2937 N N . ALA B 1 44 ? -22.587 25.388 -50.997 1.00 27.57 44 ALA B N 1
ATOM 2938 C CA . ALA B 1 44 ? -23.420 25.040 -49.854 1.00 28.14 44 ALA B CA 1
ATOM 2939 C C . ALA B 1 44 ? -22.582 24.645 -48.650 1.00 27.72 44 ALA B C 1
ATOM 2940 O O . ALA B 1 44 ? -22.911 24.977 -47.508 1.00 28.15 44 ALA B O 1
ATOM 2942 N N . HIS B 1 45 ? -21.496 23.932 -48.912 1.00 27.10 45 HIS B N 1
ATOM 2943 C CA . HIS B 1 45 ? -20.616 23.484 -47.850 1.00 26.41 45 HIS B CA 1
ATOM 2944 C C . HIS B 1 45 ? -19.908 24.658 -47.182 1.00 25.86 45 HIS B C 1
ATOM 2945 O O . HIS B 1 45 ? -19.799 24.704 -45.962 1.00 26.88 45 HIS B O 1
ATOM 2952 N N . LEU B 1 46 ? -19.441 25.612 -47.981 1.00 25.12 46 LEU B N 1
ATOM 2953 C CA . LEU B 1 46 ? -18.723 26.762 -47.441 1.00 25.33 46 LEU B CA 1
ATOM 2954 C C . LEU B 1 46 ? -19.605 27.775 -46.724 1.00 25.58 46 LEU B C 1
ATOM 2955 O O . LEU B 1 46 ? -19.131 28.486 -45.834 1.00 24.99 46 LEU B O 1
ATOM 2960 N N . LEU B 1 47 ? -20.881 27.850 -47.095 1.00 27.19 47 LEU B N 1
ATOM 2961 C CA . LEU B 1 47 ? -21.795 28.770 -46.415 1.00 27.19 47 LEU B CA 1
ATOM 2962 C C . LEU B 1 47 ? -22.128 28.187 -45.037 1.00 27.88 47 LEU B C 1
ATOM 2963 O O . LEU B 1 47 ? -22.422 28.926 -44.103 1.00 31.00 47 LEU B O 1
ATOM 2968 N N . GLU B 1 48 ? -22.071 26.862 -44.913 1.00 27.47 48 GLU B N 1
ATOM 2969 C CA . GLU B 1 48 ? -22.389 26.193 -43.648 1.00 29.25 48 GLU B CA 1
ATOM 2970 C C . GLU B 1 48 ? -21.216 26.089 -42.681 1.00 28.12 48 GLU B C 1
ATOM 2971 O O . GLU B 1 48 ? -21.323 26.496 -41.522 1.00 27.05 48 GLU B O 1
ATOM 2977 N N . TYR B 1 49 ? -20.111 25.517 -43.151 1.00 25.14 49 TYR B N 1
ATOM 2978 C CA . TYR B 1 49 ? -18.922 25.362 -42.326 1.00 25.26 49 TYR B CA 1
ATOM 2979 C C . TYR B 1 49 ? -17.959 26.524 -42.575 1.00 24.48 49 TYR B C 1
ATOM 2980 O O . TYR B 1 49 ? -17.520 26.760 -43.705 1.00 24.70 49 TYR B O 1
ATOM 2989 N N . ASP B 1 50 ? -17.648 27.254 -41.512 1.00 22.27 50 ASP B N 1
ATOM 2990 C CA . ASP B 1 50 ? -16.777 28.412 -41.614 1.00 21.90 50 ASP B CA 1
ATOM 2991 C C . ASP B 1 50 ? -15.711 28.407 -40.525 1.00 20.81 50 ASP B C 1
ATOM 2992 O O . ASP B 1 50 ? -16.021 28.270 -39.341 1.00 21.36 50 ASP B O 1
ATOM 2997 N N . SER B 1 51 ? -14.455 28.570 -40.930 1.00 19.44 51 SER B N 1
ATOM 2998 C CA . SER B 1 51 ? -13.339 28.573 -39.985 1.00 17.82 51 SER B CA 1
ATOM 2999 C C . SER B 1 51 ? -13.412 29.741 -39.013 1.00 18.05 51 SER B C 1
ATOM 3000 O O . SER B 1 51 ? -12.952 29.633 -37.881 1.00 18.80 51 SER B O 1
ATOM 3003 N N . VAL B 1 52 ? -13.995 30.851 -39.453 1.00 17.35 52 VAL B N 1
ATOM 3004 C CA . VAL B 1 52 ? -14.112 32.047 -38.615 1.00 19.59 52 VAL B CA 1
ATOM 3005 C C . VAL B 1 52 ? -15.490 32.193 -37.942 1.00 21.95 52 VAL B C 1
ATOM 3006 O O . VAL B 1 52 ? -15.587 32.266 -36.717 1.00 21.22 52 VAL B O 1
ATOM 3010 N N . LEU B 1 53 ? -16.548 32.240 -38.749 1.00 22.81 53 LEU B N 1
ATOM 3011 C CA . LEU B 1 53 ? -17.906 32.384 -38.227 1.00 24.24 53 LEU B CA 1
ATOM 3012 C C . LEU B 1 53 ? -18.423 31.157 -37.471 1.00 25.10 53 LEU B C 1
ATOM 3013 O O . LEU B 1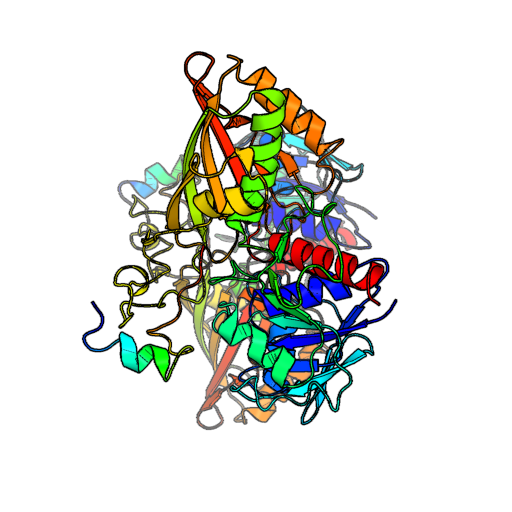 53 ? -19.319 31.274 -36.636 1.00 26.89 53 LEU B O 1
ATOM 3018 N N . GLY B 1 54 ? -17.864 29.987 -37.752 1.00 23.93 54 GLY B N 1
ATOM 3019 C CA . GLY B 1 54 ? -18.358 28.789 -37.099 1.00 24.19 54 GLY B CA 1
ATOM 3020 C C . GLY B 1 54 ? -19.545 28.273 -37.907 1.00 25.53 54 GLY B C 1
ATOM 3021 O O . GLY B 1 54 ? -20.006 28.941 -38.840 1.00 22.66 54 GLY B O 1
ATOM 3022 N N . ARG B 1 55 ? -20.060 27.100 -37.553 1.00 28.12 55 ARG B N 1
ATOM 3023 C CA . ARG B 1 55 ? -21.176 26.515 -38.292 1.00 30.88 55 ARG B CA 1
ATOM 3024 C C . ARG B 1 55 ? -22.429 27.377 -38.381 1.00 31.59 55 ARG B C 1
ATOM 3025 O O . ARG B 1 55 ? -22.900 27.925 -37.390 1.00 28.94 55 ARG B O 1
ATOM 3033 N N . PHE B 1 56 ? -22.954 27.478 -39.598 1.00 33.76 56 PHE B N 1
ATOM 3034 C CA . PHE B 1 56 ? -24.157 28.246 -39.895 1.00 36.03 56 PHE B CA 1
ATOM 3035 C C . PHE B 1 56 ? -25.382 27.448 -39.427 1.00 37.41 56 PHE B C 1
ATOM 3036 O O . PHE B 1 56 ? -25.688 26.383 -39.977 1.00 37.98 56 PHE B O 1
ATOM 3044 N N . ASN B 1 57 ? -26.064 27.952 -38.400 1.00 37.72 57 ASN B N 1
ATOM 3045 C CA . ASN B 1 57 ? -27.241 27.274 -37.864 1.00 39.90 57 ASN B CA 1
ATOM 3046 C C . ASN B 1 57 ? -28.456 27.566 -38.741 1.00 39.25 57 ASN B C 1
ATOM 3047 O O . ASN B 1 57 ? -29.198 28.528 -38.510 1.00 37.92 57 ASN B O 1
ATOM 3052 N N . ALA B 1 58 ? -28.648 26.725 -39.751 1.00 38.94 58 ALA B N 1
ATOM 3053 C CA . ALA B 1 58 ? -29.750 26.882 -40.685 1.00 39.54 58 ALA B CA 1
ATOM 3054 C C . ALA B 1 58 ? -29.926 25.601 -41.475 1.00 40.13 58 ALA B C 1
ATOM 3055 O O . ALA B 1 58 ? -29.030 24.758 -41.519 1.00 40.54 58 ALA B O 1
ATOM 3057 N N . ASP B 1 59 ? -31.091 25.451 -42.091 1.00 40.93 59 ASP B N 1
ATOM 3058 C CA . ASP B 1 59 ? -31.372 24.268 -42.897 1.00 42.26 59 ASP B CA 1
ATOM 3059 C C . ASP B 1 59 ? -30.726 24.513 -44.251 1.00 40.03 59 ASP B C 1
ATOM 3060 O O . ASP B 1 59 ? -31.102 25.431 -44.976 1.00 39.08 59 ASP B O 1
ATOM 3065 N N . ILE B 1 60 ? -29.741 23.693 -44.585 1.00 38.90 60 ILE B N 1
ATOM 3066 C CA . ILE B 1 60 ? -29.031 23.869 -45.840 1.00 37.57 60 ILE B CA 1
ATOM 3067 C C . ILE B 1 60 ? -28.942 22.597 -46.661 1.00 37.15 60 ILE B C 1
ATOM 3068 O O . ILE B 1 60 ? -28.587 21.530 -46.154 1.00 37.33 60 ILE B O 1
ATOM 3073 N N . SER B 1 61 ? -29.261 22.729 -47.939 1.00 36.44 61 SER B N 1
ATOM 3074 C CA . SER B 1 61 ? -29.193 21.612 -48.865 1.00 36.88 61 SER B CA 1
ATOM 3075 C C . SER B 1 61 ? -28.855 22.166 -50.240 1.00 35.98 61 SER B C 1
ATOM 3076 O O . SER B 1 61 ? -28.787 23.383 -50.436 1.00 34.62 61 SER B O 1
ATOM 3079 N N . TYR B 1 62 ? -28.645 21.273 -51.192 1.00 35.89 62 TYR B N 1
ATOM 3080 C CA . TYR B 1 62 ? -28.303 21.695 -52.535 1.00 37.35 62 TYR B CA 1
ATOM 3081 C C . TYR B 1 62 ? -28.650 20.593 -53.524 1.00 39.13 62 TYR B C 1
ATOM 3082 O O . TYR B 1 62 ? -28.803 19.426 -53.148 1.00 39.37 62 TYR B O 1
ATOM 3091 N N . ASP B 1 63 ? -28.774 20.970 -54.790 1.00 40.59 63 ASP B N 1
ATOM 3092 C CA . ASP B 1 63 ? -29.063 20.005 -55.838 1.00 44.08 63 ASP B CA 1
ATOM 3093 C C . ASP B 1 63 ? -28.101 20.274 -56.977 1.00 45.80 63 ASP B C 1
ATOM 3094 O O . ASP B 1 63 ? -27.205 21.108 -56.859 1.00 46.74 63 ASP B O 1
ATOM 3099 N N . GLU B 1 64 ? -28.298 19.580 -58.086 1.00 47.82 64 GLU B N 1
ATOM 3100 C CA . GLU B 1 64 ? -27.425 19.726 -59.238 1.00 48.63 64 GLU B CA 1
ATOM 3101 C C . GLU B 1 64 ? -27.083 21.164 -59.645 1.00 47.02 64 GLU B C 1
ATOM 3102 O O . GLU B 1 64 ? -26.112 21.380 -60.367 1.00 46.50 64 GLU B O 1
ATOM 3108 N N . ASN B 1 65 ? -27.850 22.150 -59.186 1.00 44.88 65 ASN B N 1
ATOM 3109 C CA . ASN B 1 65 ? -27.556 23.526 -59.575 1.00 43.10 65 ASN B CA 1
ATOM 3110 C C . ASN B 1 65 ? -28.294 24.617 -58.800 1.00 40.49 65 ASN B C 1
ATOM 3111 O O . ASN B 1 65 ? -28.838 25.556 -59.386 1.00 38.72 65 ASN B O 1
ATOM 3116 N N . SER B 1 66 ? -28.297 24.495 -57.479 1.00 37.93 66 SER B N 1
ATOM 3117 C CA . SER B 1 66 ? -28.948 25.477 -56.626 1.00 36.13 66 SER B CA 1
ATOM 3118 C C . SER B 1 66 ? -28.778 25.066 -55.175 1.00 35.86 66 SER B C 1
ATOM 3119 O O . SER B 1 66 ? -28.451 23.913 -54.878 1.00 37.00 66 SER B O 1
ATOM 3122 N N . ILE B 1 67 ? -28.983 26.010 -54.268 1.00 34.83 67 ILE B N 1
ATOM 3123 C CA . ILE B 1 67 ? -28.887 25.701 -52.852 1.00 36.08 67 ILE B CA 1
ATOM 3124 C C . ILE B 1 67 ? -30.112 26.269 -52.144 1.00 36.47 67 ILE B C 1
ATOM 3125 O O . ILE B 1 67 ? -30.619 27.337 -52.504 1.00 35.94 67 ILE B O 1
ATOM 3130 N N . THR B 1 68 ? -30.592 25.542 -51.144 1.00 36.50 68 THR B N 1
ATOM 3131 C CA . THR B 1 68 ? -31.754 25.983 -50.390 1.00 36.91 68 THR B CA 1
ATOM 3132 C C . THR B 1 68 ? -31.360 26.180 -48.933 1.00 36.16 68 THR B C 1
ATOM 3133 O O . THR B 1 68 ? -30.773 25.292 -48.309 1.00 35.67 68 THR B O 1
ATOM 3137 N N . VAL B 1 69 ? -31.676 27.357 -48.405 1.00 35.23 69 VAL B N 1
ATOM 3138 C CA . VAL B 1 69 ? -31.353 27.678 -47.028 1.00 36.19 69 VAL B CA 1
ATOM 3139 C C . VAL B 1 69 ? -32.616 28.137 -46.327 1.00 37.12 69 VAL B C 1
ATOM 3140 O O . VAL B 1 69 ? -33.169 29.192 -46.646 1.00 35.46 69 VAL B O 1
ATOM 3144 N N . ASN B 1 70 ? -33.068 27.331 -45.371 1.00 38.72 70 ASN B N 1
ATOM 3145 C CA . ASN B 1 70 ? -34.279 27.640 -44.625 1.00 38.93 70 ASN B CA 1
ATOM 3146 C C . ASN B 1 70 ? -35.426 27.856 -45.596 1.00 40.31 70 ASN B C 1
ATOM 3147 O O . ASN B 1 70 ? -36.085 28.905 -45.586 1.00 39.46 70 ASN B O 1
ATOM 3152 N N . GLY B 1 71 ? -35.637 26.854 -46.447 1.00 40.97 71 GLY B N 1
ATOM 3153 C CA . GLY B 1 71 ? -36.704 26.912 -47.427 1.00 42.90 71 GLY B CA 1
ATOM 3154 C C . GLY B 1 71 ? -36.434 27.728 -48.678 1.00 43.96 71 GLY B C 1
ATOM 3155 O O . GLY B 1 71 ? -37.061 27.481 -49.707 1.00 44.56 71 GLY B O 1
ATOM 3156 N N . LYS B 1 72 ? -35.522 28.695 -48.605 1.00 44.95 72 LYS B N 1
ATOM 3157 C CA . LYS B 1 72 ? -35.215 29.535 -49.765 1.00 46.26 72 LYS B CA 1
ATOM 3158 C C . LYS B 1 72 ? -34.155 28.937 -50.682 1.00 46.80 72 LYS B C 1
ATOM 3159 O O . LYS B 1 72 ? -33.009 28.720 -50.277 1.00 46.75 72 LYS B O 1
ATOM 3165 N N . THR B 1 73 ? -34.547 28.671 -51.923 1.00 46.26 73 THR B N 1
ATOM 3166 C CA . THR B 1 73 ? -33.621 28.109 -52.897 1.00 46.54 73 THR B CA 1
ATOM 3167 C C . THR B 1 73 ? -33.070 29.244 -53.756 1.00 45.48 73 THR B C 1
ATOM 3168 O O . THR B 1 73 ? -33.795 30.170 -54.124 1.00 44.80 73 THR B O 1
ATOM 3172 N N . MET B 1 74 ? -31.777 29.182 -54.046 1.00 43.73 74 MET B N 1
ATOM 3173 C CA . MET B 1 74 ? -31.130 30.193 -54.869 1.00 41.50 74 MET B CA 1
ATOM 3174 C C . MET B 1 74 ? -30.401 29.463 -55.985 1.00 41.09 74 MET B C 1
ATOM 3175 O O . MET B 1 74 ? -29.697 28.475 -55.745 1.00 40.30 74 MET B O 1
ATOM 3180 N N . LYS B 1 75 ? -30.596 29.938 -57.209 1.00 39.90 75 LYS B N 1
ATOM 3181 C CA . LYS B 1 75 ? -29.971 29.329 -58.376 1.00 41.55 75 LYS B CA 1
ATOM 3182 C C . LYS B 1 75 ? -28.455 29.507 -58.305 1.00 40.26 75 LYS B C 1
ATOM 3183 O O . LYS B 1 75 ? -27.965 30.527 -57.825 1.00 40.07 75 LYS B O 1
ATOM 3189 N N . ILE B 1 76 ? -27.717 28.509 -58.774 1.00 39.33 76 ILE B N 1
ATOM 3190 C CA . ILE B 1 76 ? -26.262 28.583 -58.772 1.00 39.41 76 ILE B CA 1
ATOM 3191 C C . ILE B 1 76 ? -25.705 28.619 -60.196 1.00 39.30 76 ILE B C 1
ATOM 3192 O O . ILE B 1 76 ? -25.780 27.623 -60.917 1.00 39.02 76 ILE B O 1
ATOM 3197 N N . VAL B 1 77 ? -25.146 29.767 -60.584 1.00 38.91 77 VAL B N 1
ATOM 3198 C CA . VAL B 1 77 ? -24.553 29.951 -61.910 1.00 38.37 77 VAL B CA 1
ATOM 3199 C C . VAL B 1 77 ? -23.038 29.891 -61.747 1.00 38.75 77 VAL B C 1
ATOM 3200 O O . VAL B 1 77 ? -22.519 30.234 -60.688 1.00 38.06 77 VAL B O 1
ATOM 3204 N N . CYS B 1 78 ? -22.326 29.463 -62.786 1.00 38.74 78 CYS B N 1
ATOM 3205 C CA . CYS B 1 78 ? -20.868 29.381 -62.710 1.00 38.40 78 CYS B CA 1
ATOM 3206 C C . CYS B 1 78 ? -20.171 29.894 -63.973 1.00 37.44 78 CYS B C 1
ATOM 3207 O O . CYS B 1 78 ? -19.487 29.145 -64.667 1.00 38.76 78 CYS B O 1
ATOM 3210 N N . ASP B 1 79 ? -20.338 31.176 -64.264 1.00 36.25 79 ASP B N 1
ATOM 3211 C CA . ASP B 1 79 ? -19.718 31.760 -65.439 1.00 37.00 79 ASP B CA 1
ATOM 3212 C C . ASP B 1 79 ? -18.782 32.892 -65.032 1.00 35.45 79 ASP B C 1
ATOM 3213 O O . ASP B 1 79 ? -19.205 33.863 -64.413 1.00 34.53 79 ASP B O 1
ATOM 3218 N N . ARG B 1 80 ? -17.509 32.762 -65.384 1.00 36.83 80 ARG B N 1
ATOM 3219 C CA . ARG B 1 80 ? -16.513 33.779 -65.051 1.00 37.27 80 ARG B CA 1
ATOM 3220 C C . ARG B 1 80 ? -16.724 35.100 -65.776 1.00 36.32 80 ARG B C 1
ATOM 3221 O O . ARG B 1 80 ? -16.145 36.118 -6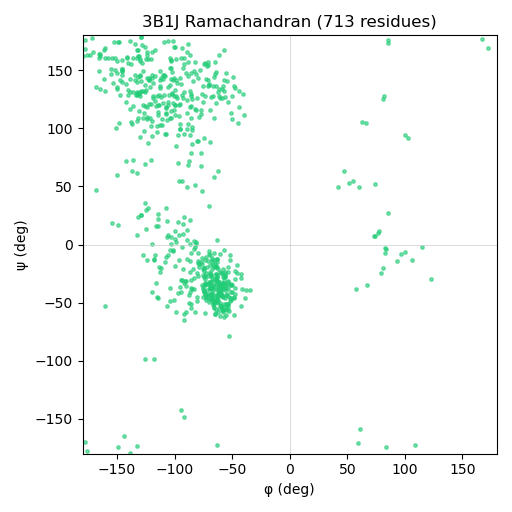5.395 1.00 37.20 80 ARG B O 1
ATOM 3229 N N . ASN B 1 81 ? -17.545 35.089 -66.819 1.00 35.80 81 ASN B N 1
ATOM 3230 C CA . ASN B 1 81 ? -17.799 36.301 -67.587 1.00 35.63 81 ASN B CA 1
ATOM 3231 C C . ASN B 1 81 ? -19.165 36.903 -67.271 1.00 35.57 81 ASN B C 1
ATOM 3232 O O . ASN B 1 81 ? -20.197 36.359 -67.665 1.00 36.07 81 ASN B O 1
ATOM 3237 N N . PRO B 1 82 ? -19.188 38.048 -66.568 1.00 34.96 82 PRO B N 1
ATOM 3238 C CA . PRO B 1 82 ? -20.447 38.713 -66.212 1.00 35.07 82 PRO B CA 1
ATOM 3239 C C . PRO B 1 82 ? -21.354 38.946 -67.426 1.00 34.34 82 PRO B C 1
ATOM 3240 O O . PRO B 1 82 ? -22.577 38.871 -67.319 1.00 33.53 82 PRO B O 1
ATOM 3244 N N . LEU B 1 83 ? -20.750 39.223 -68.577 1.00 32.35 83 LEU B N 1
ATOM 3245 C CA . LEU B 1 83 ? -21.519 39.465 -69.798 1.00 31.84 83 LEU B CA 1
ATOM 3246 C C . LEU B 1 83 ? -22.425 38.291 -70.175 1.00 31.95 83 LEU B C 1
ATOM 3247 O O . LEU B 1 83 ? -23.471 38.483 -70.799 1.00 31.34 83 LEU B O 1
ATOM 3252 N N . ASN B 1 84 ? -22.024 37.082 -69.787 1.00 32.70 84 ASN B N 1
ATOM 3253 C CA . ASN B 1 84 ? -22.782 35.871 -70.100 1.00 32.98 84 ASN B CA 1
ATOM 3254 C C . ASN B 1 84 ? -23.773 35.448 -69.018 1.00 33.09 84 ASN B C 1
ATOM 3255 O O . ASN B 1 84 ? -24.338 34.354 -69.090 1.00 33.62 84 ASN B O 1
ATOM 3260 N N . LEU B 1 85 ? -23.986 36.294 -68.018 1.00 32.42 85 LEU B N 1
ATOM 3261 C CA . LEU B 1 85 ? -24.907 35.948 -66.941 1.00 32.25 85 LEU B CA 1
ATOM 3262 C C . LEU B 1 85 ? -26.352 36.261 -67.315 1.00 32.61 85 LEU B C 1
ATOM 3263 O O . LEU B 1 85 ? -26.634 37.288 -67.935 1.00 33.22 85 LEU B O 1
ATOM 3268 N N . PRO B 1 86 ? -27.289 35.374 -66.929 1.00 32.32 86 PRO B N 1
ATOM 3269 C CA . PRO B 1 86 ? -28.729 35.473 -67.191 1.00 33.17 86 PRO B CA 1
ATOM 3270 C C . PRO B 1 86 ? -29.481 36.556 -66.430 1.00 33.07 86 PRO B C 1
ATOM 3271 O O . PRO B 1 86 ? -30.649 36.382 -66.106 1.00 32.91 86 PRO B O 1
ATOM 3275 N N . TRP B 1 87 ? -28.825 37.675 -66.159 1.00 34.10 87 TRP B N 1
ATOM 3276 C CA . TRP B 1 87 ? -29.469 38.750 -65.417 1.00 34.87 87 TRP B CA 1
ATOM 3277 C C . TRP B 1 87 ? -30.798 39.185 -66.023 1.00 36.66 87 TRP B C 1
ATOM 3278 O O . TRP B 1 87 ? -31.811 39.229 -65.324 1.00 36.36 87 TRP B O 1
ATOM 3289 N N . LYS B 1 88 ? -30.802 39.497 -67.316 1.00 37.55 88 LYS B N 1
ATOM 3290 C CA . LYS B 1 88 ? -32.033 39.923 -67.972 1.00 39.47 88 LYS B CA 1
ATOM 3291 C C . LYS B 1 88 ? -33.145 38.887 -67.860 1.00 38.48 88 LYS B C 1
ATOM 3292 O O . LYS B 1 88 ? -34.234 39.185 -67.383 1.00 38.10 88 LYS B O 1
ATOM 3298 N N . GLU B 1 89 ? -32.866 37.670 -68.305 1.00 38.78 89 GLU B N 1
ATOM 3299 C CA . GLU B 1 89 ? -33.852 36.600 -68.259 1.00 39.00 89 GLU B CA 1
ATOM 3300 C C . GLU B 1 89 ? -34.270 36.151 -66.853 1.00 39.10 89 GLU B C 1
ATOM 3301 O O . GLU B 1 89 ? -35.198 35.360 -66.706 1.00 39.27 89 GLU B O 1
ATOM 3307 N N . TRP B 1 90 ? -33.594 36.660 -65.825 1.00 39.16 90 TRP B N 1
ATOM 3308 C CA . TRP B 1 90 ? -33.918 36.302 -64.443 1.00 37.07 90 TRP B CA 1
ATOM 3309 C C . TRP B 1 90 ? -34.412 37.517 -63.664 1.00 35.93 90 TRP B C 1
ATOM 3310 O O . TRP B 1 90 ? -34.467 37.516 -62.427 1.00 32.87 90 TRP B O 1
ATOM 3321 N N . ASP B 1 91 ? -34.774 38.551 -64.415 1.00 35.48 91 ASP B N 1
ATOM 3322 C CA . ASP B 1 91 ? -35.299 39.784 -63.848 1.00 36.12 91 ASP B CA 1
ATOM 3323 C C . ASP B 1 91 ? -34.541 40.216 -62.592 1.00 34.53 91 ASP B C 1
ATOM 3324 O O . ASP B 1 91 ? -35.136 40.521 -61.560 1.00 35.26 91 ASP B O 1
ATOM 3329 N N . ILE B 1 92 ? -33.218 40.244 -62.696 1.00 33.64 92 ILE B N 1
ATOM 3330 C CA . ILE B 1 92 ? -32.358 40.641 -61.588 1.00 32.41 92 ILE B CA 1
ATOM 3331 C C . ILE B 1 92 ? -32.262 42.162 -61.497 1.00 32.91 92 ILE B C 1
ATOM 3332 O O . ILE B 1 92 ? -31.755 42.813 -62.406 1.00 33.61 92 ILE B O 1
ATOM 3337 N N . ASP B 1 93 ? -32.737 42.730 -60.397 1.00 33.24 93 ASP B N 1
ATOM 3338 C CA . ASP B 1 93 ? -32.673 44.175 -60.226 1.00 35.10 93 ASP B CA 1
ATOM 3339 C C . ASP B 1 93 ? -31.288 44.626 -59.757 1.00 35.89 93 ASP B C 1
ATOM 3340 O O . ASP B 1 93 ? -30.701 45.543 -60.333 1.00 35.57 93 ASP B O 1
ATOM 3345 N N . LEU B 1 94 ? -30.768 43.966 -58.720 1.00 35.89 94 LEU B N 1
ATOM 3346 C CA . LEU B 1 94 ? -29.465 44.308 -58.145 1.00 33.76 94 LEU B CA 1
ATOM 3347 C C . LEU B 1 94 ? -28.459 43.160 -58.040 1.00 32.39 94 LEU B C 1
ATOM 3348 O O . LEU B 1 94 ? -28.789 42.040 -57.642 1.00 31.33 94 LEU B O 1
ATOM 3353 N N . VAL B 1 95 ? -27.217 43.466 -58.390 1.00 30.85 95 VAL B N 1
ATOM 3354 C CA . VAL B 1 95 ? -26.144 42.491 -58.316 1.00 27.77 95 VAL B CA 1
ATOM 3355 C C . VAL B 1 95 ? -25.172 42.931 -57.232 1.00 25.82 95 VAL B C 1
ATOM 3356 O O . VAL B 1 95 ? -24.824 44.112 -57.145 1.00 24.68 95 VAL B O 1
ATOM 3360 N N . ILE B 1 96 ? -24.764 41.985 -56.392 1.00 23.31 96 ILE B N 1
ATOM 3361 C CA . ILE B 1 96 ? -23.790 42.263 -55.343 1.00 21.50 96 ILE B CA 1
ATOM 3362 C C . ILE B 1 96 ? -22.461 41.847 -55.989 1.00 22.28 96 ILE B C 1
ATOM 3363 O O . ILE B 1 96 ? -22.177 40.647 -56.117 1.00 18.78 96 ILE B O 1
ATOM 3368 N N . GLU B 1 97 ? -21.668 42.827 -56.424 1.00 20.80 97 GLU B N 1
ATOM 3369 C CA . GLU B 1 97 ? -20.387 42.539 -57.083 1.00 22.24 97 GLU B CA 1
ATOM 3370 C C . GLU B 1 97 ? -19.290 42.386 -56.037 1.00 21.81 97 GLU B C 1
ATOM 3371 O O . GLU B 1 97 ? -18.674 43.362 -55.607 1.00 21.48 97 GLU B O 1
ATOM 3377 N N . SER B 1 98 ? -19.062 41.136 -55.653 1.00 20.46 98 SER B N 1
ATOM 3378 C CA . SER B 1 98 ? -18.100 40.786 -54.625 1.00 21.31 98 SER B CA 1
ATOM 3379 C C . SER B 1 98 ? -17.067 39.752 -55.063 1.00 21.16 98 SER B C 1
ATOM 3380 O O . SER B 1 98 ? -16.665 38.909 -54.262 1.00 18.89 98 SER B O 1
ATOM 3383 N N . THR B 1 99 ? -16.647 39.813 -56.326 1.00 22.16 99 THR B N 1
ATOM 3384 C CA . THR B 1 99 ? -15.654 38.878 -56.845 1.00 20.94 99 THR B CA 1
ATOM 3385 C C . THR B 1 99 ? -14.256 39.413 -56.548 1.00 21.82 99 THR B C 1
ATOM 3386 O O . THR B 1 99 ? -13.290 38.648 -56.484 1.00 20.09 99 THR B O 1
ATOM 3390 N N . GLY B 1 100 ? -14.158 40.730 -56.367 1.00 20.98 100 GLY B N 1
ATOM 3391 C CA . GLY B 1 100 ? -12.873 41.356 -56.114 1.00 20.65 100 GLY B CA 1
ATOM 3392 C C . GLY B 1 100 ? -12.172 41.617 -57.436 1.00 23.47 100 GLY B C 1
ATOM 3393 O O . GLY B 1 100 ? -11.089 42.203 -57.484 1.00 24.10 100 GLY B O 1
ATOM 3394 N N . VAL B 1 101 ? -12.787 41.177 -58.528 1.00 23.89 101 VAL B N 1
ATOM 3395 C CA . VAL B 1 101 ? -12.182 41.374 -59.831 1.00 25.45 101 VAL B CA 1
ATOM 3396 C C . VAL B 1 101 ? -12.862 42.491 -60.611 1.00 25.33 101 VAL B C 1
ATOM 3397 O O . VAL B 1 101 ? -12.185 43.374 -61.115 1.00 27.36 101 VAL B O 1
ATOM 3401 N N . PHE B 1 102 ? -14.189 42.486 -60.691 1.00 25.92 102 PHE B N 1
ATOM 3402 C CA . PHE B 1 102 ? -14.885 43.546 -61.429 1.00 26.01 102 PHE B CA 1
ATOM 3403 C C . PHE B 1 102 ? -15.199 44.746 -60.543 1.00 25.89 102 PHE B C 1
ATOM 3404 O O . PHE B 1 102 ? -16.359 45.041 -60.259 1.00 26.26 102 PHE B O 1
ATOM 3412 N N . VAL B 1 103 ? -14.149 45.449 -60.130 1.00 25.41 103 VAL B N 1
ATOM 3413 C CA . VAL B 1 103 ? -14.299 46.603 -59.256 1.00 25.48 103 VAL B CA 1
ATOM 3414 C C . VAL B 1 103 ? -14.160 47.963 -59.955 1.00 26.12 103 VAL B C 1
ATOM 3415 O O . VAL B 1 103 ? -14.242 49.008 -59.314 1.00 25.40 103 VAL B O 1
ATOM 3419 N N . THR B 1 104 ? -13.938 47.960 -61.264 1.00 26.54 104 THR B N 1
ATOM 3420 C CA . THR B 1 104 ? -13.846 49.223 -61.987 1.00 27.32 104 THR B CA 1
ATOM 3421 C C . THR B 1 104 ? -15.251 49.541 -62.482 1.00 27.18 104 THR B C 1
ATOM 3422 O O . THR B 1 104 ? -16.072 48.634 -62.648 1.00 27.24 104 THR B O 1
ATOM 3426 N N . ALA B 1 105 ? -15.531 50.820 -62.712 1.00 25.93 105 ALA B N 1
ATOM 3427 C CA . ALA B 1 105 ? -16.844 51.213 -63.203 1.00 24.78 105 ALA B CA 1
ATOM 3428 C C . ALA B 1 105 ? -17.112 50.461 -64.506 1.00 24.77 105 ALA B C 1
ATOM 3429 O O . ALA B 1 105 ? -18.255 50.100 -64.809 1.00 22.17 105 ALA B O 1
ATOM 3431 N N . GLU B 1 106 ? -16.046 50.209 -65.263 1.00 25.09 106 GLU B N 1
ATOM 3432 C CA . GLU B 1 106 ? -16.165 49.499 -66.533 1.00 26.52 106 GLU B CA 1
ATOM 3433 C C . GLU B 1 106 ? -16.522 48.021 -66.391 1.00 24.71 106 GLU B C 1
ATOM 3434 O O . GLU B 1 106 ? -17.406 47.526 -67.088 1.00 23.38 106 GLU B O 1
ATOM 3440 N N . GLY B 1 107 ? -15.830 47.319 -65.501 1.00 23.04 107 GLY B N 1
ATOM 3441 C CA . GLY B 1 107 ? -16.110 45.909 -65.301 1.00 23.74 107 GLY B CA 1
ATOM 3442 C C . GLY B 1 107 ? -17.451 45.662 -64.621 1.00 25.15 107 GLY B C 1
ATOM 3443 O O . GLY B 1 107 ? -18.190 44.756 -65.005 1.00 25.46 107 GLY B O 1
ATOM 3444 N N . ALA B 1 108 ? -17.776 46.454 -63.605 1.00 25.32 108 ALA B N 1
ATOM 3445 C CA . ALA B 1 108 ? -19.042 46.281 -62.909 1.00 26.60 108 ALA B CA 1
ATOM 3446 C C . ALA B 1 108 ? -20.210 46.464 -63.883 1.00 28.85 108 ALA B C 1
ATOM 3447 O O . ALA B 1 108 ? -21.210 45.744 -63.809 1.00 27.54 108 ALA B O 1
ATOM 3449 N N . SER B 1 109 ? -20.067 47.429 -64.792 1.00 29.63 109 SER B N 1
ATOM 3450 C CA . SER B 1 109 ? -21.088 47.738 -65.798 1.00 31.54 109 SER B CA 1
ATOM 3451 C C . SER B 1 109 ? -21.515 46.541 -66.623 1.00 30.81 109 SER B C 1
ATOM 3452 O O . SER B 1 109 ? -22.606 46.543 -67.183 1.00 31.03 109 SER B O 1
ATOM 3455 N N . LYS B 1 110 ? -20.650 45.533 -66.716 1.00 30.74 110 LYS B N 1
ATOM 3456 C CA . LYS B 1 110 ? -20.946 44.329 -67.494 1.00 29.35 110 LYS B CA 1
ATOM 3457 C C . LYS B 1 110 ? -22.178 43.597 -66.977 1.00 29.16 110 LYS B C 1
ATOM 3458 O O . LYS B 1 110 ? -22.797 42.828 -67.712 1.00 27.83 110 LYS B O 1
ATOM 3464 N N . HIS B 1 111 ? -22.511 43.815 -65.705 1.00 28.61 111 HIS B N 1
ATOM 3465 C CA . HIS B 1 111 ? -23.689 43.196 -65.100 1.00 27.71 111 HIS B CA 1
ATOM 3466 C C . HIS B 1 111 ? -24.916 43.911 -65.660 1.00 28.82 111 HIS B C 1
ATOM 3467 O O . HIS B 1 111 ? -25.980 43.309 -65.843 1.00 28.05 111 HIS B O 1
ATOM 3474 N N . ILE B 1 112 ? -24.747 45.203 -65.932 1.00 27.86 112 ILE B N 1
ATOM 3475 C CA . ILE B 1 112 ? -25.807 46.028 -66.487 1.00 28.17 112 ILE B CA 1
ATOM 3476 C C . ILE B 1 112 ? -26.042 45.607 -67.934 1.00 29.67 112 ILE B C 1
ATOM 3477 O O . ILE B 1 112 ? -27.186 45.445 -68.356 1.00 29.05 112 ILE B O 1
ATOM 3482 N N . GLN B 1 113 ? -24.958 45.426 -68.687 1.00 29.74 113 GLN B N 1
ATOM 3483 C CA . GLN B 1 113 ? -25.060 45.013 -70.083 1.00 30.84 113 GLN B CA 1
ATOM 3484 C C . GLN B 1 113 ? -25.683 43.623 -70.159 1.00 29.42 113 GLN B C 1
ATOM 3485 O O . GLN B 1 113 ? -26.179 43.208 -71.206 1.00 29.79 113 GLN B O 1
ATOM 3491 N N . ALA B 1 114 ? -25.652 42.902 -69.045 1.00 27.99 114 ALA B N 1
ATOM 3492 C CA . ALA B 1 114 ? -26.215 41.556 -69.007 1.00 26.15 114 ALA B CA 1
ATOM 3493 C C . ALA B 1 114 ? -27.670 41.576 -68.532 1.00 25.72 114 ALA B C 1
ATOM 3494 O O . ALA B 1 114 ? -28.326 40.534 -68.473 1.00 25.12 114 ALA B O 1
ATOM 3496 N N . GLY B 1 115 ? -28.174 42.752 -68.186 1.00 24.89 115 GLY B N 1
ATOM 3497 C CA . GLY B 1 115 ? -29.553 42.821 -67.742 1.00 30.54 115 GLY B CA 1
ATOM 3498 C C . GLY B 1 115 ? -29.804 43.394 -66.362 1.00 33.88 115 GLY B C 1
ATOM 3499 O O . GLY B 1 115 ? -30.875 43.963 -66.126 1.00 35.21 115 GLY B O 1
ATOM 3500 N N . ALA B 1 116 ? -28.853 43.244 -65.441 1.00 34.70 116 ALA B N 1
ATOM 3501 C CA . ALA B 1 116 ? -29.038 43.783 -64.094 1.00 36.17 116 ALA B CA 1
ATOM 3502 C C . ALA B 1 116 ? -29.336 45.273 -64.225 1.00 36.09 116 ALA B C 1
ATOM 3503 O O . ALA B 1 116 ? -28.839 45.920 -65.144 1.00 35.58 116 ALA B O 1
ATOM 3505 N N . LYS B 1 117 ? -30.151 45.814 -63.324 1.00 36.42 117 LYS B N 1
ATOM 3506 C CA . LYS B 1 117 ? -30.488 47.235 -63.386 1.00 38.18 117 LYS B CA 1
ATOM 3507 C C . LYS B 1 117 ? -29.557 48.073 -62.529 1.00 37.95 117 LYS B C 1
ATOM 3508 O O . LYS B 1 117 ? -29.419 49.280 -62.736 1.00 38.60 117 LYS B O 1
ATOM 3514 N N . LYS B 1 118 ? -28.922 47.427 -61.559 1.00 36.93 118 LYS B N 1
ATOM 3515 C CA . LYS B 1 118 ? -28.020 48.118 -60.656 1.00 36.11 118 LYS B CA 1
ATOM 3516 C C . LYS B 1 118 ? -27.019 47.121 -60.107 1.00 35.06 118 LYS B C 1
ATOM 3517 O O . LYS B 1 118 ? -27.346 45.950 -59.909 1.00 35.87 118 LYS B O 1
ATOM 3523 N N . VAL B 1 119 ? -25.801 47.587 -59.865 1.00 33.30 119 VAL B N 1
ATOM 3524 C CA . VAL B 1 119 ? -24.755 46.729 -59.323 1.00 32.05 119 VAL B CA 1
ATOM 3525 C C . VAL B 1 119 ? -24.089 47.396 -58.123 1.00 30.41 119 VAL B C 1
ATOM 3526 O O . VAL B 1 119 ? -23.720 48.572 -58.173 1.00 29.64 119 VAL B O 1
ATOM 3530 N N . LEU B 1 120 ? -23.961 46.636 -57.039 1.00 28.27 120 LEU B N 1
ATOM 3531 C CA . LEU B 1 120 ? -23.333 47.124 -55.813 1.00 26.56 120 LEU B CA 1
ATOM 3532 C C . LEU B 1 120 ? -21.958 46.460 -55.644 1.00 25.10 120 LEU B C 1
ATOM 3533 O O . LEU B 1 120 ? -21.861 45.248 -55.427 1.00 23.87 120 LEU B O 1
ATOM 3538 N N . ILE B 1 121 ? -20.902 47.261 -55.761 1.00 23.65 121 ILE B N 1
ATOM 3539 C CA . ILE B 1 121 ? -19.533 46.770 -55.624 1.00 21.87 121 ILE B CA 1
ATOM 3540 C C . ILE B 1 121 ? -19.131 46.761 -54.155 1.00 23.81 121 ILE B C 1
ATOM 3541 O O . ILE B 1 121 ? -19.115 47.812 -53.503 1.00 23.14 121 ILE B O 1
ATOM 3546 N N . THR B 1 122 ? -18.806 45.579 -53.632 1.00 23.66 122 THR B N 1
ATOM 3547 C CA . THR B 1 122 ? -18.406 45.475 -52.234 1.00 22.06 122 THR B CA 1
ATOM 3548 C C . THR B 1 122 ? -16.932 45.830 -52.075 1.00 21.57 122 THR B C 1
ATOM 3549 O O . THR B 1 122 ? -16.165 45.085 -51.476 1.00 19.58 122 THR B O 1
ATOM 3553 N N . ALA B 1 123 ? -16.545 46.976 -52.621 1.00 23.22 123 ALA B N 1
ATOM 3554 C CA . ALA B 1 123 ? -15.166 47.446 -52.535 1.00 24.64 123 ALA B CA 1
ATOM 3555 C C . ALA B 1 123 ? -15.100 48.799 -53.204 1.00 26.45 123 ALA B C 1
ATOM 3556 O O . ALA B 1 123 ? -16.049 49.214 -53.866 1.00 24.82 123 ALA B O 1
ATOM 3558 N N . PRO B 1 124 ? -13.982 49.513 -53.030 1.00 29.09 124 PRO B N 1
ATOM 3559 C CA . PRO B 1 124 ? -13.833 50.826 -53.653 1.00 31.44 124 PRO B CA 1
ATOM 3560 C C . PRO B 1 124 ? -13.998 50.692 -55.164 1.00 33.20 124 PRO B C 1
ATOM 3561 O O . PRO B 1 124 ? -13.465 49.763 -55.777 1.00 33.84 124 PRO B O 1
ATOM 3565 N N . GLY B 1 125 ? -14.745 51.616 -55.759 1.00 34.47 125 GLY B N 1
ATOM 3566 C CA . GLY B 1 125 ? -14.951 51.577 -57.192 1.00 34.60 125 GLY B CA 1
ATOM 3567 C C . GLY B 1 125 ? -13.896 52.417 -57.884 1.00 36.03 125 GLY B C 1
ATOM 3568 O O . GLY B 1 125 ? -13.642 53.555 -57.504 1.00 36.55 125 GLY B O 1
ATOM 3569 N N . LYS B 1 126 ? -13.262 51.855 -58.899 1.00 36.96 126 LYS B N 1
ATOM 3570 C CA . LYS B 1 126 ? -12.244 52.588 -59.627 1.00 38.38 126 LYS B CA 1
ATOM 3571 C C . LYS B 1 126 ? -12.804 53.046 -60.967 1.00 38.09 126 LYS B C 1
ATOM 3572 O O . LYS B 1 126 ? -13.512 52.305 -61.646 1.00 38.72 126 LYS B O 1
ATOM 3578 N N . GLY B 1 127 ? -12.501 54.283 -61.333 1.00 37.43 127 GLY B N 1
ATOM 3579 C CA . GLY B 1 127 ? -13.013 54.822 -62.577 1.00 37.70 127 GLY B CA 1
ATOM 3580 C C . GLY B 1 127 ? -14.064 55.871 -62.272 1.00 37.62 127 GLY B C 1
ATOM 3581 O O . GLY B 1 127 ? -14.275 56.234 -61.117 1.00 38.87 127 GLY B O 1
ATOM 3582 N N . GLU B 1 128 ? -14.738 56.356 -63.303 1.00 37.89 128 GLU B N 1
ATOM 3583 C CA . GLU B 1 128 ? -15.755 57.377 -63.120 1.00 37.14 128 GLU B CA 1
ATOM 3584 C C . GLU B 1 128 ? -17.175 56.818 -63.201 1.00 35.14 128 GLU B C 1
ATOM 3585 O O . GLU B 1 128 ? -17.402 55.744 -63.761 1.00 33.88 128 GLU B O 1
ATOM 3591 N N . GLY B 1 129 ? -18.121 57.545 -62.614 1.00 31.88 129 GLY B N 1
ATOM 3592 C CA . GLY B 1 129 ? -19.504 57.122 -62.647 1.00 30.33 129 GLY B CA 1
ATOM 3593 C C . GLY B 1 129 ? -19.949 56.145 -61.580 1.00 29.53 129 GLY B C 1
ATOM 3594 O O . GLY B 1 129 ? -20.882 55.376 -61.798 1.00 28.52 129 GLY B O 1
ATOM 3595 N N . VAL B 1 130 ? -19.297 56.151 -60.424 1.00 30.14 130 VAL B N 1
ATOM 3596 C CA . VAL B 1 130 ? -19.708 55.241 -59.360 1.00 30.75 130 VAL B CA 1
ATOM 3597 C C . VAL B 1 130 ? -20.144 56.028 -58.130 1.00 29.04 130 VAL B C 1
ATOM 3598 O O . VAL B 1 130 ? -19.534 57.037 -57.772 1.00 29.54 130 VAL B O 1
ATOM 3602 N N . GLY B 1 131 ? -21.220 55.575 -57.503 1.00 27.35 131 GLY B N 1
ATOM 3603 C CA . GLY B 1 131 ? -21.705 56.244 -56.315 1.00 28.91 131 GLY B CA 1
ATOM 3604 C C . GLY B 1 131 ? -21.255 55.479 -55.090 1.00 29.42 131 GLY B C 1
ATOM 3605 O O . GLY B 1 131 ? -21.649 54.329 -54.898 1.00 31.44 131 GLY B O 1
ATOM 3606 N N . THR B 1 132 ? -20.427 56.113 -54.267 1.00 29.22 132 THR B N 1
ATOM 3607 C CA . THR B 1 132 ? -19.912 55.486 -53.058 1.00 30.15 132 THR B CA 1
ATOM 3608 C C . THR B 1 132 ? -20.716 55.926 -51.838 1.00 32.37 132 THR B C 1
ATOM 3609 O O . THR B 1 132 ? -20.893 57.123 -51.605 1.00 33.04 132 THR B O 1
ATOM 3613 N N . TYR B 1 133 ? -21.201 54.967 -51.058 1.00 34.07 133 TYR B N 1
ATOM 3614 C CA . TYR B 1 133 ? -21.967 55.305 -49.864 1.00 35.08 133 TYR B CA 1
ATOM 3615 C C . TYR B 1 133 ? -21.493 54.567 -48.608 1.00 35.31 133 TYR B C 1
ATOM 3616 O O . TYR B 1 133 ? -21.345 53.339 -48.609 1.00 34.12 133 TYR B O 1
ATOM 3625 N N . VAL B 1 134 ? -21.262 55.334 -47.542 1.00 34.20 134 VAL B N 1
ATOM 3626 C CA . VAL B 1 134 ? -20.848 54.800 -46.243 1.00 33.85 134 VAL B CA 1
ATOM 3627 C C . VAL B 1 134 ? -22.025 55.005 -45.280 1.00 33.97 134 VAL B C 1
ATOM 3628 O O . VAL B 1 134 ? -22.319 56.134 -44.889 1.00 34.14 134 VAL B O 1
ATOM 3632 N N . ILE B 1 135 ? -22.702 53.917 -44.915 1.00 34.11 135 ILE B N 1
ATOM 3633 C CA . ILE B 1 135 ? -23.852 53.988 -44.018 1.00 34.50 135 ILE B CA 1
ATOM 3634 C C . ILE B 1 135 ? -23.549 54.721 -42.714 1.00 34.59 135 ILE B C 1
ATOM 3635 O O . ILE B 1 135 ? -22.647 54.347 -41.965 1.00 34.44 135 ILE B O 1
ATOM 3640 N N . GLY B 1 136 ? -24.322 55.766 -42.453 1.00 34.27 136 GLY B N 1
ATOM 3641 C CA . GLY B 1 136 ? -24.126 56.549 -41.256 1.00 33.31 136 GLY B CA 1
ATOM 3642 C C . GLY B 1 136 ? -23.290 57.778 -41.531 1.00 34.53 136 GLY B C 1
ATOM 3643 O O . GLY B 1 136 ? -23.153 58.630 -40.662 1.00 37.19 136 GLY B O 1
ATOM 3644 N N . VAL B 1 137 ? -22.730 57.883 -42.733 1.00 36.36 137 VAL B N 1
ATOM 3645 C CA . VAL B 1 137 ? -21.899 59.041 -43.087 1.00 37.77 137 VAL B CA 1
ATOM 3646 C C . VAL B 1 137 ? -22.472 59.930 -44.191 1.00 39.60 137 VAL B C 1
ATOM 3647 O O . VAL B 1 137 ? -22.473 61.160 -44.069 1.00 39.81 137 VAL B O 1
ATOM 3651 N N . ASN B 1 138 ? -22.946 59.313 -45.268 1.00 39.76 138 ASN B N 1
ATOM 3652 C CA . ASN B 1 138 ? -23.496 60.070 -46.386 1.00 40.62 138 ASN B CA 1
ATOM 3653 C C . ASN B 1 138 ? -24.592 59.273 -47.075 1.00 40.72 138 ASN B C 1
ATOM 3654 O O . ASN B 1 138 ? -24.972 59.575 -48.203 1.00 40.76 138 ASN B O 1
ATOM 3659 N N . ASP B 1 139 ? -25.097 58.256 -46.388 1.00 41.71 139 ASP B N 1
ATOM 3660 C CA . ASP B 1 139 ? -26.134 57.407 -46.949 1.00 43.72 139 ASP B CA 1
ATOM 3661 C C . ASP B 1 139 ? -27.454 58.128 -47.178 1.00 45.53 139 ASP B C 1
ATOM 3662 O O . ASP B 1 139 ? -28.300 57.655 -47.938 1.00 46.77 139 ASP B O 1
ATOM 3667 N N . SER B 1 140 ? -27.644 59.264 -46.517 1.00 45.96 140 SER B N 1
ATOM 3668 C CA . SER B 1 140 ? -28.878 60.013 -46.687 1.00 47.11 140 SER B CA 1
ATOM 3669 C C . SER B 1 140 ? -28.859 60.763 -48.022 1.00 47.71 140 SER B C 1
ATOM 3670 O O . SER B 1 140 ? -29.879 61.291 -48.462 1.00 47.52 140 SER B O 1
ATOM 3673 N N . GLU B 1 141 ? -27.694 60.805 -48.662 1.00 47.97 141 GLU B N 1
ATOM 3674 C CA . GLU B 1 141 ? -27.558 61.468 -49.955 1.00 48.47 141 GLU B CA 1
ATOM 3675 C C . GLU B 1 141 ? -27.838 60.480 -51.081 1.00 47.72 141 GLU B C 1
ATOM 3676 O O . GLU B 1 141 ? -27.581 60.752 -52.254 1.00 49.60 141 GLU B O 1
ATOM 3682 N N . TYR B 1 142 ? -28.380 59.330 -50.715 1.00 45.89 142 TYR B N 1
ATOM 3683 C CA . TYR B 1 142 ? -28.681 58.311 -51.692 1.00 45.03 142 TYR B CA 1
ATOM 3684 C C . TYR B 1 142 ? -29.911 58.647 -52.518 1.00 46.51 142 TYR B C 1
ATOM 3685 O O . TYR B 1 142 ? -30.930 59.091 -51.989 1.00 46.66 142 TYR B O 1
ATOM 3694 N N . ARG B 1 143 ? -29.792 58.419 -53.823 1.00 47.87 143 ARG B N 1
ATOM 3695 C CA . ARG B 1 143 ? -30.858 58.646 -54.792 1.00 47.23 143 ARG B CA 1
ATOM 3696 C C . ARG B 1 143 ? -30.769 57.511 -55.811 1.00 45.68 143 ARG B C 1
ATOM 3697 O O . ARG B 1 143 ? -29.729 57.314 -56.439 1.00 46.30 143 ARG B O 1
ATOM 3705 N N . HIS B 1 144 ? -31.852 56.763 -55.970 1.00 43.37 144 HIS B N 1
ATOM 3706 C CA . HIS B 1 144 ? -31.862 55.644 -56.900 1.00 42.46 144 HIS B CA 1
ATOM 3707 C C . HIS B 1 144 ? -31.372 55.973 -58.303 1.00 42.42 144 HIS B C 1
ATOM 3708 O O . HIS B 1 144 ? -30.649 55.188 -58.908 1.00 43.16 144 HIS B O 1
ATOM 3715 N N . GLU B 1 145 ? -31.750 57.130 -58.823 1.00 42.73 145 GLU B N 1
ATOM 3716 C CA . GLU B 1 145 ? -31.353 57.489 -60.176 1.00 43.82 145 GLU B CA 1
ATOM 3717 C C . GLU B 1 145 ? -29.997 58.172 -60.329 1.00 42.72 145 GLU B C 1
ATOM 3718 O O . GLU B 1 145 ? -29.598 58.507 -61.446 1.00 43.06 145 GLU B O 1
ATOM 3724 N N . ASP B 1 146 ? -29.281 58.376 -59.226 1.00 40.19 146 ASP B N 1
ATOM 3725 C CA . ASP B 1 146 ? -27.974 59.022 -59.309 1.00 37.96 146 ASP B CA 1
ATOM 3726 C C . ASP B 1 146 ? -26.905 58.169 -60.000 1.00 36.27 146 ASP B C 1
ATOM 3727 O O . ASP B 1 146 ? -26.127 58.693 -60.798 1.00 36.13 146 ASP B O 1
ATOM 3732 N N . PHE B 1 147 ? -26.856 56.871 -59.691 1.00 32.72 147 PHE B N 1
ATOM 3733 C CA . PHE B 1 147 ? -25.861 55.980 -60.290 1.00 31.09 147 PHE B CA 1
ATOM 3734 C C . PHE B 1 147 ? -26.357 54.555 -60.479 1.00 31.39 147 PHE B C 1
ATOM 3735 O O . PHE B 1 147 ? -27.056 54.014 -59.621 1.00 32.46 147 PHE B O 1
ATOM 3743 N N . ALA B 1 148 ? -25.973 53.945 -61.599 1.00 30.52 148 ALA B N 1
ATOM 3744 C CA . ALA B 1 148 ? -26.361 52.568 -61.892 1.00 30.53 148 ALA B CA 1
ATOM 3745 C C . ALA B 1 148 ? -25.385 51.627 -61.183 1.00 30.20 148 ALA B C 1
ATOM 3746 O O . ALA B 1 148 ? -25.732 50.499 -60.816 1.00 29.15 148 ALA B O 1
ATOM 3748 N N . VAL B 1 149 ? -24.156 52.101 -61.004 1.00 29.26 149 VAL B N 1
ATOM 3749 C CA . VAL B 1 149 ? -23.149 51.316 -60.318 1.00 29.65 149 VAL B CA 1
ATOM 3750 C C . VAL B 1 149 ? -22.775 52.059 -59.035 1.00 29.94 149 VAL B C 1
ATOM 3751 O O . VAL B 1 149 ? -22.339 53.216 -59.067 1.00 29.56 149 VAL B O 1
ATOM 3755 N N . ILE B 1 150 ? -22.996 51.407 -57.899 1.00 29.64 150 ILE B N 1
ATOM 3756 C CA . ILE B 1 150 ? -22.661 52.013 -56.617 1.00 31.11 150 ILE B CA 1
ATOM 3757 C C . ILE B 1 150 ? -21.656 51.157 -55.852 1.00 31.36 150 ILE B C 1
ATOM 3758 O O . ILE B 1 150 ? -21.501 49.960 -56.111 1.00 30.39 150 ILE B O 1
ATOM 3763 N N . SER B 1 151 ? -20.982 51.790 -54.901 1.00 31.42 151 SER B N 1
ATOM 3764 C CA . SER B 1 151 ? -19.962 51.126 -54.108 1.00 31.33 151 SER B CA 1
ATOM 3765 C C . SER B 1 151 ? -20.144 51.338 -52.612 1.00 31.34 151 SER B C 1
ATOM 3766 O O . SER B 1 151 ? -20.590 52.396 -52.169 1.00 30.55 151 SER B O 1
ATOM 3769 N N . ASN B 1 152 ? -19.797 50.314 -51.841 1.00 31.33 152 ASN B N 1
ATOM 3770 C CA . ASN B 1 152 ? -19.898 50.377 -50.396 1.00 30.16 152 ASN B CA 1
ATOM 3771 C C . ASN B 1 152 ? -18.513 50.665 -49.824 1.00 29.06 152 ASN B C 1
ATOM 3772 O O . ASN B 1 152 ? -18.293 50.565 -48.622 1.00 29.78 152 ASN B O 1
ATOM 3777 N N . ALA B 1 153 ? -17.586 51.036 -50.702 1.00 28.14 153 ALA B N 1
ATOM 3778 C CA . ALA B 1 153 ? -16.213 51.349 -50.319 1.00 27.98 153 ALA B CA 1
ATOM 3779 C C . ALA B 1 153 ? -15.554 50.141 -49.654 1.00 28.69 153 ALA B C 1
ATOM 3780 O O . ALA B 1 153 ? -16.108 49.044 -49.671 1.00 28.85 153 ALA B O 1
ATOM 3782 N N . SER B 1 154 ? -14.369 50.333 -49.082 1.00 28.59 154 SER B N 1
ATOM 3783 C CA . SER B 1 154 ? -13.667 49.238 -48.418 1.00 28.55 154 SER B CA 1
ATOM 3784 C C . SER B 1 154 ? -14.076 49.121 -46.953 1.00 28.54 154 SER B C 1
ATOM 3785 O O . SER B 1 154 ? -14.796 49.974 -46.424 1.00 29.35 154 SER B O 1
ATOM 3788 N N . CYS B 1 155 ? -13.618 48.058 -46.301 1.00 27.43 155 CYS B N 1
ATOM 3789 C CA . CYS B 1 155 ? -13.920 47.840 -44.892 1.00 25.71 155 CYS B CA 1
ATOM 3790 C C . CYS B 1 155 ? -13.188 48.859 -44.023 1.00 25.25 155 CYS B C 1
ATOM 3791 O O . CYS B 1 155 ? -13.696 49.279 -42.987 1.00 26.95 155 CYS B O 1
ATOM 3794 N N . THR B 1 156 ? -11.999 49.270 -44.447 1.00 24.06 156 THR B N 1
ATOM 3795 C CA . THR B 1 156 ? -11.235 50.232 -43.669 1.00 23.90 156 THR B CA 1
ATOM 3796 C C . THR B 1 156 ? -11.880 51.609 -43.756 1.00 26.03 156 THR B C 1
ATOM 3797 O O . THR B 1 156 ? -11.921 52.352 -42.768 1.00 24.96 156 THR B O 1
ATOM 3801 N N . THR B 1 157 ? -12.375 51.946 -44.944 1.00 26.40 157 THR B N 1
ATOM 3802 C CA . THR B 1 157 ? -13.044 53.220 -45.156 1.00 25.77 157 THR B CA 1
ATOM 3803 C C . THR B 1 157 ? -14.294 53.253 -44.282 1.00 26.71 157 THR B C 1
ATOM 3804 O O . THR B 1 157 ? -14.626 54.287 -43.697 1.00 25.57 157 THR B O 1
ATOM 3808 N N . ASN B 1 158 ? -14.974 52.111 -44.187 1.00 26.81 158 ASN B N 1
ATOM 3809 C CA . ASN B 1 158 ? -16.184 52.001 -43.380 1.00 27.23 158 ASN B CA 1
ATOM 3810 C C . ASN B 1 158 ? -15.927 52.155 -41.892 1.00 28.39 158 ASN B C 1
ATOM 3811 O O . ASN B 1 158 ? -16.855 52.388 -41.114 1.00 28.16 158 ASN B O 1
ATOM 3816 N N . CYS B 1 159 ? -14.670 51.994 -41.495 1.00 29.53 159 CYS B N 1
ATOM 3817 C CA . CYS B 1 159 ? -14.291 52.142 -40.098 1.00 29.43 159 CYS B CA 1
ATOM 3818 C C . CYS B 1 159 ? -13.750 53.549 -39.938 1.00 29.97 159 CYS B C 1
ATOM 3819 O O . CYS B 1 159 ? -14.043 54.233 -38.969 1.00 32.51 159 CYS B O 1
ATOM 3822 N N . LEU B 1 160 ? -12.968 53.978 -40.918 1.00 31.04 160 LEU B N 1
ATOM 3823 C CA . LEU B 1 160 ? -12.343 55.291 -40.893 1.00 33.30 160 LEU B CA 1
ATOM 3824 C C . LEU B 1 160 ? -13.308 56.473 -40.980 1.00 34.39 160 LEU B C 1
ATOM 3825 O O . LEU B 1 160 ? -13.258 57.373 -40.143 1.00 35.17 160 LEU B O 1
ATOM 3830 N N . ALA B 1 161 ? -14.183 56.468 -41.986 1.00 35.09 161 ALA B N 1
ATOM 3831 C CA . ALA B 1 161 ? -15.139 57.561 -42.200 1.00 34.08 161 ALA B CA 1
ATOM 3832 C C . ALA B 1 161 ? -16.039 57.941 -41.012 1.00 32.44 161 ALA B C 1
ATOM 3833 O O . ALA B 1 161 ? -16.037 59.097 -40.589 1.00 32.83 161 ALA B O 1
ATOM 3835 N N . PRO B 1 162 ? -16.812 56.983 -40.458 1.00 31.44 162 PRO B N 1
ATOM 3836 C CA . PRO B 1 162 ? -17.695 57.284 -39.322 1.00 30.83 162 PRO B CA 1
ATOM 3837 C C . PRO B 1 162 ? -16.998 58.002 -38.172 1.00 31.90 162 PRO B C 1
ATOM 3838 O O . PRO B 1 162 ? -17.601 58.836 -37.496 1.00 33.12 162 PRO B O 1
ATOM 3842 N N . VAL B 1 163 ? -15.728 57.672 -37.956 1.00 31.74 163 VAL B N 1
ATOM 3843 C CA . VAL B 1 163 ? -14.936 58.281 -36.895 1.00 31.71 163 VAL B CA 1
ATOM 3844 C C . VAL B 1 163 ? -14.356 59.609 -37.354 1.00 33.45 163 VAL B C 1
ATOM 3845 O O . VAL B 1 163 ? -14.277 60.562 -36.577 1.00 32.58 163 VAL B O 1
ATOM 3849 N N . ALA B 1 164 ? -13.942 59.667 -38.615 1.00 34.95 164 ALA B N 1
ATOM 3850 C CA . ALA B 1 164 ? -13.372 60.890 -39.169 1.00 36.39 164 ALA B CA 1
ATOM 3851 C C . ALA B 1 164 ? -14.432 61.984 -39.163 1.00 36.53 164 ALA B C 1
ATOM 3852 O O . ALA B 1 164 ? -14.125 63.156 -38.976 1.00 36.89 164 ALA B O 1
ATOM 3854 N N . LYS B 1 165 ? -15.682 61.581 -39.359 1.00 37.60 165 LYS B N 1
ATOM 3855 C CA . LYS B 1 165 ? -16.804 62.510 -39.377 1.00 38.56 165 LYS B CA 1
ATOM 3856 C C . LYS B 1 165 ? -16.985 63.162 -38.004 1.00 39.25 165 LYS B C 1
ATOM 3857 O O . LYS B 1 165 ? -16.910 64.388 -37.872 1.00 38.45 165 LYS B O 1
ATOM 3863 N N . VAL B 1 166 ? -17.224 62.335 -36.988 1.00 38.78 166 VAL B N 1
ATOM 3864 C CA . VAL B 1 166 ? -17.413 62.821 -35.626 1.00 36.97 166 VAL B CA 1
ATOM 3865 C C . VAL B 1 166 ? -16.244 63.699 -35.197 1.00 37.72 166 VAL B C 1
ATOM 3866 O O . VAL B 1 166 ? -16.433 64.710 -34.527 1.00 39.25 166 VAL B O 1
ATOM 3870 N N . LEU B 1 167 ? -15.036 63.322 -35.591 1.00 39.07 167 LEU B N 1
ATOM 3871 C CA . LEU B 1 167 ? -13.857 64.104 -35.237 1.00 39.73 167 LEU B CA 1
ATOM 3872 C C . LEU B 1 167 ? -13.753 65.396 -36.045 1.00 42.24 167 LEU B C 1
ATOM 3873 O O . LEU B 1 167 ? -13.086 66.346 -35.621 1.00 42.70 167 LEU B O 1
ATOM 3878 N N . HIS B 1 168 ? -14.393 65.429 -37.212 1.00 42.46 168 HIS B N 1
ATOM 3879 C CA . HIS B 1 168 ? -14.355 66.621 -38.048 1.00 43.47 168 HIS B CA 1
ATOM 3880 C C . HIS B 1 168 ? -15.441 67.606 -37.629 1.00 43.72 168 HIS B C 1
ATOM 3881 O O . HIS B 1 168 ? -15.163 68.783 -37.401 1.00 42.42 168 HIS B O 1
ATOM 3888 N N . ASP B 1 169 ? -16.677 67.124 -37.533 1.00 43.77 169 ASP B N 1
ATOM 3889 C CA . ASP B 1 169 ? -17.786 67.977 -37.129 1.00 44.34 169 ASP B CA 1
ATOM 3890 C C . ASP B 1 169 ? -17.436 68.659 -35.812 1.00 43.92 169 ASP B C 1
ATOM 3891 O O . ASP B 1 169 ? -17.471 69.883 -35.694 1.00 43.98 169 ASP B O 1
ATOM 3896 N N . ASN B 1 170 ? -17.084 67.841 -34.829 1.00 42.86 170 ASN B N 1
ATOM 3897 C CA . ASN B 1 170 ? -16.743 68.323 -33.502 1.00 42.54 170 ASN B CA 1
ATOM 3898 C C . ASN B 1 170 ? -15.441 69.111 -33.367 1.00 41.99 170 ASN B C 1
ATOM 3899 O O . ASN B 1 170 ? -15.389 70.079 -32.614 1.00 42.63 170 ASN B O 1
ATOM 3904 N N . PHE B 1 171 ? -14.396 68.728 -34.093 1.00 42.27 171 PHE B N 1
ATOM 3905 C CA . PHE B 1 171 ? -13.121 69.434 -33.963 1.00 42.52 171 PHE B CA 1
ATOM 3906 C C . PHE B 1 171 ? -12.515 69.927 -35.275 1.00 42.55 171 PHE B C 1
ATOM 3907 O O . PHE B 1 171 ? -11.531 70.666 -35.269 1.00 42.92 171 PHE B O 1
ATOM 3915 N N . GLY B 1 172 ? -13.089 69.515 -36.400 1.00 42.45 172 GLY B N 1
ATOM 3916 C CA . GLY B 1 172 ? -12.564 69.950 -37.684 1.00 41.93 172 GLY B CA 1
ATOM 3917 C C . GLY B 1 172 ? -11.139 69.498 -37.949 1.00 41.42 172 GLY B C 1
ATOM 3918 O O . GLY B 1 172 ? -10.189 70.044 -37.381 1.00 41.57 172 GLY B O 1
ATOM 3919 N N . ILE B 1 173 ? -10.998 68.503 -38.823 1.00 40.87 173 ILE B N 1
ATOM 3920 C CA . ILE B 1 173 ? -9.698 67.940 -39.185 1.00 39.54 173 ILE B CA 1
ATOM 3921 C C . ILE B 1 173 ? -8.983 68.802 -40.207 1.00 40.14 173 ILE B C 1
ATOM 3922 O O . ILE B 1 173 ? -9.542 69.097 -41.260 1.00 42.49 173 ILE B O 1
ATOM 3927 N N . ILE B 1 174 ? -7.751 69.200 -39.899 1.00 39.92 174 ILE B N 1
ATOM 3928 C CA . ILE B 1 174 ? -6.949 70.003 -40.816 1.00 40.74 174 ILE B CA 1
ATOM 3929 C C . ILE B 1 174 ? -6.298 69.051 -41.816 1.00 41.71 174 ILE B C 1
ATOM 3930 O O . ILE B 1 174 ? -6.473 69.180 -43.028 1.00 42.07 174 ILE B O 1
ATOM 3935 N N . LYS B 1 175 ? -5.534 68.102 -41.287 1.00 41.99 175 LYS B N 1
ATOM 3936 C CA . LYS B 1 175 ? -4.869 67.084 -42.089 1.00 41.68 175 LYS B CA 1
ATOM 3937 C C . LYS B 1 175 ? -4.786 65.797 -41.250 1.00 41.07 175 LYS B C 1
ATOM 3938 O O . LYS B 1 175 ? -5.169 65.793 -40.081 1.00 39.60 175 LYS B O 1
ATOM 3944 N N . GLY B 1 176 ? -4.312 64.704 -41.843 1.00 40.59 176 GLY B N 1
ATOM 3945 C CA . GLY B 1 176 ? -4.227 63.461 -41.097 1.00 39.94 176 GLY B CA 1
ATOM 3946 C C . GLY B 1 176 ? -3.592 62.285 -41.821 1.00 39.27 176 GLY B C 1
ATOM 3947 O O . GLY B 1 176 ? -3.458 62.280 -43.044 1.00 38.99 176 GLY B O 1
ATOM 3948 N N . THR B 1 177 ? -3.201 61.279 -41.047 1.00 38.76 177 THR B N 1
ATOM 3949 C CA . THR B 1 177 ? -2.576 60.081 -41.589 1.00 38.04 177 THR B CA 1
ATOM 3950 C C . THR B 1 177 ? -3.142 58.852 -40.878 1.00 36.61 177 THR B C 1
ATOM 3951 O O . THR B 1 177 ? -3.625 58.939 -39.748 1.00 35.57 177 THR B O 1
ATOM 3955 N N . MET B 1 178 ? -3.084 57.703 -41.536 1.00 35.93 178 MET B N 1
ATOM 3956 C CA . MET B 1 178 ? -3.625 56.492 -40.940 1.00 35.46 178 MET B CA 1
ATOM 3957 C C . MET B 1 178 ? -2.852 55.226 -41.294 1.00 34.73 178 MET B C 1
ATOM 3958 O O . MET B 1 178 ? -2.101 55.180 -42.266 1.00 34.27 178 MET B O 1
ATOM 3963 N N . THR B 1 179 ? -3.026 54.210 -40.461 1.00 34.02 179 THR B N 1
ATOM 3964 C CA . THR B 1 179 ? -2.388 52.918 -40.649 1.00 31.35 179 THR B CA 1
ATOM 3965 C C . THR B 1 179 ? -3.337 51.872 -40.113 1.00 29.55 179 THR B C 1
ATOM 3966 O O . THR B 1 179 ? -3.815 51.985 -38.988 1.00 29.62 179 THR B O 1
ATOM 3970 N N . THR B 1 180 ? -3.622 50.863 -40.926 1.00 26.92 180 THR B N 1
ATOM 3971 C CA . THR B 1 180 ? -4.503 49.793 -40.500 1.00 24.43 180 THR B CA 1
ATOM 3972 C C . THR B 1 180 ? -3.728 48.478 -40.342 1.00 23.93 180 THR B C 1
ATOM 3973 O O . THR B 1 180 ? -2.976 48.068 -41.231 1.00 22.74 180 THR B O 1
ATOM 3977 N N . THR B 1 181 ? -3.866 47.862 -39.171 1.00 22.33 181 THR B N 1
ATOM 3978 C CA . THR B 1 181 ? -3.231 46.580 -38.891 1.00 20.28 181 THR B CA 1
ATOM 3979 C C . THR B 1 181 ? -4.385 45.659 -39.229 1.00 17.99 181 THR B C 1
ATOM 3980 O O . THR B 1 181 ? -5.324 45.485 -38.449 1.00 17.28 181 THR B O 1
ATOM 3984 N N . HIS B 1 182 ? -4.307 45.112 -40.435 1.00 17.20 182 HIS B N 1
ATOM 3985 C CA . HIS B 1 182 ? -5.348 44.275 -41.017 1.00 17.65 182 HIS B CA 1
ATOM 3986 C C . HIS B 1 182 ? -5.024 42.780 -40.997 1.00 16.65 182 HIS B C 1
ATOM 3987 O O . HIS B 1 182 ? -3.861 42.385 -41.018 1.00 16.49 182 HIS B O 1
ATOM 3994 N N . SER B 1 183 ? -6.069 41.962 -40.950 1.00 16.57 183 SER B N 1
ATOM 3995 C CA . SER B 1 183 ? -5.920 40.513 -41.000 1.00 14.41 183 SER B CA 1
ATOM 3996 C C . SER B 1 183 ? -5.593 40.231 -42.456 1.00 13.09 183 SER B C 1
ATOM 3997 O O . SER B 1 183 ? -5.940 41.027 -43.330 1.00 10.87 183 SER B O 1
ATOM 4000 N N . TYR B 1 184 ? -4.927 39.118 -42.736 1.00 12.14 184 TYR B N 1
ATOM 4001 C CA . TYR B 1 184 ? -4.605 38.825 -44.117 1.00 11.73 184 TYR B CA 1
ATOM 4002 C C . TYR B 1 184 ? -5.867 38.450 -44.869 1.00 14.01 184 TYR B C 1
ATOM 4003 O O . TYR B 1 184 ? -6.869 38.029 -44.276 1.00 14.18 184 TYR B O 1
ATOM 4012 N N . THR B 1 185 ? -5.829 38.622 -46.184 1.00 14.22 185 THR B N 1
ATOM 4013 C CA . THR B 1 185 ? -6.986 38.328 -46.999 1.00 14.50 185 THR B CA 1
ATOM 4014 C C . THR B 1 185 ? -6.602 37.467 -48.201 1.00 16.70 185 THR B C 1
ATOM 4015 O O . THR B 1 185 ? -5.420 37.296 -48.511 1.00 15.91 185 THR B O 1
ATOM 4019 N N . LEU B 1 186 ? -7.617 36.924 -48.865 1.00 16.08 186 LEU B N 1
ATOM 4020 C CA . LEU B 1 186 ? -7.420 36.049 -50.006 1.00 16.53 186 LEU B CA 1
ATOM 4021 C C . LEU B 1 186 ? -6.633 36.567 -51.198 1.00 17.25 186 LEU B C 1
ATOM 4022 O O . LEU B 1 186 ? -6.383 35.817 -52.139 1.00 16.31 186 LEU B O 1
ATOM 4027 N N . ASP B 1 187 ? -6.240 37.838 -51.177 1.00 18.08 187 ASP B N 1
ATOM 4028 C CA . ASP B 1 187 ? -5.439 38.356 -52.281 1.00 17.67 187 ASP B CA 1
ATOM 4029 C C . ASP B 1 187 ? -3.952 38.075 -52.028 1.00 16.19 187 ASP B C 1
ATOM 4030 O O . ASP B 1 187 ? -3.139 38.175 -52.944 1.00 16.70 187 ASP B O 1
ATOM 4035 N N . GLN B 1 188 ? -3.606 37.714 -50.789 1.00 14.20 188 GLN B N 1
ATOM 4036 C CA . GLN B 1 188 ? -2.218 37.381 -50.420 1.00 14.73 188 GLN B CA 1
ATOM 4037 C C . GLN B 1 188 ? -1.930 35.878 -50.620 1.00 15.05 188 GLN B C 1
ATOM 4038 O O . GLN B 1 188 ? -2.819 35.038 -50.446 1.00 14.02 188 GLN B O 1
ATOM 4044 N N . ARG B 1 189 ? -0.692 35.546 -50.977 1.00 17.02 189 ARG B N 1
ATOM 4045 C CA . ARG B 1 189 ? -0.272 34.142 -51.186 1.00 17.02 189 ARG B CA 1
ATOM 4046 C C . ARG B 1 189 ? 0.011 33.451 -49.845 1.00 16.79 189 ARG B C 1
ATOM 4047 O O . ARG B 1 189 ? 0.553 34.104 -48.950 1.00 15.59 189 ARG B O 1
ATOM 4055 N N . ILE B 1 190 ? -0.330 32.155 -49.700 1.00 16.00 190 ILE B N 1
ATOM 4056 C CA . ILE B 1 190 ? -0.060 31.432 -48.430 1.00 16.31 190 ILE B CA 1
ATOM 4057 C C . ILE B 1 190 ? 1.417 31.209 -48.186 1.00 13.72 190 ILE B C 1
ATOM 4058 O O . ILE B 1 190 ? 1.835 31.032 -47.046 1.00 13.31 190 ILE B O 1
ATOM 4063 N N . LEU B 1 191 ? 2.186 31.142 -49.267 1.00 15.11 191 LEU B N 1
ATOM 4064 C CA . LEU B 1 191 ? 3.635 30.958 -49.178 1.00 16.08 191 LEU B CA 1
ATOM 4065 C C . LEU B 1 191 ? 4.236 31.842 -50.263 1.00 13.89 191 LEU B C 1
ATOM 4066 O O . LEU B 1 191 ? 3.525 32.246 -51.176 1.00 14.23 191 LEU B O 1
ATOM 4071 N N . ASP B 1 192 ? 5.527 32.150 -50.166 1.00 11.92 192 ASP B N 1
ATOM 4072 C CA . ASP B 1 192 ? 6.156 32.999 -51.172 1.00 13.13 192 ASP B CA 1
ATOM 4073 C C . ASP B 1 192 ? 5.857 32.467 -52.564 1.00 13.81 192 ASP B C 1
ATOM 4074 O O . ASP B 1 192 ? 6.312 31.384 -52.937 1.00 13.88 192 ASP B O 1
ATOM 4079 N N . ALA B 1 193 ? 5.090 33.237 -53.326 1.00 11.24 193 ALA B N 1
ATOM 4080 C CA . ALA B 1 193 ? 4.715 32.847 -54.675 1.00 11.76 193 ALA B CA 1
ATOM 4081 C C . ALA B 1 193 ? 4.524 34.086 -55.522 1.00 12.62 193 ALA B C 1
ATOM 4082 O O . ALA B 1 193 ? 4.274 35.171 -55.009 1.00 14.99 193 ALA B O 1
ATOM 4084 N N . SER B 1 194 ? 4.634 33.902 -56.826 1.00 14.26 194 SER B N 1
ATOM 4085 C CA . SER B 1 194 ? 4.487 34.974 -57.786 1.00 15.84 194 SER B CA 1
ATOM 4086 C C . SER B 1 194 ? 3.239 35.839 -57.571 1.00 18.83 194 SER B C 1
ATOM 4087 O O . SER B 1 194 ? 2.138 35.337 -57.300 1.00 15.29 194 SER B O 1
ATOM 4090 N N . HIS B 1 195 ? 3.435 37.152 -57.682 1.00 18.78 195 HIS B N 1
ATOM 4091 C CA . HIS B 1 195 ? 2.356 38.116 -57.533 1.00 17.94 195 HIS B CA 1
ATOM 4092 C C . HIS B 1 195 ? 2.788 39.444 -58.155 1.00 18.16 195 HIS B C 1
ATOM 4093 O O . HIS B 1 195 ? 3.951 39.824 -58.056 1.00 15.31 195 HIS B O 1
ATOM 4100 N N . ARG B 1 196 ? 1.861 40.138 -58.811 1.00 19.18 196 ARG B N 1
ATOM 4101 C CA . ARG B 1 196 ? 2.189 41.421 -59.429 1.00 21.62 196 ARG B CA 1
ATOM 4102 C C . ARG B 1 196 ? 2.686 42.397 -58.364 1.00 21.21 196 ARG B C 1
ATOM 4103 O O . ARG B 1 196 ? 3.414 43.330 -58.673 1.00 22.93 196 ARG B O 1
ATOM 4111 N N . ASP B 1 197 ? 2.281 42.173 -57.116 1.00 19.43 197 ASP B N 1
ATOM 4112 C CA . ASP B 1 197 ? 2.686 43.010 -55.990 1.00 18.16 197 ASP B CA 1
ATOM 4113 C C . ASP B 1 197 ? 3.614 42.202 -55.081 1.00 18.63 197 ASP B C 1
ATOM 4114 O O . ASP B 1 197 ? 3.163 41.360 -54.306 1.00 21.42 197 ASP B O 1
ATOM 4119 N N . LEU B 1 198 ? 4.911 42.479 -55.176 1.00 18.22 198 LEU B N 1
ATOM 4120 C CA . LEU B 1 198 ? 5.935 41.775 -54.408 1.00 16.30 198 LEU B CA 1
ATOM 4121 C C . LEU B 1 198 ? 5.680 41.609 -52.918 1.00 16.08 198 LEU B C 1
ATOM 4122 O O . LEU B 1 198 ? 6.254 40.723 -52.291 1.00 15.95 198 LEU B O 1
ATOM 4127 N N . ARG B 1 199 ? 4.843 42.456 -52.332 1.00 16.44 199 ARG B N 1
ATOM 4128 C CA . ARG B 1 199 ? 4.554 42.306 -50.910 1.00 16.99 199 ARG B CA 1
ATOM 4129 C C . ARG B 1 199 ? 3.410 41.309 -50.717 1.00 17.25 199 ARG B C 1
ATOM 4130 O O . ARG B 1 199 ? 3.416 40.519 -49.773 1.00 15.98 199 ARG B O 1
ATOM 4138 N N . ARG B 1 200 ? 2.429 41.342 -51.615 1.00 15.98 200 ARG B N 1
ATOM 4139 C CA . ARG B 1 200 ? 1.319 40.399 -51.527 1.00 17.02 200 ARG B CA 1
ATOM 4140 C C . ARG B 1 200 ? 1.815 39.004 -51.936 1.00 15.56 200 ARG B C 1
ATOM 4141 O O . ARG B 1 200 ? 1.131 38.003 -51.746 1.00 14.14 200 ARG B O 1
ATOM 4149 N N . ALA B 1 201 ? 3.020 38.958 -52.487 1.00 13.04 201 ALA B N 1
ATOM 4150 C CA . ALA B 1 201 ? 3.612 37.704 -52.924 1.00 14.90 201 ALA B CA 1
ATOM 4151 C C . ALA B 1 201 ? 4.143 36.854 -51.773 1.00 14.85 201 ALA B C 1
ATOM 4152 O O . ALA B 1 201 ? 4.354 35.653 -51.938 1.00 16.10 201 ALA B O 1
ATOM 4154 N N . ARG B 1 202 ? 4.326 37.467 -50.606 1.00 13.15 202 ARG B N 1
ATOM 4155 C CA . ARG B 1 202 ? 4.911 36.776 -49.473 1.00 13.48 202 ARG B CA 1
ATOM 4156 C C . ARG B 1 202 ? 3.982 36.014 -48.532 1.00 14.40 202 ARG B C 1
ATOM 4157 O O . ARG B 1 202 ? 2.851 36.428 -48.285 1.00 15.52 202 ARG B O 1
ATOM 4165 N N . ALA B 1 203 ? 4.482 34.889 -48.016 1.00 14.02 203 ALA B N 1
ATOM 4166 C CA . ALA B 1 203 ? 3.733 34.028 -47.088 1.00 14.18 203 ALA B CA 1
ATOM 4167 C C . ALA B 1 203 ? 2.936 34.877 -46.092 1.00 14.29 203 ALA B C 1
ATOM 4168 O O . ALA B 1 203 ? 3.506 35.522 -45.212 1.00 13.78 203 ALA B O 1
ATOM 4170 N N . ALA B 1 204 ? 1.611 34.839 -46.226 1.00 15.78 204 ALA B N 1
ATOM 4171 C CA . ALA B 1 204 ? 0.697 35.640 -45.405 1.00 14.04 204 ALA B CA 1
ATOM 4172 C C . ALA B 1 204 ? 0.645 35.407 -43.897 1.00 13.81 204 ALA B C 1
ATOM 4173 O O . ALA B 1 204 ? 0.613 36.368 -43.119 1.00 10.17 204 ALA B O 1
ATOM 4175 N N . ALA B 1 205 ? 0.627 34.147 -43.475 1.00 13.34 205 ALA B N 1
ATOM 4176 C CA . ALA B 1 205 ? 0.538 33.835 -42.050 1.00 10.61 205 ALA B CA 1
ATOM 4177 C C . ALA B 1 205 ? 1.857 33.909 -41.287 1.00 9.92 205 ALA B C 1
ATOM 4178 O O . ALA B 1 205 ? 1.911 33.660 -40.081 1.00 6.69 205 ALA B O 1
ATOM 4180 N N . VAL B 1 206 ? 2.939 34.248 -41.964 1.00 12.72 206 VAL B N 1
ATOM 4181 C CA . VAL B 1 206 ? 4.185 34.332 -41.234 1.00 16.11 206 VAL B CA 1
ATOM 4182 C C . VAL B 1 206 ? 4.855 35.686 -41.406 1.00 17.42 206 VAL B C 1
ATOM 4183 O O . VAL B 1 206 ? 6.013 35.849 -41.038 1.00 20.70 206 VAL B O 1
ATOM 4187 N N . ASN B 1 207 ? 4.118 36.666 -41.931 1.00 15.42 207 ASN B N 1
ATOM 4188 C CA . ASN B 1 207 ? 4.687 37.998 -42.152 1.00 14.09 207 ASN B CA 1
ATOM 4189 C C . ASN B 1 207 ? 3.780 39.175 -41.837 1.00 13.88 207 ASN B C 1
ATOM 4190 O O . ASN B 1 207 ? 2.559 39.062 -41.834 1.00 11.87 207 ASN B O 1
ATOM 4195 N N . ILE B 1 208 ? 4.415 40.308 -41.558 1.00 14.18 208 ILE B N 1
ATOM 4196 C CA . ILE B 1 208 ? 3.714 41.566 -41.362 1.00 12.58 208 ILE B CA 1
ATOM 4197 C C . ILE B 1 208 ? 3.995 42.078 -42.765 1.00 13.87 208 ILE B C 1
ATOM 4198 O O . ILE B 1 208 ? 5.166 42.198 -43.159 1.00 9.84 208 ILE B O 1
ATOM 4203 N N . VAL B 1 209 ? 2.929 42.340 -43.522 1.00 16.74 209 VAL B N 1
ATOM 4204 C CA . VAL B 1 209 ? 3.026 42.782 -44.916 1.00 16.58 209 VAL B CA 1
ATOM 4205 C C . VAL B 1 209 ? 2.386 44.137 -45.240 1.00 18.22 209 VAL B C 1
ATOM 4206 O O . VAL B 1 209 ? 1.154 44.266 -45.272 1.00 15.53 209 VAL B O 1
ATOM 4210 N N . PRO B 1 210 ? 3.218 45.158 -45.512 1.00 20.12 210 PRO B N 1
ATOM 4211 C CA . PRO B 1 210 ? 2.727 46.506 -45.843 1.00 19.95 210 PRO B CA 1
ATOM 4212 C C . PRO B 1 210 ? 2.074 46.543 -47.226 1.00 19.70 210 PRO B C 1
ATOM 4213 O O . PRO B 1 210 ? 2.528 45.873 -48.141 1.00 22.30 210 PRO B O 1
ATOM 4217 N N . THR B 1 211 ? 0.997 47.298 -47.381 1.00 22.92 211 THR B N 1
ATOM 4218 C CA . THR B 1 211 ? 0.375 47.437 -48.702 1.00 25.04 211 THR B CA 1
ATOM 4219 C C . THR B 1 211 ? -0.187 48.848 -48.817 1.00 26.89 211 THR B C 1
ATOM 4220 O O . THR B 1 211 ? -0.572 49.459 -47.816 1.00 26.74 211 THR B O 1
ATOM 4224 N N . THR B 1 212 ? -0.215 49.371 -50.035 1.00 27.36 212 THR B N 1
ATOM 4225 C CA . THR B 1 212 ? -0.751 50.695 -50.242 1.00 28.94 212 THR B CA 1
ATOM 4226 C C . THR B 1 212 ? -2.253 50.545 -50.100 1.00 31.15 212 THR B C 1
ATOM 4227 O O . THR B 1 212 ? -2.795 49.449 -50.267 1.00 32.52 212 THR B O 1
ATOM 4231 N N . THR B 1 213 ? -2.922 51.640 -49.773 1.00 30.68 213 THR B N 1
ATOM 4232 C CA . THR B 1 213 ? -4.359 51.606 -49.606 1.00 31.10 213 THR B CA 1
ATOM 4233 C C . THR B 1 213 ? -4.977 52.919 -50.072 1.00 32.15 213 THR B C 1
ATOM 4234 O O . THR B 1 213 ? -4.350 53.979 -50.010 1.00 32.22 213 THR B O 1
ATOM 4238 N N . GLY B 1 214 ? -6.203 52.833 -50.564 1.00 32.67 214 GLY B N 1
ATOM 4239 C CA . GLY B 1 214 ? -6.892 54.025 -51.007 1.00 35.16 214 GLY B CA 1
ATOM 4240 C C . GLY B 1 214 ? -8.076 54.242 -50.090 1.00 36.09 214 GLY B C 1
ATOM 4241 O O . GLY B 1 214 ? -9.048 54.900 -50.457 1.00 37.28 214 GLY B O 1
ATOM 4242 N N . ALA B 1 215 ? -7.998 53.671 -48.891 1.00 35.45 215 ALA B N 1
ATOM 4243 C CA . ALA B 1 215 ? -9.073 53.797 -47.916 1.00 34.94 215 ALA B CA 1
ATOM 4244 C C . ALA B 1 215 ? -9.065 55.199 -47.318 1.00 35.00 215 ALA B C 1
ATOM 4245 O O . ALA B 1 215 ? -10.122 55.799 -47.124 1.00 34.20 215 ALA B O 1
ATOM 4247 N N . ALA B 1 216 ? -7.870 55.714 -47.035 1.00 33.56 216 ALA B N 1
ATOM 4248 C CA . ALA B 1 216 ? -7.729 57.044 -46.456 1.00 36.41 216 ALA B CA 1
ATOM 4249 C C . ALA B 1 216 ? -8.199 58.102 -47.448 1.00 36.64 216 ALA B C 1
ATOM 4250 O O . ALA B 1 216 ? -9.007 58.975 -47.114 1.00 35.61 216 ALA B O 1
ATOM 4252 N N . LYS B 1 217 ? -7.697 58.011 -48.675 1.00 37.90 217 LYS B N 1
ATOM 4253 C CA . LYS B 1 217 ? -8.072 58.955 -49.716 1.00 38.57 217 LYS B CA 1
ATOM 4254 C C . LYS B 1 217 ? -9.526 58.769 -50.152 1.00 37.98 217 LYS B C 1
ATOM 4255 O O . LYS B 1 217 ? -10.167 59.712 -50.624 1.00 38.96 217 LYS B O 1
ATOM 4261 N N . ALA B 1 218 ? -10.047 57.559 -49.970 1.00 35.96 218 ALA B N 1
ATOM 4262 C CA . ALA B 1 218 ? -11.425 57.261 -50.341 1.00 35.44 218 ALA B CA 1
ATOM 4263 C C . ALA B 1 218 ? -12.420 57.907 -49.390 1.00 36.20 218 ALA B C 1
ATOM 4264 O O . ALA B 1 218 ? -13.567 58.136 -49.758 1.00 35.25 218 ALA B O 1
ATOM 4266 N N . VAL B 1 219 ? -11.991 58.181 -48.160 1.00 36.77 219 VAL B N 1
ATOM 4267 C CA . VAL B 1 219 ? -12.872 58.811 -47.182 1.00 37.50 219 VAL B CA 1
ATOM 4268 C C . VAL B 1 219 ? -13.407 60.126 -47.758 1.00 38.81 219 VAL B C 1
ATOM 4269 O O . VAL B 1 219 ? -14.501 60.572 -47.409 1.00 40.63 219 VAL B O 1
ATOM 4273 N N . ALA B 1 220 ? -12.628 60.735 -48.646 1.00 36.99 220 ALA B N 1
ATOM 4274 C CA . ALA B 1 220 ? -13.011 61.987 -49.279 1.00 37.17 220 ALA B CA 1
ATOM 4275 C C . ALA B 1 220 ? -14.261 61.827 -50.140 1.00 37.58 220 ALA B C 1
ATOM 4276 O O . ALA B 1 220 ? -14.989 62.792 -50.367 1.00 36.77 220 ALA B O 1
ATOM 4278 N N . LEU B 1 221 ? -14.509 60.612 -50.623 1.00 37.09 221 LEU B N 1
ATOM 4279 C CA . LEU B 1 221 ? -15.678 60.359 -51.463 1.00 36.46 221 LEU B CA 1
ATOM 4280 C C . LEU B 1 221 ? -16.991 60.453 -50.706 1.00 36.23 221 LEU B C 1
ATOM 4281 O O . LEU B 1 221 ? -18.048 60.584 -51.319 1.00 36.12 221 LEU B O 1
ATOM 4286 N N . VAL B 1 222 ? -16.933 60.378 -49.380 1.00 36.09 222 VAL B N 1
ATOM 4287 C CA . VAL B 1 222 ? -18.150 60.442 -48.576 1.00 37.01 222 VAL B CA 1
ATOM 4288 C C . VAL B 1 222 ? -18.159 61.645 -47.641 1.00 36.83 222 VAL B C 1
ATOM 4289 O O . VAL B 1 222 ? -19.189 61.995 -47.069 1.00 37.20 222 VAL B O 1
ATOM 4293 N N . ILE B 1 223 ? -16.997 62.266 -47.493 1.00 36.81 223 ILE B N 1
ATOM 4294 C CA . ILE B 1 223 ? -16.844 63.454 -46.669 1.00 36.14 223 ILE B CA 1
ATOM 4295 C C . ILE B 1 223 ? -15.984 64.386 -47.515 1.00 36.54 223 ILE B C 1
ATOM 4296 O O . ILE B 1 223 ? -14.805 64.598 -47.228 1.00 35.47 223 ILE B O 1
ATOM 4301 N N . PRO B 1 224 ? -16.581 64.951 -48.583 1.00 37.42 224 PRO B N 1
ATOM 4302 C CA . PRO B 1 224 ? -15.941 65.867 -49.532 1.00 37.33 224 PRO B CA 1
ATOM 4303 C C . PRO B 1 224 ? -14.975 66.852 -48.889 1.00 39.29 224 PRO B C 1
ATOM 4304 O O . PRO B 1 224 ? -13.909 67.140 -49.440 1.00 39.74 224 PRO B O 1
ATOM 4308 N N . GLU B 1 225 ? -15.353 67.359 -47.719 1.00 40.90 225 GLU B N 1
ATOM 4309 C CA . GLU B 1 225 ? -14.538 68.326 -46.984 1.00 42.18 225 GLU B CA 1
ATOM 4310 C C . GLU B 1 225 ? -13.147 67.799 -46.631 1.00 42.34 225 GLU B C 1
ATOM 4311 O O . GLU B 1 225 ? -12.206 68.580 -46.435 1.00 42.86 225 GLU B O 1
ATOM 4317 N N . LEU B 1 226 ? -13.015 66.477 -46.552 1.00 41.08 226 LEU B N 1
ATOM 4318 C CA . LEU B 1 226 ? -11.740 65.868 -46.198 1.00 40.45 226 LEU B CA 1
ATOM 4319 C C . LEU B 1 226 ? -10.847 65.588 -47.396 1.00 40.46 226 LEU B C 1
ATOM 4320 O O . LEU B 1 226 ? -9.667 65.290 -47.238 1.00 41.07 226 LEU B O 1
ATOM 4325 N N . LYS B 1 227 ? -11.407 65.687 -48.596 1.00 41.00 227 LYS B N 1
ATOM 4326 C CA . LYS B 1 227 ? -10.639 65.463 -49.816 1.00 40.94 227 LYS B CA 1
ATOM 4327 C C . LYS B 1 227 ? -9.241 66.081 -49.727 1.00 40.10 227 LYS B C 1
ATOM 4328 O O . LYS B 1 227 ? -9.088 67.249 -49.363 1.00 40.59 227 LYS B O 1
ATOM 4334 N N . GLY B 1 228 ? -8.227 65.283 -50.050 1.00 39.58 228 GLY B N 1
ATOM 4335 C CA . GLY B 1 228 ? -6.856 65.759 -50.025 1.00 38.95 228 GLY B CA 1
ATOM 4336 C C . GLY B 1 228 ? -6.263 65.946 -48.644 1.00 41.44 228 GLY B C 1
ATOM 4337 O O . GLY B 1 228 ? -5.152 66.460 -48.509 1.00 42.26 228 GLY B O 1
ATOM 4338 N N . LYS B 1 229 ? -6.985 65.517 -47.616 1.00 42.59 229 LYS B N 1
ATOM 4339 C CA . LYS B 1 229 ? -6.513 65.667 -46.245 1.00 44.38 229 LYS B CA 1
ATOM 4340 C C . LYS B 1 229 ? -5.970 64.392 -45.581 1.00 44.19 229 LYS B C 1
ATOM 4341 O O . LYS B 1 229 ? -4.988 64.447 -44.834 1.00 43.60 229 LYS B O 1
ATOM 4347 N N . LEU B 1 230 ? -6.598 63.251 -45.863 1.00 43.05 230 LEU B N 1
ATOM 4348 C CA . LEU B 1 230 ? -6.190 61.971 -45.273 1.00 41.33 230 LEU B CA 1
ATOM 4349 C C . LEU B 1 230 ? -5.408 61.043 -46.189 1.00 41.17 230 LEU B C 1
ATOM 4350 O O . LEU B 1 230 ? -5.689 60.950 -47.383 1.00 42.22 230 LEU B O 1
ATOM 4355 N N . ASN B 1 231 ? -4.433 60.350 -45.611 1.00 40.94 231 ASN B N 1
ATOM 4356 C CA . ASN B 1 231 ? -3.645 59.375 -46.346 1.00 40.69 231 ASN B CA 1
ATOM 4357 C C . ASN B 1 231 ? -3.100 58.359 -45.358 1.00 39.31 231 ASN B C 1
ATOM 4358 O O . ASN B 1 231 ? -3.043 58.616 -44.158 1.00 37.92 231 ASN B O 1
ATOM 4363 N N . GLY B 1 232 ? -2.706 57.198 -45.861 1.00 37.94 232 GLY B N 1
ATOM 4364 C CA . GLY B 1 232 ? -2.185 56.173 -44.978 1.00 35.26 232 GLY B CA 1
ATOM 4365 C C . GLY B 1 232 ? -1.732 54.920 -45.695 1.00 32.83 232 GLY B C 1
ATOM 4366 O O . GLY B 1 232 ? -1.632 54.888 -46.925 1.00 30.65 232 GLY B O 1
ATOM 4367 N N . ILE B 1 233 ? -1.450 53.887 -44.910 1.00 29.99 233 ILE B N 1
ATOM 4368 C CA . ILE B 1 233 ? -0.996 52.611 -45.440 1.00 28.29 233 ILE B CA 1
ATOM 4369 C C . ILE B 1 233 ? -1.680 51.473 -44.691 1.00 27.56 233 ILE B C 1
ATOM 4370 O O . ILE B 1 233 ? -2.496 51.700 -43.794 1.00 26.58 233 ILE B O 1
ATOM 4375 N N . ALA B 1 234 ? -1.353 50.244 -45.068 1.00 25.45 234 ALA B N 1
ATOM 4376 C CA . ALA B 1 234 ? -1.933 49.087 -44.410 1.00 22.17 234 ALA B CA 1
ATOM 4377 C C . ALA B 1 234 ? -0.840 48.092 -44.109 1.00 20.74 234 ALA B C 1
ATOM 4378 O O . ALA B 1 234 ? 0.127 47.975 -44.863 1.00 19.59 234 ALA B O 1
ATOM 4380 N N . LEU B 1 235 ? -0.996 47.394 -42.992 1.00 20.71 235 LEU B N 1
ATOM 4381 C CA . LEU B 1 235 ? -0.060 46.359 -42.576 1.00 20.54 235 LEU B CA 1
ATOM 4382 C C . LEU B 1 235 ? -0.861 45.087 -42.307 1.00 20.22 235 LEU B C 1
ATOM 4383 O O . LEU B 1 235 ? -1.607 45.025 -41.329 1.00 18.25 235 LEU B O 1
ATOM 4388 N N . ARG B 1 236 ? -0.723 44.083 -43.171 1.00 20.29 236 ARG B N 1
ATOM 4389 C CA . ARG B 1 236 ? -1.426 42.815 -42.970 1.00 19.00 236 ARG B CA 1
ATOM 4390 C C . ARG B 1 236 ? -0.590 41.930 -42.046 1.00 17.65 236 ARG B C 1
ATOM 4391 O O . ARG B 1 236 ? 0.603 41.722 -42.276 1.00 17.08 236 ARG B O 1
ATOM 4399 N N . VAL B 1 237 ? -1.220 41.438 -40.984 1.00 15.41 237 VAL B N 1
ATOM 4400 C CA . VAL B 1 237 ? -0.556 40.591 -39.993 1.00 13.31 237 VAL B CA 1
ATOM 4401 C C . VAL B 1 237 ? -1.232 39.218 -39.928 1.00 12.68 237 VAL B C 1
ATOM 4402 O O . VAL B 1 237 ? -2.345 39.053 -40.412 1.00 9.17 237 VAL B O 1
ATOM 4406 N N . PRO B 1 238 ? -0.575 38.224 -39.302 1.00 14.45 238 PRO B N 1
ATOM 4407 C CA . PRO B 1 238 ? -1.106 36.857 -39.186 1.00 14.54 238 PRO B CA 1
ATOM 4408 C C . PRO B 1 238 ? -2.368 36.508 -38.382 1.00 12.97 238 PRO B C 1
ATOM 4409 O O . PRO B 1 238 ? -2.305 35.699 -37.467 1.00 14.81 238 PRO B O 1
ATOM 4413 N N . THR B 1 239 ? -3.502 37.110 -38.724 1.00 12.25 239 THR B N 1
ATOM 4414 C CA . THR B 1 239 ? -4.784 36.786 -38.090 1.00 11.04 239 THR B CA 1
ATOM 4415 C C . THR B 1 239 ? -5.729 36.616 -39.282 1.00 9.57 239 THR B C 1
ATOM 4416 O O . THR B 1 239 ? -5.625 37.349 -40.255 1.00 7.35 239 THR B O 1
ATOM 4420 N N . PRO B 1 240 ? -6.634 35.621 -39.241 1.00 11.44 240 PRO B N 1
ATOM 4421 C CA . PRO B 1 240 ? -7.565 35.390 -40.357 1.00 12.31 240 PRO B CA 1
ATOM 4422 C C . PRO B 1 240 ? -8.730 36.373 -40.506 1.00 13.61 240 PRO B C 1
ATOM 4423 O O . PRO B 1 240 ? -9.331 36.471 -41.576 1.00 13.11 240 PRO B O 1
ATOM 4427 N N . ASN B 1 241 ? -9.062 37.087 -39.439 1.00 15.07 241 ASN B N 1
ATOM 4428 C CA . ASN B 1 241 ? -10.150 38.062 -39.505 1.00 17.38 241 ASN B CA 1
ATOM 4429 C C . ASN B 1 241 ? -10.042 39.071 -38.368 1.00 16.28 241 ASN B C 1
ATOM 4430 O O . ASN B 1 241 ? -9.394 38.794 -37.367 1.00 17.52 241 ASN B O 1
ATOM 4435 N N . VAL B 1 242 ? -10.707 40.216 -38.542 1.00 16.02 242 VAL B N 1
ATOM 4436 C CA . VAL B 1 242 ? -10.738 41.341 -37.600 1.00 15.78 242 VAL B CA 1
ATOM 4437 C C . VAL B 1 242 ? -9.509 42.239 -37.746 1.00 18.01 242 VAL B C 1
ATOM 4438 O O . VAL B 1 242 ? -8.360 41.770 -37.718 1.00 14.68 242 VAL B O 1
ATOM 4442 N N . SER B 1 243 ? -9.759 43.536 -37.903 1.00 16.67 243 SER B N 1
ATOM 4443 C CA . SER B 1 243 ? -8.685 44.507 -38.089 1.00 16.94 243 SER B CA 1
ATOM 4444 C C . SER B 1 243 ? -8.820 45.683 -37.131 1.00 17.08 243 SER B C 1
ATOM 4445 O O . SER B 1 243 ? -9.771 45.769 -36.358 1.00 17.17 243 SER B O 1
ATOM 4448 N N . VAL B 1 244 ? -7.864 46.599 -37.203 1.00 20.65 244 VAL B N 1
ATOM 4449 C CA . VAL B 1 244 ? -7.877 47.770 -36.339 1.00 24.21 244 VAL B CA 1
ATOM 4450 C C . VAL B 1 244 ? -7.198 48.937 -37.058 1.00 25.35 244 VAL B C 1
ATOM 4451 O O . VAL B 1 244 ? -6.145 48.758 -37.668 1.00 25.13 244 VAL B O 1
ATOM 4455 N N . VAL B 1 245 ? -7.815 50.119 -37.026 1.00 26.33 245 VAL B N 1
ATOM 4456 C CA . VAL B 1 245 ? -7.201 51.274 -37.677 1.00 28.14 245 VAL B CA 1
ATOM 4457 C C . VAL B 1 245 ? -6.659 52.272 -36.661 1.00 27.73 245 VAL B C 1
ATOM 4458 O O . VAL B 1 245 ? -7.217 52.467 -35.584 1.00 27.72 245 VAL B O 1
ATOM 4462 N N . ASP B 1 246 ? -5.552 52.896 -37.034 1.00 30.33 246 ASP B N 1
ATOM 4463 C CA . ASP B 1 246 ? -4.862 53.870 -36.205 1.00 31.04 246 ASP B CA 1
ATOM 4464 C C . ASP B 1 246 ? -4.921 55.241 -36.901 1.00 31.54 246 ASP B C 1
ATOM 4465 O O . ASP B 1 246 ? -4.165 55.507 -37.840 1.00 31.13 246 ASP B O 1
ATOM 4470 N N . LEU B 1 247 ? -5.818 56.107 -36.438 1.00 31.57 247 LEU B N 1
ATOM 4471 C CA . LEU B 1 247 ? -5.975 57.430 -37.040 1.00 30.75 247 LEU B CA 1
ATOM 4472 C C . LEU B 1 247 ? -5.335 58.560 -36.253 1.00 30.52 247 LEU B C 1
ATOM 4473 O O . LEU B 1 247 ? -5.548 58.695 -35.053 1.00 30.42 247 LEU B O 1
ATOM 4478 N N . VAL B 1 248 ? -4.549 59.377 -36.938 1.00 31.56 248 VAL B N 1
ATOM 4479 C CA . VAL B 1 248 ? -3.901 60.510 -36.293 1.00 34.50 248 VAL B CA 1
ATOM 4480 C C . VAL B 1 248 ? -4.222 61.796 -37.062 1.00 36.22 248 VAL B C 1
ATOM 4481 O O . VAL B 1 248 ? -3.595 62.098 -38.080 1.00 36.64 248 VAL B O 1
ATOM 4485 N N . VAL B 1 249 ? -5.213 62.544 -36.583 1.00 37.15 249 VAL B N 1
ATOM 4486 C CA . VAL B 1 249 ? -5.597 63.786 -37.244 1.00 39.00 249 VAL B CA 1
ATOM 4487 C C . VAL B 1 249 ? -5.248 65.052 -36.469 1.00 41.47 249 VAL B C 1
ATOM 4488 O O . VAL B 1 249 ? -5.329 65.094 -35.239 1.00 41.86 249 VAL B O 1
ATOM 4492 N N . GLN B 1 250 ? -4.843 66.078 -37.210 1.00 44.97 250 GLN B N 1
ATOM 4493 C CA . GLN B 1 250 ? -4.515 67.376 -36.633 1.00 47.12 250 GLN B CA 1
ATOM 4494 C C . GLN B 1 250 ? -5.833 68.131 -36.648 1.00 47.68 250 GLN B C 1
ATOM 4495 O O . GLN B 1 250 ? -6.460 68.263 -37.698 1.00 47.32 250 GLN B O 1
ATOM 4501 N N . VAL B 1 251 ? -6.260 68.608 -35.485 1.00 49.33 251 VAL B N 1
ATOM 4502 C CA . VAL B 1 251 ? -7.524 69.325 -35.376 1.00 51.21 251 VAL B CA 1
ATOM 4503 C C . VAL B 1 251 ? -7.338 70.834 -35.240 1.00 52.27 251 VAL B C 1
ATOM 4504 O O . VAL B 1 251 ? -6.259 71.311 -34.887 1.00 51.14 251 VAL B O 1
ATOM 4508 N N . GLU B 1 252 ? -8.395 71.581 -35.542 1.00 54.45 252 GLU B N 1
ATOM 4509 C CA . GLU B 1 252 ? -8.348 73.035 -35.462 1.00 57.21 252 GLU B CA 1
ATOM 4510 C C . GLU B 1 252 ? -8.680 73.518 -34.052 1.00 57.00 252 GLU B C 1
ATOM 4511 O O . GLU B 1 252 ? -8.054 74.446 -33.546 1.00 57.41 252 GLU B O 1
ATOM 4517 N N . LYS B 1 253 ? -9.671 72.884 -33.431 1.00 56.51 253 LYS B N 1
ATOM 4518 C CA . LYS B 1 253 ? -10.090 73.231 -32.077 1.00 56.36 253 LYS B CA 1
ATOM 4519 C C . LYS B 1 253 ? -9.419 72.329 -31.045 1.00 55.88 253 LYS B C 1
ATOM 4520 O O . LYS B 1 253 ? -9.858 71.196 -30.826 1.00 55.92 253 LYS B O 1
ATOM 4526 N N . PRO B 1 254 ? -8.349 72.819 -30.394 1.00 54.91 254 PRO B N 1
ATOM 4527 C CA . PRO B 1 254 ? -7.647 72.018 -29.386 1.00 53.80 254 PRO B CA 1
ATOM 4528 C C . PRO B 1 254 ? -8.594 71.391 -28.363 1.00 52.38 254 PRO B C 1
ATOM 4529 O O . PRO B 1 254 ? -9.607 71.982 -27.985 1.00 52.33 254 PRO B O 1
ATOM 4533 N N . THR B 1 255 ? -8.256 70.182 -27.931 1.00 50.83 255 THR B N 1
ATOM 4534 C CA . THR B 1 255 ? -9.076 69.441 -26.983 1.00 48.39 255 THR B CA 1
ATOM 4535 C C . THR B 1 255 ? -8.210 68.537 -26.112 1.00 46.64 255 THR B C 1
ATOM 4536 O O . THR B 1 255 ? -6.983 68.583 -26.179 1.00 45.41 255 THR B O 1
ATOM 4540 N N . ILE B 1 256 ? -8.864 67.729 -25.284 1.00 46.44 256 ILE B N 1
ATOM 4541 C CA . ILE B 1 256 ? -8.179 66.790 -24.401 1.00 46.09 256 ILE B CA 1
ATOM 4542 C C . ILE B 1 256 ? -8.723 65.397 -24.677 1.00 45.37 256 ILE B C 1
ATOM 4543 O O . ILE B 1 256 ? -9.797 65.245 -25.268 1.00 45.57 256 ILE B O 1
ATOM 4548 N N . THR B 1 257 ? -7.987 64.383 -24.233 1.00 44.55 257 THR B N 1
ATOM 4549 C CA . THR B 1 257 ? -8.393 63.000 -24.441 1.00 43.56 257 THR B CA 1
ATOM 4550 C C . THR B 1 257 ? -9.826 62.708 -24.005 1.00 43.74 257 THR B C 1
ATOM 4551 O O . THR B 1 257 ? -10.585 62.068 -24.738 1.00 43.43 257 THR B O 1
ATOM 4555 N N . GLU B 1 258 ? -10.206 63.175 -22.819 1.00 43.88 258 GLU B N 1
ATOM 4556 C CA . GLU B 1 258 ? -11.551 62.900 -22.340 1.00 43.23 258 GLU B CA 1
ATOM 4557 C C . GLU B 1 258 ? -12.635 63.483 -23.230 1.00 40.90 258 GLU B C 1
ATOM 4558 O O . GLU B 1 258 ? -13.713 62.903 -23.347 1.00 39.97 258 GLU B O 1
ATOM 4564 N N . GLN B 1 259 ? -12.355 64.618 -23.865 1.00 40.04 259 GLN B N 1
ATOM 4565 C CA . GLN B 1 259 ? -13.355 65.244 -24.728 1.00 38.92 259 GLN B CA 1
ATOM 4566 C C . GLN B 1 259 ? -13.609 64.411 -25.983 1.00 36.16 259 GLN B C 1
ATOM 4567 O O . GLN B 1 259 ? -14.761 64.176 -26.366 1.00 32.28 259 GLN B O 1
ATOM 4573 N N . VAL B 1 260 ? -12.524 63.967 -26.611 1.00 35.54 260 VAL B N 1
ATOM 4574 C CA . VAL B 1 260 ? -12.600 63.137 -27.811 1.00 34.16 260 VAL B CA 1
ATOM 4575 C C . VAL B 1 260 ? -13.432 61.886 -27.522 1.00 34.29 260 VAL B C 1
ATOM 4576 O O . VAL B 1 260 ? -14.307 61.505 -28.310 1.00 32.56 260 VAL B O 1
ATOM 4580 N N . ASN B 1 261 ? -13.154 61.254 -26.383 1.00 34.06 261 ASN B N 1
ATOM 4581 C CA . ASN B 1 261 ? -13.864 60.045 -25.985 1.00 34.93 261 ASN B CA 1
ATOM 4582 C C . ASN B 1 261 ? -15.324 60.325 -25.674 1.00 34.61 261 ASN B C 1
ATOM 4583 O O . ASN B 1 261 ? -16.205 59.530 -26.014 1.00 32.51 261 ASN B O 1
ATOM 4588 N N . GLU B 1 262 ? -15.578 61.456 -25.026 1.00 35.99 262 GLU B N 1
ATOM 4589 C CA . GLU B 1 262 ? -16.942 61.825 -24.679 1.00 36.82 262 GLU B CA 1
ATOM 4590 C C . GLU B 1 262 ? -17.806 61.997 -25.916 1.00 34.80 262 GLU B C 1
ATOM 4591 O O . GLU B 1 262 ? -18.958 61.583 -25.923 1.00 34.47 262 GLU B O 1
ATOM 4597 N N . VAL B 1 263 ? -17.265 62.602 -26.968 1.00 34.21 263 VAL B N 1
ATOM 4598 C CA . VAL B 1 263 ? -18.075 62.776 -28.165 1.00 36.22 263 VAL B CA 1
ATOM 4599 C C . VAL B 1 263 ? -18.247 61.473 -28.926 1.00 35.36 263 VAL B C 1
ATOM 4600 O O . VAL B 1 263 ? -19.335 61.180 -29.431 1.00 36.19 263 VAL B O 1
ATOM 4604 N N . LEU B 1 264 ? -17.179 60.686 -29.013 1.00 35.09 264 LEU B N 1
ATOM 4605 C CA . LEU B 1 264 ? -17.268 59.411 -29.708 1.00 33.05 264 LEU B CA 1
ATOM 4606 C C . LEU B 1 264 ? -18.325 58.573 -29.005 1.00 32.15 264 LEU B C 1
ATOM 4607 O O . LEU B 1 264 ? -19.150 57.927 -29.648 1.00 31.55 264 LEU B O 1
ATOM 4612 N N . GLN B 1 265 ? -18.323 58.611 -27.677 1.00 32.21 265 GLN B N 1
ATOM 4613 C CA . GLN B 1 265 ? -19.299 57.853 -26.913 1.00 32.33 265 GLN B CA 1
ATOM 4614 C C . GLN B 1 265 ? -20.696 58.426 -27.114 1.00 33.54 265 GLN B C 1
ATOM 4615 O O . GLN B 1 265 ? -21.683 57.688 -27.184 1.00 32.46 265 GLN B O 1
ATOM 4621 N N . LYS B 1 266 ? -20.770 59.749 -27.210 1.00 35.16 266 LYS B N 1
ATOM 4622 C CA . LYS B 1 266 ? -22.040 60.434 -27.409 1.00 36.76 266 LYS B CA 1
ATOM 4623 C C . LYS B 1 266 ? -22.646 59.920 -28.709 1.00 36.26 266 LYS B C 1
ATOM 4624 O O . LYS B 1 266 ? -23.787 59.449 -28.738 1.00 36.63 266 LYS B O 1
ATOM 4630 N N . ALA B 1 267 ? -21.857 59.989 -29.777 1.00 35.61 267 ALA B N 1
ATOM 4631 C CA . ALA B 1 267 ? -22.291 59.538 -31.095 1.00 35.15 267 ALA B CA 1
ATOM 4632 C C . ALA B 1 267 ? -22.693 58.067 -31.118 1.00 36.44 267 ALA B C 1
ATOM 4633 O O . ALA B 1 267 ? -23.714 57.709 -31.704 1.00 37.14 267 ALA B O 1
ATOM 4635 N N . SER B 1 268 ? -21.897 57.213 -30.480 1.00 37.01 268 SER B N 1
ATOM 4636 C CA . SER B 1 268 ? -22.191 55.784 -30.456 1.00 36.52 268 SER B CA 1
ATOM 4637 C C . SER B 1 268 ? -23.580 55.542 -29.888 1.00 36.90 268 SER B C 1
ATOM 4638 O O . SER B 1 268 ? -24.209 54.515 -30.152 1.00 33.95 268 SER B O 1
ATOM 4641 N N . GLN B 1 269 ? -24.052 56.500 -29.099 1.00 39.10 269 GLN B N 1
ATOM 4642 C CA . GLN B 1 269 ? -25.362 56.389 -28.473 1.00 41.50 269 GLN B CA 1
ATOM 4643 C C . GLN B 1 269 ? -26.433 57.185 -29.215 1.00 41.20 269 GLN B C 1
ATOM 4644 O O . GLN B 1 269 ? -27.627 56.932 -29.048 1.00 41.29 269 GLN B O 1
ATOM 4650 N N . THR B 1 270 ? -26.006 58.136 -30.041 1.00 40.60 270 THR B N 1
ATOM 4651 C CA . THR B 1 270 ? -26.949 58.966 -30.779 1.00 39.89 270 THR B CA 1
ATOM 4652 C C . THR B 1 270 ? -26.877 58.859 -32.306 1.00 39.12 270 THR B C 1
ATOM 4653 O O . THR B 1 270 ? -27.428 57.936 -32.902 1.00 38.46 270 THR B O 1
ATOM 4657 N N . THR B 1 271 ? -26.195 59.813 -32.930 1.00 39.61 271 THR B N 1
ATOM 4658 C CA . THR B 1 271 ? -26.070 59.869 -34.381 1.00 39.51 271 THR B CA 1
ATOM 4659 C C . THR B 1 271 ? -25.434 58.645 -35.035 1.00 39.42 271 THR B C 1
ATOM 4660 O O . THR B 1 271 ? -25.927 58.161 -36.058 1.00 38.68 271 THR B O 1
ATOM 4664 N N . MET B 1 272 ? -24.341 58.149 -34.459 1.00 38.16 272 MET B N 1
ATOM 4665 C CA . MET B 1 272 ? -23.661 56.981 -35.012 1.00 37.59 272 MET B CA 1
ATOM 4666 C C . MET B 1 272 ? -24.130 55.664 -34.400 1.00 37.78 272 MET B C 1
ATOM 4667 O O . MET B 1 272 ? -23.468 54.631 -34.521 1.00 37.54 272 MET B O 1
ATOM 4672 N N . LYS B 1 273 ? -25.290 55.710 -33.758 1.00 37.86 273 LYS B N 1
ATOM 4673 C CA . LYS B 1 273 ? -25.879 54.539 -33.122 1.00 37.96 273 LYS B CA 1
ATOM 4674 C C . LYS B 1 273 ? -25.897 53.386 -34.126 1.00 36.37 273 LYS B C 1
ATOM 4675 O O . LYS B 1 273 ? -26.385 53.537 -35.240 1.00 37.34 273 LYS B O 1
ATOM 4681 N N . GLY B 1 274 ? -25.359 52.237 -33.737 1.00 35.88 274 GLY B N 1
ATOM 4682 C CA . GLY B 1 274 ? -25.343 51.094 -34.636 1.00 35.17 274 GLY B CA 1
ATOM 4683 C C . GLY B 1 274 ? -24.205 51.086 -35.649 1.00 34.52 274 GLY B C 1
ATOM 4684 O O . GLY B 1 274 ? -24.015 50.103 -36.356 1.00 33.24 274 GLY B O 1
ATOM 4685 N N . ILE B 1 275 ? -23.438 52.170 -35.720 1.00 34.32 275 ILE B N 1
ATOM 4686 C CA . ILE B 1 275 ? -22.330 52.247 -36.665 1.00 33.58 275 ILE B CA 1
ATOM 4687 C C . ILE B 1 275 ? -20.981 52.335 -35.945 1.00 33.62 275 ILE B C 1
ATOM 4688 O O . ILE B 1 275 ? -20.025 51.659 -36.317 1.00 33.98 275 ILE B O 1
ATOM 4693 N N . ILE B 1 276 ? -20.903 53.186 -34.928 1.00 34.19 276 ILE B N 1
ATOM 4694 C CA . ILE B 1 276 ? -19.687 53.328 -34.137 1.00 33.37 276 ILE B CA 1
ATOM 4695 C C . ILE B 1 276 ? -19.967 52.755 -32.754 1.00 34.50 276 ILE B C 1
ATOM 4696 O O . ILE B 1 276 ? -20.893 53.200 -32.075 1.00 34.61 276 ILE B O 1
ATOM 4701 N N . LYS B 1 277 ? -19.182 51.763 -32.343 1.00 34.25 277 LYS B N 1
ATOM 4702 C CA . LYS B 1 277 ? -19.357 51.168 -31.023 1.00 33.36 277 LYS B CA 1
ATOM 4703 C C . LYS B 1 277 ? -18.268 51.756 -30.131 1.00 32.88 277 LYS B C 1
ATOM 4704 O O . LYS B 1 277 ? -17.144 51.980 -30.582 1.00 31.87 277 LYS B O 1
ATOM 4710 N N . TYR B 1 278 ? -18.613 52.035 -28.877 1.00 32.13 278 TYR B N 1
ATOM 4711 C CA . TYR B 1 278 ? -17.669 52.606 -27.920 1.00 30.21 278 TYR B CA 1
ATOM 4712 C C . TYR B 1 278 ? -17.253 51.503 -26.947 1.00 30.92 278 TYR B C 1
ATOM 4713 O O . TYR B 1 278 ? -18.100 50.898 -26.287 1.00 30.47 278 TYR B O 1
ATOM 4722 N N . SER B 1 279 ? -15.955 51.233 -26.859 1.00 31.55 279 SER B N 1
ATOM 4723 C CA . SER B 1 279 ? -15.481 50.176 -25.965 1.00 32.78 279 SER B CA 1
ATOM 4724 C C . SER B 1 279 ? -14.446 50.644 -24.958 1.00 31.37 279 SER B C 1
ATOM 4725 O O . SER B 1 279 ? -13.359 51.084 -25.334 1.00 31.04 279 SER B O 1
ATOM 4728 N N . ASP B 1 280 ? -14.784 50.531 -23.677 1.00 32.33 280 ASP B N 1
ATOM 4729 C CA . ASP B 1 280 ? -13.873 50.937 -22.611 1.00 32.09 280 ASP B CA 1
ATOM 4730 C C . ASP B 1 280 ? -13.236 49.749 -21.887 1.00 30.98 280 ASP B C 1
ATOM 4731 O O . ASP B 1 280 ? -12.576 49.929 -20.863 1.00 31.35 280 ASP B O 1
ATOM 4736 N N . LEU B 1 281 ? -13.438 48.540 -22.412 1.00 27.99 281 LEU B N 1
ATOM 4737 C CA . LEU B 1 281 ? -12.856 47.336 -21.819 1.00 25.44 281 LEU B CA 1
ATOM 4738 C C . LEU B 1 281 ? -11.511 47.019 -22.469 1.00 22.81 281 LEU B C 1
ATOM 4739 O O . LEU B 1 281 ? -11.273 47.377 -23.616 1.00 23.18 281 LEU B O 1
ATOM 4744 N N . PRO B 1 282 ? -10.600 46.369 -21.728 1.00 21.99 282 PRO B N 1
ATOM 4745 C CA . PRO B 1 282 ? -9.278 46.010 -22.268 1.00 20.68 282 PRO B CA 1
ATOM 4746 C C . PRO B 1 282 ? -9.392 44.673 -23.008 1.00 21.84 282 PRO B C 1
ATOM 4747 O O . PRO B 1 282 ? -9.025 43.616 -22.483 1.00 21.79 282 PRO B O 1
ATOM 4751 N N . LEU B 1 283 ? -9.922 44.743 -24.226 1.00 19.20 283 LEU B N 1
ATOM 4752 C CA . LEU B 1 283 ? -10.134 43.573 -25.065 1.00 20.26 283 LEU B CA 1
ATOM 4753 C C . LEU B 1 283 ? -9.071 43.396 -26.144 1.00 18.65 283 LEU B C 1
ATOM 4754 O O . LEU B 1 283 ? -8.185 44.237 -26.300 1.00 18.07 283 LEU B O 1
ATOM 4759 N N . VAL B 1 284 ? -9.161 42.284 -26.873 1.00 18.48 284 VAL B N 1
ATOM 4760 C CA . VAL B 1 284 ? -8.225 41.990 -27.951 1.00 17.88 284 VAL B CA 1
ATOM 4761 C C . VAL B 1 284 ? -9.005 41.726 -29.234 1.00 17.49 284 VAL B C 1
ATOM 4762 O O . VAL B 1 284 ? -10.226 41.605 -29.203 1.00 18.41 284 VAL B O 1
ATOM 4766 N N . SER B 1 285 ? -8.306 41.635 -30.360 1.00 19.06 285 SER B N 1
ATOM 4767 C CA . SER B 1 285 ? -8.974 41.468 -31.647 1.00 18.73 285 SER B CA 1
ATOM 4768 C C . SER B 1 285 ? -10.046 40.386 -31.755 1.00 19.26 285 SER B C 1
ATOM 4769 O O . SER B 1 285 ? -11.133 40.633 -32.287 1.00 17.92 285 SER B O 1
ATOM 4772 N N . SER B 1 286 ? -9.762 39.192 -31.252 1.00 18.31 286 SER B N 1
ATOM 4773 C CA . SER B 1 286 ? -10.736 38.121 -31.381 1.00 18.20 286 SER B CA 1
ATOM 4774 C C . SER B 1 286 ? -12.046 38.414 -30.656 1.00 19.05 286 SER B C 1
ATOM 4775 O O . SER B 1 286 ? -13.072 37.813 -30.961 1.00 19.69 286 SER B O 1
ATOM 4778 N N . ASP B 1 287 ? -12.028 39.351 -29.715 1.00 19.50 287 ASP B N 1
ATOM 4779 C CA . ASP B 1 287 ? -13.248 39.686 -28.988 1.00 21.09 287 ASP B CA 1
ATOM 4780 C C . ASP B 1 287 ? -14.233 40.432 -29.893 1.00 22.21 287 ASP B C 1
ATOM 4781 O O . ASP B 1 287 ? -15.416 40.568 -29.573 1.00 22.45 287 ASP B O 1
ATOM 4786 N N . PHE B 1 288 ? -13.755 40.908 -31.036 1.00 23.86 288 PHE B N 1
ATOM 4787 C CA . PHE B 1 288 ? -14.638 41.639 -31.925 1.00 24.33 288 PHE B CA 1
ATOM 4788 C C . PHE B 1 288 ? -15.215 40.859 -33.101 1.00 24.71 288 PHE B C 1
ATOM 4789 O O . PHE B 1 288 ? -15.919 41.427 -33.929 1.00 26.12 288 PHE B O 1
ATOM 4797 N N . ARG B 1 289 ? -14.940 39.557 -33.166 1.00 24.46 289 ARG B N 1
ATOM 4798 C CA . ARG B 1 289 ? -15.506 38.736 -34.235 1.00 24.42 289 ARG B CA 1
ATOM 4799 C C . ARG B 1 289 ? -17.014 38.755 -34.016 1.00 25.00 289 ARG B C 1
ATOM 4800 O O . ARG B 1 289 ? -17.485 38.359 -32.952 1.00 24.41 289 ARG B O 1
ATOM 4808 N N . GLY B 1 290 ? -17.768 39.216 -35.011 1.00 27.27 290 GLY B N 1
ATOM 4809 C CA . GLY B 1 290 ? -19.215 39.252 -34.878 1.00 26.93 290 GLY B CA 1
ATOM 4810 C C . GLY B 1 290 ? -19.797 40.609 -34.525 1.00 27.53 290 GLY B C 1
ATOM 4811 O O . GLY B 1 290 ? -21.014 40.773 -34.485 1.00 29.22 290 GLY B O 1
ATOM 4812 N N . THR B 1 291 ? -18.944 41.585 -34.247 1.00 28.14 291 THR B N 1
ATOM 4813 C CA . THR B 1 291 ? -19.428 42.913 -33.919 1.00 29.49 291 THR B CA 1
ATOM 4814 C C . THR B 1 291 ? -20.045 43.517 -35.181 1.00 31.40 291 THR B C 1
ATOM 4815 O O . THR B 1 291 ? -19.402 43.554 -36.238 1.00 30.03 291 THR B O 1
ATOM 4819 N N . ASP B 1 292 ? -21.290 43.985 -35.058 1.00 32.16 292 ASP B N 1
ATOM 4820 C CA . ASP B 1 292 ? -22.034 44.567 -36.178 1.00 32.25 292 ASP B CA 1
ATOM 4821 C C . ASP B 1 292 ? -21.624 45.965 -36.579 1.00 32.52 292 ASP B C 1
ATOM 4822 O O . ASP B 1 292 ? -21.643 46.297 -37.763 1.00 33.73 292 ASP B O 1
ATOM 4827 N N . GLU B 1 293 ? -21.268 46.790 -35.601 1.00 32.96 293 GLU B N 1
ATOM 4828 C CA . GLU B 1 293 ? -20.869 48.160 -35.885 1.00 33.01 293 GLU B CA 1
ATOM 4829 C C . GLU B 1 293 ? -19.701 48.186 -36.863 1.00 33.63 293 GLU B C 1
ATOM 4830 O O . GLU B 1 293 ? -19.084 47.158 -37.122 1.00 34.19 293 GLU B O 1
ATOM 4836 N N . SER B 1 294 ? -19.406 49.363 -37.405 1.00 34.00 294 SER B N 1
ATOM 4837 C CA . SER B 1 294 ? -18.331 49.517 -38.380 1.00 34.52 294 SER B CA 1
ATOM 4838 C C . SER B 1 294 ? -17.034 49.957 -37.727 1.00 35.01 294 SER B C 1
ATOM 4839 O O . SER B 1 294 ? -15.952 49.558 -38.153 1.00 36.32 294 SER B O 1
ATOM 4842 N N . SER B 1 295 ? -17.156 50.808 -36.712 1.00 33.96 295 SER B N 1
ATOM 4843 C CA . SER B 1 295 ? -16.012 51.311 -35.970 1.00 32.09 295 SER B CA 1
ATOM 4844 C C . SER B 1 295 ? -16.286 51.005 -34.510 1.00 31.88 295 SER B C 1
ATOM 4845 O O . SER B 1 295 ? -17.376 51.279 -34.000 1.00 31.52 295 SER B O 1
ATOM 4848 N N . ILE B 1 296 ? -15.293 50.426 -33.847 1.00 30.49 296 ILE B N 1
ATOM 4849 C CA . ILE B 1 296 ? -15.396 50.058 -32.441 1.00 28.36 296 ILE B CA 1
ATOM 4850 C C . ILE B 1 296 ? -14.247 50.763 -31.749 1.00 28.30 296 ILE B C 1
ATOM 4851 O O . ILE B 1 296 ? -13.154 50.214 -31.614 1.00 27.04 296 ILE B O 1
ATOM 4856 N N . VAL B 1 297 ? -14.503 52.002 -31.341 1.00 28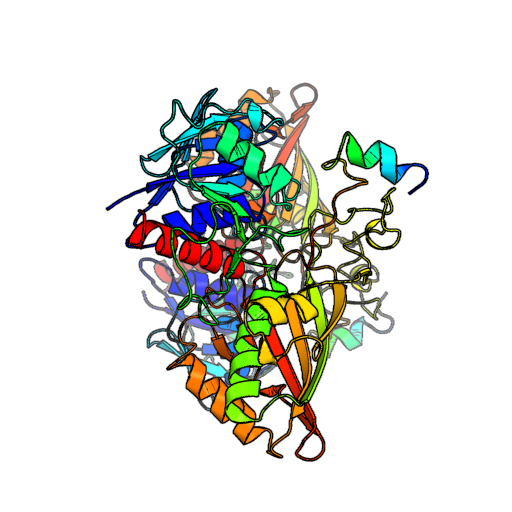.16 297 VAL B N 1
ATOM 4857 C CA . VAL B 1 297 ? -13.507 52.823 -30.679 1.00 27.00 297 VAL B CA 1
ATOM 4858 C C . VAL B 1 297 ? -13.019 52.212 -29.368 1.00 26.62 297 VAL B C 1
ATOM 4859 O O . VAL B 1 297 ? -13.816 51.853 -28.504 1.00 26.18 297 VAL B O 1
ATOM 4863 N N . ASP B 1 298 ? -11.701 52.097 -29.235 1.00 26.19 298 ASP B N 1
ATOM 4864 C CA . ASP B 1 298 ? -11.097 51.554 -28.027 1.00 27.09 298 ASP B CA 1
ATOM 4865 C C . ASP B 1 298 ? -10.649 52.752 -27.201 1.00 25.49 298 ASP B C 1
ATOM 4866 O O . ASP B 1 298 ? -9.488 53.160 -27.264 1.00 25.56 298 ASP B O 1
ATOM 4871 N N . SER B 1 299 ? -11.577 53.295 -26.417 1.00 25.90 299 SER B N 1
ATOM 4872 C CA . SER B 1 299 ? -11.333 54.500 -25.619 1.00 25.78 299 SER B CA 1
ATOM 4873 C C . SER B 1 299 ? -10.069 54.599 -24.769 1.00 25.68 299 SER B C 1
ATOM 4874 O O . SER B 1 299 ? -9.473 55.670 -24.679 1.00 25.16 299 SER B O 1
ATOM 4877 N N . SER B 1 300 ? -9.636 53.505 -24.154 1.00 25.47 300 SER B N 1
ATOM 4878 C CA . SER B 1 300 ? -8.441 53.584 -23.322 1.00 25.14 300 SER B CA 1
ATOM 4879 C C . SER B 1 300 ? -7.206 53.855 -24.176 1.00 24.27 300 SER B C 1
ATOM 4880 O O . SER B 1 300 ? -6.144 54.178 -23.652 1.00 23.42 300 SER B O 1
ATOM 4883 N N . LEU B 1 301 ? -7.349 53.732 -25.491 1.00 24.74 301 LEU B N 1
ATOM 4884 C CA . LEU B 1 301 ? -6.228 53.981 -26.388 1.00 26.37 301 LEU B CA 1
ATOM 4885 C C . LEU B 1 301 ? -6.209 55.396 -26.962 1.00 25.72 301 LEU B C 1
ATOM 4886 O O . LEU B 1 301 ? -5.201 55.828 -27.518 1.00 25.17 301 LEU B O 1
ATOM 4891 N N . THR B 1 302 ? -7.310 56.123 -26.822 1.00 26.69 302 THR B N 1
ATOM 4892 C CA . THR B 1 302 ? -7.360 57.490 -27.333 1.00 29.37 302 THR B CA 1
ATOM 4893 C C . THR B 1 302 ? -6.255 58.338 -26.720 1.00 29.60 302 THR B C 1
ATOM 4894 O O . THR B 1 302 ? -5.946 58.215 -25.538 1.00 30.95 302 THR B O 1
ATOM 4898 N N . LEU B 1 303 ? -5.667 59.204 -27.531 1.00 31.72 303 LEU B N 1
ATOM 4899 C CA . LEU B 1 303 ? -4.591 60.066 -27.069 1.00 35.71 303 LEU B CA 1
ATOM 4900 C C . LEU B 1 303 ? -4.671 61.424 -27.775 1.00 37.56 303 LEU B C 1
ATOM 4901 O O . LEU B 1 303 ? -5.087 61.504 -28.931 1.00 38.30 303 LEU B O 1
ATOM 4906 N N . VAL B 1 304 ? -4.301 62.492 -27.075 1.00 38.95 304 VAL B N 1
ATOM 4907 C CA . VAL B 1 304 ? -4.311 63.823 -27.673 1.00 39.89 304 VAL B CA 1
ATOM 4908 C C . VAL B 1 304 ? -2.988 64.470 -27.336 1.00 42.26 304 VAL B C 1
ATOM 4909 O O . VAL B 1 304 ? -2.746 64.862 -26.200 1.00 43.64 304 VAL B O 1
ATOM 4913 N N . MET B 1 305 ? -2.125 64.567 -28.334 1.00 45.01 305 MET B N 1
ATOM 4914 C CA . MET B 1 305 ? -0.809 65.142 -28.151 1.00 48.16 305 MET B CA 1
ATOM 4915 C C . MET B 1 305 ? -0.820 66.667 -28.294 1.00 48.62 305 MET B C 1
ATOM 4916 O O . MET B 1 305 ? -1.004 67.200 -29.391 1.00 49.24 305 MET B O 1
ATOM 4921 N N . ASP B 1 306 ? -0.646 67.359 -27.170 1.00 48.16 306 ASP B N 1
ATOM 4922 C CA . ASP B 1 306 ? -0.593 68.819 -27.143 1.00 46.77 306 ASP B CA 1
ATOM 4923 C C . ASP B 1 306 ? -1.853 69.523 -27.659 1.00 44.41 306 ASP B C 1
ATOM 4924 O O . ASP B 1 306 ? -1.780 70.418 -28.495 1.00 44.09 306 ASP B O 1
ATOM 4929 N N . GLY B 1 307 ? -3.008 69.100 -27.160 1.00 43.67 307 GLY B N 1
ATOM 4930 C CA . GLY B 1 307 ? -4.268 69.715 -27.539 1.00 41.57 307 GLY B CA 1
ATOM 4931 C C . GLY B 1 307 ? -4.810 69.586 -28.951 1.00 40.93 307 GLY B C 1
ATOM 4932 O O . GLY B 1 307 ? -6.023 69.506 -29.118 1.00 40.47 307 GLY B O 1
ATOM 4933 N N . ASP B 1 308 ? -3.954 69.563 -29.970 1.00 41.10 308 ASP B N 1
ATOM 4934 C CA . ASP B 1 308 ? -4.463 69.467 -31.340 1.00 41.54 308 ASP B CA 1
ATOM 4935 C C . ASP B 1 308 ? -4.056 68.257 -32.201 1.00 40.03 308 ASP B C 1
ATOM 4936 O O . ASP B 1 308 ? -4.461 68.177 -33.361 1.00 39.66 308 ASP B O 1
ATOM 4941 N N . LEU B 1 309 ? -3.259 67.334 -31.662 1.00 38.40 309 LEU B N 1
ATOM 4942 C CA . LEU B 1 309 ? -2.862 66.135 -32.419 1.00 36.53 309 LEU B CA 1
ATOM 4943 C C . LEU B 1 309 ? -3.588 64.926 -31.817 1.00 35.10 309 LEU B C 1
ATOM 4944 O O . LEU B 1 309 ? -3.123 64.344 -30.842 1.00 34.38 309 LEU B O 1
ATOM 4949 N N . VAL B 1 310 ? -4.724 64.557 -32.403 1.00 33.65 310 VAL B N 1
ATOM 4950 C CA . VAL B 1 310 ? -5.535 63.449 -31.904 1.00 32.63 310 VAL B CA 1
ATOM 4951 C C . VAL B 1 310 ? -5.289 62.085 -32.558 1.00 31.79 310 VAL B C 1
ATOM 4952 O O . VAL B 1 310 ? -5.151 61.971 -33.779 1.00 30.55 310 VAL B O 1
ATOM 4956 N N . LYS B 1 311 ? -5.261 61.053 -31.721 1.00 29.49 311 LYS B N 1
ATOM 4957 C CA . LYS B 1 311 ? -5.038 59.682 -32.163 1.00 28.23 311 LYS B CA 1
ATOM 4958 C C . LYS B 1 311 ? -6.157 58.797 -31.624 1.00 26.71 311 LYS B C 1
ATOM 4959 O O . LYS B 1 311 ? -6.361 58.713 -30.413 1.00 25.81 311 LYS B O 1
ATOM 4965 N N . VAL B 1 312 ? -6.888 58.160 -32.533 1.00 25.64 312 VAL B N 1
ATOM 4966 C CA . VAL B 1 312 ? -7.976 57.265 -32.170 1.00 25.77 312 VAL B CA 1
ATOM 4967 C C . VAL B 1 312 ? -7.663 55.861 -32.709 1.00 25.27 312 VAL B C 1
ATOM 4968 O O . VAL B 1 312 ? -7.041 55.707 -33.767 1.00 25.91 312 VAL B O 1
ATOM 4972 N N . ILE B 1 313 ? -8.082 54.843 -31.965 1.00 24.18 313 ILE B N 1
ATOM 4973 C CA . ILE B 1 313 ? -7.845 53.453 -32.340 1.00 20.71 313 ILE B CA 1
ATOM 4974 C C . ILE B 1 313 ? -9.200 52.767 -32.432 1.00 18.89 313 ILE B C 1
ATOM 4975 O O . ILE B 1 313 ? -9.935 52.734 -31.455 1.00 17.19 313 ILE B O 1
ATOM 4980 N N . ALA B 1 314 ? -9.532 52.222 -33.602 1.00 19.45 314 ALA B N 1
ATOM 4981 C CA . ALA B 1 314 ? -10.823 51.557 -33.772 1.00 18.84 314 ALA B CA 1
ATOM 4982 C C . ALA B 1 314 ? -10.739 50.190 -34.442 1.00 18.90 314 ALA B C 1
ATOM 4983 O O . ALA B 1 314 ? -10.113 50.030 -35.488 1.00 19.16 314 ALA B O 1
ATOM 4985 N N . TRP B 1 315 ? -11.399 49.216 -33.823 1.00 20.22 315 TRP B N 1
ATOM 4986 C CA . TRP B 1 315 ? -11.456 47.843 -34.317 1.00 21.26 315 TRP B CA 1
ATOM 4987 C C . TRP B 1 315 ? -12.618 47.690 -35.279 1.00 21.31 315 TRP B C 1
ATOM 4988 O O . TRP B 1 315 ? -13.581 48.448 -35.233 1.00 22.63 315 TRP B O 1
ATOM 4999 N N . TYR B 1 316 ? -12.530 46.696 -36.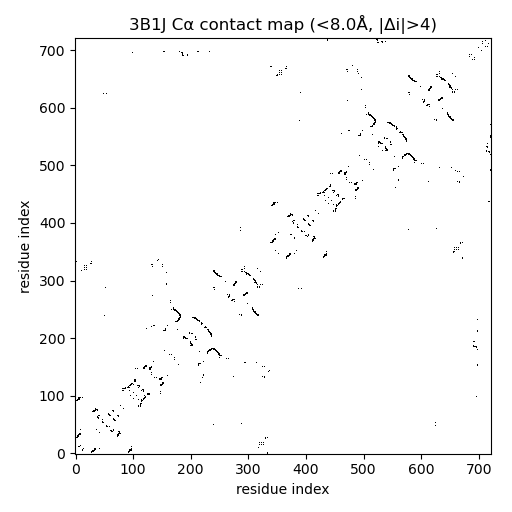145 1.00 20.85 316 TYR B N 1
ATOM 5000 C CA . TYR B 1 316 ? -13.622 46.420 -37.046 1.00 20.32 316 TYR B CA 1
ATOM 5001 C C . TYR B 1 316 ? -13.514 45.015 -37.588 1.00 20.73 316 TYR B C 1
ATOM 5002 O O . TYR B 1 316 ? -12.435 44.580 -38.009 1.00 20.46 316 TYR B O 1
ATOM 5011 N N . ASP B 1 317 ? -14.630 44.293 -37.537 1.00 19.83 317 ASP B N 1
ATOM 5012 C CA . ASP B 1 317 ? -14.671 42.948 -38.081 1.00 20.06 317 ASP B CA 1
ATOM 5013 C C . ASP B 1 317 ? -14.851 43.166 -39.582 1.00 20.62 317 ASP B C 1
ATOM 5014 O O . ASP B 1 317 ? -15.974 43.234 -40.084 1.00 19.69 317 ASP B O 1
ATOM 5019 N N . ASN B 1 318 ? -13.724 43.283 -40.275 1.00 20.13 318 ASN B N 1
ATOM 5020 C CA . ASN B 1 318 ? -13.670 43.531 -41.707 1.00 20.50 318 ASN B CA 1
ATOM 5021 C C . ASN B 1 318 ? -14.567 42.662 -42.588 1.00 20.74 318 ASN B C 1
ATOM 5022 O O . ASN B 1 318 ? -15.006 43.103 -43.649 1.00 19.80 318 ASN B O 1
ATOM 5027 N N . GLU B 1 319 ? -14.843 41.430 -42.169 1.00 23.03 319 GLU B N 1
ATOM 5028 C CA . GLU B 1 319 ? -15.712 40.567 -42.965 1.00 21.66 319 GLU B CA 1
ATOM 5029 C C . GLU B 1 319 ? -17.173 40.733 -42.555 1.00 23.54 319 GLU B C 1
ATOM 5030 O O . GLU B 1 319 ? -18.019 41.091 -43.377 1.00 24.15 319 GLU B O 1
ATOM 5036 N N . TRP B 1 320 ? -17.467 40.486 -41.282 1.00 22.86 320 TRP B N 1
ATOM 5037 C CA . TRP B 1 320 ? -18.837 40.585 -40.780 1.00 24.14 320 TRP B CA 1
ATOM 5038 C C . TRP B 1 320 ? -19.395 42.000 -40.620 1.00 26.64 320 TRP B C 1
ATOM 5039 O O . TRP B 1 320 ? -20.547 42.264 -40.980 1.00 28.16 320 TRP B O 1
ATOM 5050 N N . GLY B 1 321 ? -18.591 42.904 -40.069 1.00 26.56 321 GLY B N 1
ATOM 5051 C CA . GLY B 1 321 ? -19.044 44.268 -39.883 1.00 27.14 321 GLY B CA 1
ATOM 5052 C C . GLY B 1 321 ? -19.321 44.915 -41.222 1.00 28.24 321 GLY B C 1
ATOM 5053 O O . GLY B 1 321 ? -20.366 45.531 -41.434 1.00 29.83 321 GLY B O 1
ATOM 5054 N N . TYR B 1 322 ? -18.378 44.765 -42.142 1.00 27.32 322 TYR B N 1
ATOM 5055 C CA . TYR B 1 322 ? -18.530 45.341 -43.463 1.00 26.06 322 TYR B CA 1
ATOM 5056 C C . TYR B 1 322 ? -19.755 44.765 -44.164 1.00 27.95 322 TYR B C 1
ATOM 5057 O O . TYR B 1 322 ? -20.490 45.488 -44.827 1.00 28.11 322 TYR B O 1
ATOM 5066 N N . SER B 1 323 ? -19.970 43.461 -44.018 1.00 28.58 323 SER B N 1
ATOM 5067 C CA . SER B 1 323 ? -21.100 42.818 -44.666 1.00 29.23 323 SER B CA 1
ATOM 5068 C C . SER B 1 323 ? -22.433 43.372 -44.191 1.00 30.67 323 SER B C 1
ATOM 5069 O O . SER B 1 323 ? -23.378 43.485 -44.975 1.00 31.68 323 SER B O 1
ATOM 5072 N N . GLN B 1 324 ? -22.514 43.716 -42.911 1.00 31.28 324 GLN B N 1
ATOM 5073 C CA . GLN B 1 324 ? -23.741 44.281 -42.369 1.00 29.91 324 GLN B CA 1
ATOM 5074 C C . GLN B 1 324 ? -24.017 45.592 -43.095 1.00 29.63 324 GLN B C 1
ATOM 5075 O O . GLN B 1 324 ? -25.170 45.923 -43.385 1.00 28.62 324 GLN B O 1
ATOM 5081 N N . ARG B 1 325 ? -22.954 46.337 -43.382 1.00 27.86 325 ARG B N 1
ATOM 5082 C CA . ARG B 1 325 ? -23.091 47.595 -44.090 1.00 29.61 325 ARG B CA 1
ATOM 5083 C C . ARG B 1 325 ? -23.517 47.347 -45.549 1.00 31.61 325 ARG B C 1
ATOM 5084 O O . ARG B 1 325 ? -24.248 48.151 -46.136 1.00 33.17 325 ARG B O 1
ATOM 5092 N N . VAL B 1 326 ? -23.065 46.242 -46.138 1.00 30.67 326 VAL B N 1
ATOM 5093 C CA . VAL B 1 326 ? -23.442 45.939 -47.513 1.00 29.88 326 VAL B CA 1
ATOM 5094 C C . VAL B 1 326 ? -24.930 45.577 -47.533 1.00 30.97 326 VAL B C 1
ATOM 5095 O O . VAL B 1 326 ? -25.658 45.940 -48.464 1.00 29.03 326 VAL B O 1
ATOM 5099 N N . VAL B 1 327 ? -25.379 44.852 -46.510 1.00 30.62 327 VAL B N 1
ATOM 5100 C CA . VAL B 1 327 ? -26.783 44.480 -46.438 1.00 31.65 327 VAL B CA 1
ATOM 5101 C C . VAL B 1 327 ? -27.570 45.750 -46.138 1.00 32.69 327 VAL B C 1
ATOM 5102 O O . VAL B 1 327 ? -28.698 45.904 -46.585 1.00 33.47 327 VAL B O 1
ATOM 5106 N N . ASP B 1 328 ? -26.960 46.664 -45.391 1.00 31.77 328 ASP B N 1
ATOM 5107 C CA . ASP B 1 328 ? -27.606 47.930 -45.069 1.00 33.24 328 ASP B CA 1
ATOM 5108 C C . ASP B 1 328 ? -27.797 48.730 -46.364 1.00 35.98 328 ASP B C 1
ATOM 5109 O O . ASP B 1 328 ? -28.888 49.242 -46.641 1.00 37.47 328 ASP B O 1
ATOM 5114 N N . LEU B 1 329 ? -26.732 48.823 -47.157 1.00 36.95 329 LEU B N 1
ATOM 5115 C CA . LEU B 1 329 ? -26.763 49.564 -48.412 1.00 36.36 329 LEU B CA 1
ATOM 5116 C C . LEU B 1 329 ? -27.722 48.958 -49.436 1.00 37.53 329 LEU B C 1
ATOM 5117 O O . LEU B 1 329 ? -28.344 49.680 -50.212 1.00 36.87 329 LEU B O 1
ATOM 5122 N N . ALA B 1 330 ? -27.844 47.635 -49.441 1.00 37.52 330 ALA B N 1
ATOM 5123 C CA . ALA B 1 330 ? -28.744 46.985 -50.378 1.00 38.62 330 ALA B CA 1
ATOM 5124 C C . ALA B 1 330 ? -30.187 47.316 -49.994 1.00 39.94 330 ALA B C 1
ATOM 5125 O O . ALA B 1 330 ? -31.043 47.515 -50.865 1.00 38.95 330 ALA B O 1
ATOM 5127 N N . GLU B 1 331 ? -30.440 47.378 -48.686 1.00 40.52 331 GLU B N 1
ATOM 5128 C CA . GLU B 1 331 ? -31.767 47.690 -48.147 1.00 41.15 331 GLU B CA 1
ATOM 5129 C C . GLU B 1 331 ? -32.176 49.103 -48.523 1.00 39.79 331 GLU B C 1
ATOM 5130 O O . GLU B 1 331 ? -33.314 49.353 -48.906 1.00 37.69 331 GLU B O 1
ATOM 5136 N N . LEU B 1 332 ? -31.231 50.023 -48.390 1.00 39.10 332 LEU B N 1
ATOM 5137 C CA . LEU B 1 332 ? -31.462 51.408 -48.736 1.00 40.51 332 LEU B CA 1
ATOM 5138 C C . LEU B 1 332 ? -31.952 51.459 -50.193 1.00 43.00 332 LEU B C 1
ATOM 5139 O O . LEU B 1 332 ? -32.976 52.075 -50.494 1.00 43.16 332 LEU B O 1
ATOM 5144 N N . ALA B 1 333 ? -31.215 50.799 -51.086 1.00 44.23 333 ALA B N 1
ATOM 5145 C CA . ALA B 1 333 ? -31.554 50.768 -52.505 1.00 45.57 333 ALA B CA 1
ATOM 5146 C C . ALA B 1 333 ? -32.877 50.059 -52.775 1.00 46.04 333 ALA B C 1
ATOM 5147 O O . ALA B 1 333 ? -33.562 50.371 -53.744 1.00 45.65 333 ALA B O 1
ATOM 5149 N N . ALA B 1 334 ? -33.227 49.093 -51.934 1.00 46.88 334 ALA B N 1
ATOM 5150 C CA . ALA B 1 334 ? -34.485 48.378 -52.110 1.00 48.92 334 ALA B CA 1
ATOM 5151 C C . ALA B 1 334 ? -35.629 49.300 -51.683 1.00 50.27 334 ALA B C 1
ATOM 5152 O O . ALA B 1 334 ? -36.661 49.381 -52.351 1.00 51.26 334 ALA B O 1
ATOM 5154 N N . ARG B 1 335 ? -35.434 49.998 -50.569 1.00 50.09 335 ARG B N 1
ATOM 5155 C CA . ARG B 1 335 ? -36.452 50.907 -50.077 1.00 50.17 335 ARG B CA 1
ATOM 5156 C C . ARG B 1 335 ? -36.616 52.119 -50.974 1.00 51.43 335 ARG B C 1
ATOM 5157 O O . ARG B 1 335 ? -37.535 52.903 -50.786 1.00 52.32 335 ARG B O 1
ATOM 5165 N N . LYS B 1 336 ? -35.725 52.289 -51.938 1.00 52.15 336 LYS B N 1
ATOM 5166 C CA . LYS B 1 336 ? -35.841 53.443 -52.811 1.00 53.37 336 LYS B CA 1
ATOM 5167 C C . LYS B 1 336 ? -35.800 53.080 -54.295 1.00 54.58 336 LYS B C 1
ATOM 5168 O O . LYS B 1 336 ? -35.443 53.910 -55.120 1.00 54.11 336 LYS B O 1
ATOM 5174 N N . TRP B 1 337 ? -36.180 51.848 -54.637 1.00 56.63 337 TRP B N 1
ATOM 5175 C CA . TRP B 1 337 ? -36.161 51.433 -56.035 1.00 60.15 337 TRP B CA 1
ATOM 5176 C C . TRP B 1 337 ? -37.134 52.277 -56.849 1.00 62.02 337 TRP B C 1
ATOM 5177 O O . TRP B 1 337 ? -37.701 53.249 -56.342 1.00 61.72 337 TRP B O 1
ATOM 5188 N N . ALA B 1 338 ? -37.318 51.898 -58.112 1.00 63.71 338 ALA B N 1
ATOM 5189 C CA . ALA B 1 338 ? -38.219 52.595 -59.029 1.00 64.74 338 ALA B CA 1
ATOM 5190 C C . ALA B 1 338 ? -38.216 51.941 -60.416 1.00 65.33 338 ALA B C 1
ATOM 5191 O O . ALA B 1 338 ? -38.963 50.956 -60.617 1.00 65.33 338 ALA B O 1
ATOM 5193 N N . GLU C 2 4 ? 17.248 15.743 -13.167 1.00 72.65 54 GLU C N 1
ATOM 5194 C CA . GLU C 2 4 ? 16.517 16.696 -12.280 1.00 72.49 54 GLU C CA 1
ATOM 5195 C C . GLU C 2 4 ? 17.452 17.548 -11.416 1.00 71.25 54 GLU C C 1
ATOM 5196 O O . GLU C 2 4 ? 17.075 17.958 -10.314 1.00 71.24 54 GLU C O 1
ATOM 5202 N N . PRO C 2 5 ? 18.677 17.833 -11.899 1.00 70.11 55 PRO C N 1
ATOM 5203 C CA . PRO C 2 5 ? 19.614 18.643 -11.109 1.00 68.45 55 PRO C CA 1
ATOM 5204 C C . PRO C 2 5 ? 18.988 19.921 -10.545 1.00 66.24 55 PRO C C 1
ATOM 5205 O O . PRO C 2 5 ? 18.923 20.112 -9.324 1.00 67.07 55 PRO C O 1
ATOM 5209 N N . PHE C 2 6 ? 18.526 20.785 -11.446 1.00 61.77 56 PHE C N 1
ATOM 5210 C CA . PHE C 2 6 ? 17.911 22.051 -11.063 1.00 57.66 56 PHE C CA 1
ATOM 5211 C C . PHE C 2 6 ? 16.397 21.949 -10.910 1.00 55.14 56 PHE C C 1
ATOM 5212 O O . PHE C 2 6 ? 15.844 22.215 -9.846 1.00 54.17 56 PHE C O 1
ATOM 5220 N N . PHE C 2 7 ? 15.740 21.565 -11.995 1.00 53.18 57 PHE C N 1
ATOM 5221 C CA . PHE C 2 7 ? 14.289 21.449 -12.033 1.00 51.61 57 PHE C CA 1
ATOM 5222 C C . PHE C 2 7 ? 13.668 20.502 -11.011 1.00 51.82 57 PHE C C 1
ATOM 5223 O O . PHE C 2 7 ? 12.487 20.622 -10.694 1.00 51.77 57 PHE C O 1
ATOM 5231 N N . GLY C 2 8 ? 14.458 19.569 -10.489 1.00 52.42 58 GLY C N 1
ATOM 5232 C CA . GLY C 2 8 ? 13.933 18.647 -9.497 1.00 52.55 58 GLY C CA 1
ATOM 5233 C C . GLY C 2 8 ? 13.569 19.388 -8.223 1.00 52.65 58 GLY C C 1
ATOM 5234 O O . GLY C 2 8 ? 12.441 19.300 -7.733 1.00 52.31 58 GLY C O 1
ATOM 5235 N N . ASP C 2 9 ? 14.536 20.124 -7.686 1.00 52.75 59 ASP C N 1
ATOM 5236 C CA . ASP C 2 9 ? 14.327 20.898 -6.469 1.00 53.55 59 ASP C CA 1
ATOM 5237 C C . ASP C 2 9 ? 13.500 22.143 -6.762 1.00 52.85 59 ASP C C 1
ATOM 5238 O O . ASP C 2 9 ? 12.560 22.462 -6.035 1.00 53.43 59 ASP C O 1
ATOM 5243 N N . TYR C 2 10 ? 13.849 22.843 -7.837 1.00 51.81 60 TYR C N 1
ATOM 5244 C CA . TYR C 2 10 ? 13.136 24.058 -8.201 1.00 50.89 60 TYR C CA 1
ATOM 5245 C C . TYR C 2 10 ? 11.649 23.833 -8.430 1.00 50.51 60 TYR C C 1
ATOM 5246 O O . TYR C 2 10 ? 10.813 24.477 -7.796 1.00 50.87 60 TYR C O 1
ATOM 5255 N N . CYS C 2 11 ? 11.319 22.923 -9.339 1.00 49.77 61 CYS C N 1
ATOM 5256 C CA . CYS C 2 11 ? 9.924 22.640 -9.651 1.00 49.27 61 CYS C CA 1
ATOM 5257 C C . CYS C 2 11 ? 9.137 22.080 -8.477 1.00 51.11 61 CYS C C 1
ATOM 5258 O O . CYS C 2 11 ? 7.903 22.059 -8.501 1.00 49.61 61 CYS C O 1
ATOM 5261 N N . SER C 2 12 ? 9.854 21.636 -7.447 1.00 53.35 62 SER C N 1
ATOM 5262 C CA . SER C 2 12 ? 9.219 21.089 -6.255 1.00 54.82 62 SER C CA 1
ATOM 5263 C C . SER C 2 12 ? 8.603 22.209 -5.415 1.00 55.27 62 SER C C 1
ATOM 5264 O O . SER C 2 12 ? 7.558 22.021 -4.790 1.00 55.61 62 SER C O 1
ATOM 5267 N N . GLU C 2 13 ? 9.253 23.370 -5.400 1.00 55.83 63 GLU C N 1
ATOM 5268 C CA . GLU C 2 13 ? 8.740 24.502 -4.640 1.00 57.12 63 GLU C CA 1
ATOM 5269 C C . GLU C 2 13 ? 7.801 25.381 -5.471 1.00 55.74 63 GLU C C 1
ATOM 5270 O O . GLU C 2 13 ? 6.875 25.976 -4.926 1.00 55.58 63 GLU C O 1
ATOM 5276 N N . ASN C 2 14 ? 8.032 25.457 -6.783 1.00 55.03 64 ASN C N 1
ATOM 5277 C CA . ASN C 2 14 ? 7.174 26.246 -7.678 1.00 53.41 64 ASN C CA 1
ATOM 5278 C C . ASN C 2 14 ? 6.670 25.353 -8.808 1.00 51.39 64 ASN C C 1
ATOM 5279 O O . ASN C 2 14 ? 7.059 25.528 -9.959 1.00 52.20 64 ASN C O 1
ATOM 5284 N N . PRO C 2 15 ? 5.792 24.390 -8.494 1.00 49.27 65 PRO C N 1
ATOM 5285 C CA . PRO C 2 15 ? 5.240 23.466 -9.491 1.00 47.77 65 PRO C CA 1
ATOM 5286 C C . PRO C 2 15 ? 4.394 24.120 -10.579 1.00 46.17 65 PRO C C 1
ATOM 5287 O O . PRO C 2 15 ? 4.066 23.482 -11.585 1.00 45.31 65 PRO C O 1
ATOM 5291 N N . ASP C 2 16 ? 4.040 25.387 -10.380 1.00 44.60 66 ASP C N 1
ATOM 5292 C CA . ASP C 2 16 ? 3.225 26.108 -11.357 1.00 43.06 66 ASP C CA 1
ATOM 5293 C C . ASP C 2 16 ? 4.059 27.126 -12.137 1.00 41.21 66 ASP C C 1
ATOM 5294 O O . ASP C 2 16 ? 3.518 27.913 -12.917 1.00 39.44 66 ASP C O 1
ATOM 5299 N N . ALA C 2 17 ? 5.374 27.105 -11.914 1.00 38.87 67 ALA C N 1
ATOM 5300 C CA . ALA C 2 17 ? 6.291 28.008 -12.602 1.00 35.81 67 ALA C CA 1
ATOM 5301 C C . ALA C 2 17 ? 6.279 27.706 -14.102 1.00 35.32 67 ALA C C 1
ATOM 5302 O O . ALA C 2 17 ? 6.085 26.557 -14.517 1.00 33.44 67 ALA C O 1
ATOM 5304 N N . ALA C 2 18 ? 6.488 28.742 -14.909 1.00 34.55 68 ALA C N 1
ATOM 5305 C CA . ALA C 2 18 ? 6.505 28.605 -16.364 1.00 35.54 68 ALA C CA 1
ATOM 5306 C C . ALA C 2 18 ? 7.421 27.468 -16.859 1.00 35.99 68 ALA C C 1
ATOM 5307 O O . ALA C 2 18 ? 7.106 26.800 -17.848 1.00 35.09 68 ALA C O 1
ATOM 5309 N N . GLU C 2 19 ? 8.538 27.244 -16.164 1.00 36.38 69 GLU C N 1
ATOM 5310 C CA . GLU C 2 19 ? 9.489 26.197 -16.548 1.00 37.16 69 GLU C CA 1
ATOM 5311 C C . GLU C 2 19 ? 9.121 24.801 -16.049 1.00 37.52 69 GLU C C 1
ATOM 5312 O O . GLU C 2 19 ? 9.798 23.828 -16.380 1.00 38.87 69 GLU C O 1
ATOM 5318 N N . CYS C 2 20 ? 8.046 24.694 -15.275 1.00 37.51 70 CYS C N 1
ATOM 5319 C CA . CYS C 2 20 ? 7.657 23.412 -14.685 1.00 37.51 70 CYS C CA 1
ATOM 5320 C C . CYS C 2 20 ? 6.367 22.747 -15.147 1.00 37.23 70 CYS C C 1
ATOM 5321 O O . CYS C 2 20 ? 6.212 21.533 -15.004 1.00 35.20 70 CYS C O 1
ATOM 5324 N N . LEU C 2 21 ? 5.434 23.534 -15.672 1.00 36.65 71 LEU C N 1
ATOM 5325 C CA . LEU C 2 21 ? 4.158 22.984 -16.100 1.00 35.86 71 LEU C CA 1
ATOM 5326 C C . LEU C 2 21 ? 4.255 21.862 -17.123 1.00 36.01 71 LEU C C 1
ATOM 5327 O O . LEU C 2 21 ? 4.892 22.002 -18.166 1.00 34.10 71 LEU C O 1
ATOM 5332 N N . ILE C 2 22 ? 3.614 20.742 -16.803 1.00 36.80 72 ILE C N 1
ATOM 5333 C CA . ILE C 2 22 ? 3.568 19.593 -17.697 1.00 37.49 72 ILE C CA 1
ATOM 5334 C C . ILE C 2 22 ? 2.143 19.043 -17.678 1.00 38.36 72 ILE C C 1
ATOM 5335 O O . ILE C 2 22 ? 1.721 18.409 -16.714 1.00 38.91 72 ILE C O 1
ATOM 5340 N N . TYR C 2 23 ? 1.391 19.319 -18.734 1.00 40.07 73 TYR C N 1
ATOM 5341 C CA . TYR C 2 23 ? 0.021 18.839 -18.818 1.00 42.76 73 TYR C CA 1
ATOM 5342 C C . TYR C 2 23 ? -0.001 17.597 -19.689 1.00 45.76 73 TYR C C 1
ATOM 5343 O O . TYR C 2 23 ? 0.387 17.643 -20.857 1.00 46.98 73 TYR C O 1
ATOM 5352 N N . ASP C 2 24 ? -0.443 16.484 -19.115 1.00 50.03 74 ASP C N 1
ATOM 5353 C CA . ASP C 2 24 ? -0.509 15.236 -19.855 1.00 54.37 74 ASP C CA 1
ATOM 5354 C C . ASP C 2 24 ? -1.540 15.388 -20.959 1.00 57.32 74 ASP C C 1
ATOM 5355 O O . ASP C 2 24 ? -2.741 15.457 -20.693 1.00 58.82 74 ASP C O 1
ATOM 5360 N N . ASP C 2 25 ? -1.064 15.459 -22.197 1.00 60.03 75 ASP C N 1
ATOM 5361 C CA . ASP C 2 25 ? -1.948 15.588 -23.348 1.00 62.19 75 ASP C CA 1
ATOM 5362 C C . ASP C 2 25 ? -1.945 14.275 -24.129 1.00 62.51 75 ASP C C 1
ATOM 5363 O O . ASP C 2 25 ? -3.001 13.613 -24.157 1.00 63.00 75 ASP C O 1
ATOM 5368 N N . THR D 2 3 ? 6.414 48.423 -64.692 1.00 68.52 53 THR D N 1
ATOM 5369 C CA . THR D 2 3 ? 6.370 47.234 -63.849 1.00 68.53 53 THR D CA 1
ATOM 5370 C C . THR D 2 3 ? 5.362 46.251 -64.455 1.00 67.17 53 THR D C 1
ATOM 5371 O O . THR D 2 3 ? 4.879 45.334 -63.787 1.00 67.53 53 THR D O 1
ATOM 5375 N N . GLU D 2 4 ? 5.067 46.447 -65.738 1.00 65.07 54 GLU D N 1
ATOM 5376 C CA . GLU D 2 4 ? 4.117 45.608 -66.456 1.00 62.23 54 GLU D CA 1
ATOM 5377 C C . GLU D 2 4 ? 4.732 44.779 -67.590 1.00 59.65 54 GLU D C 1
ATOM 5378 O O . GLU D 2 4 ? 4.039 44.451 -68.550 1.00 61.10 54 GLU D O 1
ATOM 5384 N N . PRO D 2 5 ? 6.035 44.442 -67.514 1.00 56.38 55 PRO D N 1
ATOM 5385 C CA . PRO D 2 5 ? 6.609 43.644 -68.606 1.00 52.57 55 PRO D CA 1
ATOM 5386 C C . PRO D 2 5 ? 5.975 42.258 -68.731 1.00 48.46 55 PRO D C 1
ATOM 5387 O O . PRO D 2 5 ? 6.408 41.448 -69.546 1.00 50.15 55 PRO D O 1
ATOM 5391 N N . PHE D 2 6 ? 4.962 41.983 -67.915 1.00 42.08 56 PHE D N 1
ATOM 5392 C CA . PHE D 2 6 ? 4.287 40.693 -67.956 1.00 36.08 56 PHE D CA 1
ATOM 5393 C C . PHE D 2 6 ? 2.908 40.736 -67.316 1.00 33.81 56 PHE D C 1
ATOM 5394 O O . PHE D 2 6 ? 1.920 40.333 -67.919 1.00 34.08 56 PHE D O 1
ATOM 5402 N N . PHE D 2 7 ? 2.850 41.218 -66.083 1.00 31.45 57 PHE D N 1
ATOM 5403 C CA . PHE D 2 7 ? 1.596 41.279 -65.347 1.00 30.34 57 PHE D CA 1
ATOM 5404 C C . PHE D 2 7 ? 0.510 42.164 -65.963 1.00 30.28 57 PHE D C 1
ATOM 5405 O O . PHE D 2 7 ? -0.675 41.995 -65.678 1.00 28.45 57 PHE D O 1
ATOM 5413 N N . GLY D 2 8 ? 0.911 43.100 -66.813 1.00 32.79 58 GLY D N 1
ATOM 5414 C CA . GLY D 2 8 ? -0.067 43.970 -67.443 1.00 34.67 58 GLY D CA 1
ATOM 5415 C C . GLY D 2 8 ? -1.042 43.138 -68.254 1.00 35.52 58 GLY D C 1
ATOM 5416 O O . GLY D 2 8 ? -2.242 43.117 -67.969 1.00 36.23 58 GLY D O 1
ATOM 5417 N N . ASP D 2 9 ? -0.514 42.438 -69.255 1.00 36.07 59 ASP D N 1
ATOM 5418 C CA . ASP D 2 9 ? -1.316 41.582 -70.123 1.00 35.53 59 ASP D CA 1
ATOM 5419 C C . ASP D 2 9 ? -1.891 40.386 -69.382 1.00 34.14 59 ASP D C 1
ATOM 5420 O O . ASP D 2 9 ? -3.088 40.115 -69.467 1.00 34.45 59 ASP D O 1
ATOM 5425 N N . TYR D 2 10 ? -1.030 39.665 -68.667 1.00 31.76 60 TYR D N 1
ATOM 5426 C CA . TYR D 2 10 ? -1.459 38.480 -67.942 1.00 30.58 60 TYR D CA 1
ATOM 5427 C C . TYR D 2 10 ? -2.660 38.733 -67.045 1.00 30.70 60 TYR D C 1
ATOM 5428 O O . TYR D 2 10 ? -3.634 37.980 -67.067 1.00 28.81 60 TYR D O 1
ATOM 5437 N N . CYS D 2 11 ? -2.584 39.794 -66.250 1.00 31.76 61 CYS D N 1
ATOM 5438 C CA . CYS D 2 11 ? -3.663 40.118 -65.328 1.00 33.11 61 CYS D CA 1
ATOM 5439 C C . CYS D 2 11 ? -4.886 40.708 -66.006 1.00 33.18 61 CYS D C 1
ATOM 5440 O O . CYS D 2 11 ? -5.988 40.687 -65.453 1.00 33.52 61 CYS D O 1
ATOM 5443 N N . SER D 2 12 ? -4.683 41.229 -67.208 1.00 33.36 62 SER D N 1
ATOM 5444 C CA . SER D 2 12 ? -5.773 41.784 -67.977 1.00 34.24 62 SER D CA 1
ATOM 5445 C C . SER D 2 12 ? -6.595 40.596 -68.452 1.00 35.76 62 SER D C 1
ATOM 5446 O O . SER D 2 12 ? -7.824 40.585 -68.352 1.00 36.45 62 SER D O 1
ATOM 5449 N N . GLU D 2 13 ? -5.895 39.585 -68.949 1.00 35.03 63 GLU D N 1
ATOM 5450 C CA . GLU D 2 13 ? -6.539 38.384 -69.458 1.00 36.58 63 GLU D CA 1
ATOM 5451 C C . GLU D 2 13 ? -6.952 37.385 -68.380 1.00 34.00 63 GLU D C 1
ATOM 5452 O O . GLU D 2 13 ? -7.866 36.587 -68.595 1.00 33.16 63 GLU D O 1
ATOM 5458 N N . ASN D 2 14 ? -6.291 37.427 -67.226 1.00 30.69 64 ASN D N 1
ATOM 5459 C CA . ASN D 2 14 ? -6.622 36.514 -66.137 1.00 29.35 64 ASN D CA 1
ATOM 5460 C C . ASN D 2 14 ? -6.746 37.282 -64.824 1.00 28.50 64 ASN D C 1
ATOM 5461 O O . ASN D 2 14 ? -6.013 37.029 -63.868 1.00 26.42 64 ASN D O 1
ATOM 5466 N N . PRO D 2 15 ? -7.705 38.222 -64.761 1.00 28.85 65 PRO D N 1
ATOM 5467 C CA . PRO D 2 15 ? -7.977 39.067 -63.594 1.00 26.89 65 PRO D CA 1
ATOM 5468 C C . PRO D 2 15 ? -8.217 38.349 -62.263 1.00 25.29 65 PRO D C 1
ATOM 5469 O O . PRO D 2 15 ? -8.084 38.950 -61.200 1.00 23.48 65 PRO D O 1
ATOM 5473 N N . ASP D 2 16 ? -8.550 37.066 -62.316 1.00 25.88 66 ASP D N 1
ATOM 5474 C CA . ASP D 2 16 ? -8.791 36.306 -61.098 1.00 26.27 66 ASP D CA 1
ATOM 5475 C C . ASP D 2 16 ? -7.640 35.384 -60.724 1.00 26.38 66 ASP D C 1
ATOM 5476 O O . ASP D 2 16 ? -7.754 34.605 -59.780 1.00 26.51 66 ASP D O 1
ATOM 5481 N N . ALA D 2 17 ? -6.529 35.471 -61.453 1.00 25.84 67 ALA D N 1
ATOM 5482 C CA . ALA D 2 17 ? -5.364 34.630 -61.163 1.00 25.09 67 ALA D CA 1
ATOM 5483 C C . ALA D 2 17 ? -4.756 34.962 -59.793 1.00 23.92 67 ALA D C 1
ATOM 5484 O O . ALA D 2 17 ? -4.782 36.115 -59.353 1.00 21.45 67 ALA D O 1
ATOM 5486 N N . ALA D 2 18 ? -4.216 33.942 -59.129 1.00 23.81 68 ALA D N 1
ATOM 5487 C CA . ALA D 2 18 ? -3.585 34.098 -57.816 1.00 24.08 68 ALA D CA 1
ATOM 5488 C C . ALA D 2 18 ? -2.516 35.193 -57.835 1.00 23.99 68 ALA D C 1
ATOM 5489 O O . ALA D 2 18 ? -2.304 35.874 -56.828 1.00 25.58 68 ALA D O 1
ATOM 5491 N N . GLU D 2 19 ? -1.853 35.356 -58.980 1.00 22.62 69 GLU D N 1
ATOM 5492 C CA . GLU D 2 19 ? -0.798 36.361 -59.143 1.00 23.19 69 GLU D CA 1
ATOM 5493 C C . GLU D 2 19 ? -1.313 37.781 -59.395 1.00 22.05 69 GLU D C 1
ATOM 5494 O O . GLU D 2 19 ? -0.531 38.737 -59.409 1.00 21.08 69 GLU D O 1
ATOM 5500 N N . CYS D 2 20 ? -2.623 37.912 -59.580 1.00 21.76 70 CYS D N 1
ATOM 5501 C CA . CYS D 2 20 ? -3.239 39.195 -59.914 1.00 22.91 70 CYS D CA 1
ATOM 5502 C C . CYS D 2 20 ? -4.148 39.862 -58.883 1.00 21.73 70 CYS D C 1
ATOM 5503 O O . CYS D 2 20 ? -4.385 41.073 -58.950 1.00 21.01 70 CYS D O 1
ATOM 5506 N N . LEU D 2 21 ? -4.658 39.078 -57.942 1.00 20.70 71 LEU D N 1
ATOM 5507 C CA . LEU D 2 21 ? -5.574 39.594 -56.944 1.00 18.64 71 LEU D CA 1
ATOM 5508 C C . LEU D 2 21 ? -5.044 40.725 -56.080 1.00 18.68 71 LEU D C 1
ATOM 5509 O O . LEU D 2 21 ? -3.989 40.616 -55.466 1.00 19.96 71 LEU D O 1
ATOM 5514 N N . ILE D 2 22 ? -5.797 41.819 -56.042 1.00 18.48 72 ILE D N 1
ATOM 5515 C CA . ILE D 2 22 ? -5.446 42.971 -55.224 1.00 18.29 72 ILE D CA 1
ATOM 5516 C C . ILE D 2 22 ? -6.704 43.497 -54.544 1.00 18.92 72 ILE D C 1
ATOM 5517 O O . ILE D 2 22 ? -7.557 44.103 -55.188 1.00 17.81 72 ILE D O 1
ATOM 5522 N N . TYR D 2 23 ? -6.818 43.238 -53.244 1.00 20.43 73 TYR D N 1
ATOM 5523 C CA . TYR D 2 23 ? -7.961 43.687 -52.457 1.00 26.21 73 TYR D CA 1
ATOM 5524 C C . TYR D 2 23 ? -7.517 44.945 -51.701 1.00 30.40 73 TYR D C 1
ATOM 5525 O O . TYR D 2 23 ? -6.437 44.960 -51.115 1.00 32.78 73 TYR D O 1
ATOM 5534 N N . ASP D 2 24 ? -8.342 45.992 -51.724 1.00 36.26 74 ASP D N 1
ATOM 5535 C CA . ASP D 2 24 ? -8.011 47.272 -51.077 1.00 41.43 74 ASP D CA 1
ATOM 5536 C C . ASP D 2 24 ? -8.174 47.293 -49.558 1.00 43.24 74 ASP D C 1
ATOM 5537 O O . ASP D 2 24 ? -9.035 47.994 -49.023 1.00 45.09 74 ASP D O 1
ATOM 5542 N N . ASP D 2 25 ? -7.339 46.536 -48.857 1.00 44.98 75 ASP D N 1
ATOM 5543 C CA . ASP D 2 25 ? -7.412 46.501 -47.401 1.00 47.01 75 ASP D CA 1
ATOM 5544 C C . ASP D 2 25 ? -7.032 47.873 -46.854 1.00 48.00 75 ASP D C 1
ATOM 5545 O O . ASP D 2 25 ? -7.867 48.481 -46.155 1.00 48.39 75 ASP D O 1
#

Radius of gyration: 28.69 Å; Cα contacts (8 Å, |Δi|>4): 1694; chains: 4; bounding box: 60×84×77 Å

Organism: Synechococcus elongatus (strain ATCC 33912 / PCC 7942 / FACHB-805) (NCBI:txid1140)

Solvent-accessible surface area: 31242 Å² total; per-residue (Å²): 206,64,5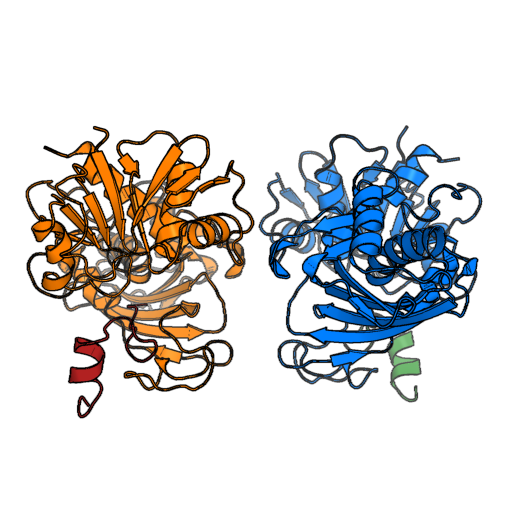,77,0,0,0,2,6,4,26,49,35,0,24,0,0,0,22,1,6,46,65,71,178,128,46,39,3,48,0,18,0,0,8,30,102,29,79,2,125,53,2,6,47,74,0,30,18,8,71,25,47,18,148,23,147,20,114,32,66,110,76,160,102,17,0,34,0,75,73,72,76,0,101,19,29,90,48,149,64,2,75,93,6,26,0,136,130,49,81,2,17,0,0,0,3,16,40,34,40,29,38,47,18,143,9,0,35,64,0,55,126,11,12,3,101,3,0,0,1,16,21,29,26,134,56,166,45,25,4,19,8,0,20,24,12,20,40,106,130,10,147,31,115,52,76,50,8,0,0,0,0,4,17,0,0,3,0,1,0,0,3,0,57,9,0,28,93,58,4,19,4,53,114,16,76,1,35,0,51,1,0,65,30,116,1,16,49,139,122,92,32,68,4,90,32,144,133,8,10,118,8,6,50,115,47,116,4,42,9,125,16,23,0,2,124,12,0,19,114,7,11,99,122,2,159,77,72,8,78,12,91,0,48,1,30,60,48,77,10,5,2,22,3,40,3,34,1,63,2,118,119,99,10,95,46,126,75,0,13,104,22,0,77,140,5,16,126,75,115,5,145,34,11,2,81,46,8,96,70,84,27,84,33,28,34,6,72,38,18,69,39,4,0,0,0,6,8,87,86,12,76,21,110,114,25,46,67,0,63,1,25,1,36,5,2,9,18,41,1,10,0,12,11,0,0,28,0,0,11,15,0,8,142,94,69,92,132,81,1,63,0,0,0,1,8,4,27,53,35,0,26,0,0,0,24,3,8,44,66,80,168,124,51,42,2,68,6,14,0,0,10,29,85,29,81,5,137,52,2,4,50,70,0,24,25,6,72,25,47,18,152,22,150,24,108,34,62,109,76,159,89,9,0,33,0,70,69,84,77,0,77,18,24,93,50,141,60,1,78,96,6,25,0,162,125,63,88,3,18,0,0,0,1,14,37,22,30,23,15,58,13,149,7,0,34,64,0,55,130,10,28,2,132,3,0,0,0,14,23,20,14,107,61,164,44,26,3,14,9,0,19,24,16,15,35,101,123,3,134,45,122,54,76,51,9,0,0,0,1,6,21,0,0,3,0,1,0,0,4,0,62,7,0,29,92,69,10,20,3,59,115,15,75,2,40,0,52,1,0,60,32,118,2,15,44,139,123,91,35,65,2,71,33,144,132,6,8,117,7,7,54,111,47,117,5,41,7,121,12,23,0,1,125,10,0,15,106,7,10,97,116,2,157,82,72,8,75,12,84,0,48,0,30,63,48,77,9,4,2,24,4,40,2,32,0,52,3,124,110,88,12,114,52,112,73,0,16,97,22,0,65,119,5,18,114,60,114,4,144,33,14,2,73,49,8,98,66,80,24,84,32,26,32,4,75,38,19,66,35,5,0,0,0,7,10,87,84,10,85,22,107,112,22,53,72,0,64,2,22,1,34,5,1,8,18,43,1,9,0,15,10,0,0,28,0,0,12,18,0,1,151,98,31,106,156,134,120,45,20,110,58,9,88,133,51,55,57,15,53,40,10,28,81,61,51,8,142,91,133,115,39,23,109,70,11,86,138,62,47,52,17,49,38,11,30,72,60,47,7

Sequence (721 aa):
MTIRVAINGFGRIGRNFLRCWFGRQNTDLEVVAINNTSDARTAAHLLEYDSVLGRFNADISYDENSITVNGKTMKIVCDRNPLNLPWKEWDIDLVIESTGVFVTAEGASKHIQAGAKKVLITAPGKGEGVGTYVIGVNDSEYRHEDFAVISNASCTTNCLAPVAKVLHDNFGIIKGTMTTTHSYTLDQRILDASHRDLRRARAAAVNIVPTTTGAAKAVALVIPELKGKLNGIALRVPTPNVSVVDLVVQVEKPTITEQVNEVLQKASQTTMKGIIKYSDLPLVSSDFRGTDESSIVDSSLTLVMDGDLVKVIAWYDNEWGYSQRVVDLAELAARKWAMTIRVAINGFGRIGRNFLRCWFGRQNTDLEVVAINNTSDARTAAHLLEYDSVLGRFNADISYDENSITVNGKTMKIVCDRNPLNLPWKEWDIDLVIESTGVFVTAEGASKHIQAGAKKVLITAPGKGEGVGTYVIGVNDSEYRHEDFAVISNASCTTNCLAPVAKVLHDNFGIIKGTMTTTHSYTLDQRILDASHRDLRRARAAAVNIVPTTTGAAKAVALVIPELKGKLNGIALRVPTPNVSVVDLVVQVEKPTITEQVNEVLQKASQTTMKGIIKYSDLPLVSSDFRGTDESSIVDSSLTLVMDGDLVKVIAWYDNEWGYSQRVVDLAELAARKWAEPFFGDYCSENPDAAECLIYDDTEPFFGDYCSENPDAAECLIYDD

CATH classification: 3.40.50.720 (+1 more: 3.30.360.10)

Secondary structure (DSSP, 8-state):
--EEEEEE--SHHHHHHHHHHHH-S--SEEEEEEE-SS-HHHHHHHHH--TTT----S-EEEETTEEEETTEEEEEE--S-GGGS-TTTTT--EEEE-SSS--BHHHHHHHHHTT-SEEEESS--BSSS-EE--TTTTGGG--TTT-SEEE---HHHHHHHHHHHHHHHHT-EEEEEEEEEEEP-TTS-SSS---SSTTTTS-TTS--EEEE-SHHHHHHHH-GGGTTTEEEEEEEES-SS-EEEEEEEEESS---HHHHHHHHHHHHHSTTBTTEEEE-S---GGGGTT--SSEEEEGGG-EEETTTEEEEEEEE-TTHHHHHHHHHHHHHHHHT--/--EEEEEE--SHHHHHHHHHHTT-S--SEEEEEEE-SS-HHHHHHHHH--TTT----S-EEEETTEEEETTEEEEEE--S-GGGS-TGGGT--EEEE-SSS--BHHHHTHHHHTT-SEEEESS--BSSSEEE--TTTTGGG--TTT-SEEE---HHHHHHHHHHHHHHHHH-EEEEEEEEEEEP-TTS-SSS---SSTTTTS-GGG--EEEE-SHHHHGGGT-GGGTTTEEEEEEEES-SS-EEEEEEEEESS---HHHHHHHHHHHHHTTTTTTEEEE-S---GGGGTT--SSEEEEGGG-EEETTTEEEEEEEE-TTHHHHHHHHHHHHHHHHT--/-TTHHHHHHH-TTSTTT-----/--SSHHHHHHH-TTSTTT-----

B-factor: mean 33.81, std 12.49, range [6.68, 81.09]

InterPro domains:
  IPR006424 Glyceraldehyde-3-phosphate dehydrogenase, type I [TIGR01534] (4-328)
  IPR020828 Glyceraldehyde 3-phosphate dehydrogenase, NAD(P) binding domain [PF00044] (3-104)
  IPR020828 Glyceraldehyde 3-phosphate dehydrogenase, NAD(P) binding domain [SM00846] (3-155)
  IPR020829 Glyceraldehyde 3-phosphate dehydrogenase, catalytic domain [PF02800] (160-316)
  IPR020830 Glyceraldehyde 3-phosphate dehydrogenase, active site [PS00071] (153-160)
  IPR020831 Glyceraldehyde/Erythrose phosphate dehydrogenase family [PIRSF000149] (1-335)
  IPR020831 Glyceraldehyde/Erythrose phosphate dehydrogenase family [PR00078] (111-124)
  IPR020831 Glyceraldehyde/Erythrose phosphate dehydrogenase family [PR00078] (149-167)
  IPR020831 Glyceraldehyde/Erythrose phosphate dehydrogenase family [PR00078] (176-192)
  IPR020831 Glyceraldehyde/Erythrose phosphate dehydrogenase family [PR00078] (232-249)
  IPR020831 Glyceraldehyde/Erythrose phosphate dehydrogenase family [PR00078] (272-287)
  IPR020831 Glyceraldehyde/Erythrose phosphate dehydrogenase family [PTHR43148] (2-337)
  IPR036291 NAD(P)-binding domain superfamily [SSF51735] (1-154)